Protein AF-A0A0T9D5G3-F1 (afdb_monomer_lite)

pLDDT: mean 91.58, std 8.99, range [30.36, 98.5]

Sequence (403 aa):
MLVVPTIVALGVLGLRDKTIFLAARGEHYWLKLFVFFFPFTDQIAAFKIIMLCLWWGAATSKLNHHFPYVVAVMTSNNALLRSRVFNPIKHLLYRDHANDLRPSWLPKLMAHGGGTTAEFLVPGILVLVADGHPWRWFLIGFMVLFHLNILSNLPMGVPLEWNVFFIFSLCYLFGHYGAITATDLRSPLLLAIVIAVVAVVIMGNLLPEKISFLPAMRYYAGNWATSIWCFRGDAEATMETSVVKSSALVVNQLAKLYDGATAEIMTDKVAAFRAMHTHGRALNGLLPRALDDEAHYRIREGEIVAGPLVGWNFGEGHLHNEQLVAAVQRRCNFADGDLRVIILEGQPIHVQKQWYRIVDAKTGLFEAGYVTVEDMLSRQPWPEPGDEFPVHVTTQRGTPSKP

Foldseek 3Di:
DCLVVVLVVLVVVCVVDVQSVVVVLCLPVSLLSVLVVDPPLLSLLLLLVLLLLLLLLLLLLQPDPQLLLLQLLQVLQFQVCPDPVCVVVNCQQFPGPVPTLFGDVVSVCCSVVVRNVLSNPLSCCLQPPCQPHPCSVVSLVVLLVVLVRVLRTDPALDPNVVSVVSNVSSCVSRNVVSVRHNVSNDDPVSVVSSVVLSVLLLVCLQCVVVHWCSSVSSRSSLFFKWKKKKAFDCLLVLLQPQADWPDGQQLVVCCVVDPNVVSLVVQCVVLLSCLSTLVSLVNQQCVVVQDVDSVRIDMHIQQSVQCGRVVHGSRHLVSRDLVVLLVSCVRRVDDWSRMKMKMWGGDRNVDQKIKIFIATSNPGTAWIWIFGSVLSSVDHSDDDVVDHGDTGTPDHDDDPPDD

Structure (mmCIF, N/CA/C/O backbone):
data_AF-A0A0T9D5G3-F1
#
_entry.id   AF-A0A0T9D5G3-F1
#
loop_
_atom_site.group_PDB
_atom_site.id
_atom_site.type_symbol
_atom_site.label_atom_id
_atom_site.label_alt_id
_atom_site.label_comp_id
_atom_site.label_asym_id
_atom_site.label_entity_id
_atom_site.label_seq_id
_atom_site.pdbx_PDB_ins_code
_atom_site.Cartn_x
_atom_site.Cartn_y
_atom_site.Cartn_z
_atom_site.occupancy
_atom_site.B_iso_or_equiv
_atom_site.auth_seq_id
_atom_site.auth_comp_id
_atom_site.auth_asym_id
_atom_site.auth_atom_id
_atom_site.pdbx_PDB_model_num
ATOM 1 N N . MET A 1 1 ? 20.807 -24.996 -11.093 1.00 60.69 1 MET A N 1
ATOM 2 C CA . MET A 1 1 ? 19.445 -25.532 -11.330 1.00 60.69 1 MET A CA 1
ATOM 3 C C . MET A 1 1 ? 18.476 -25.292 -10.153 1.00 60.69 1 MET A C 1
ATOM 5 O O . MET A 1 1 ? 17.577 -26.090 -9.939 1.00 60.69 1 MET A O 1
ATOM 9 N N . LEU A 1 2 ? 18.575 -24.172 -9.417 1.00 78.38 2 LEU A N 1
ATOM 10 C CA . LEU A 1 2 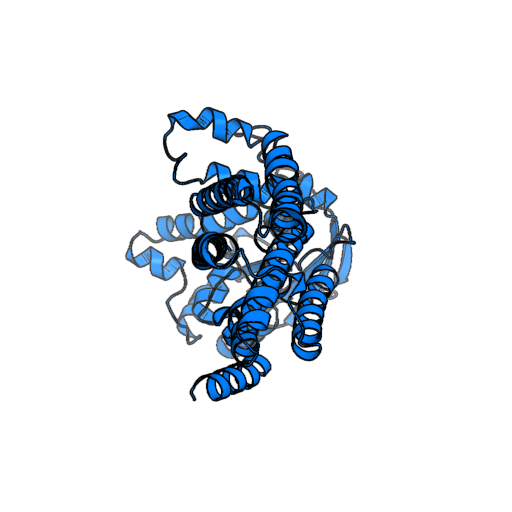? 17.668 -23.882 -8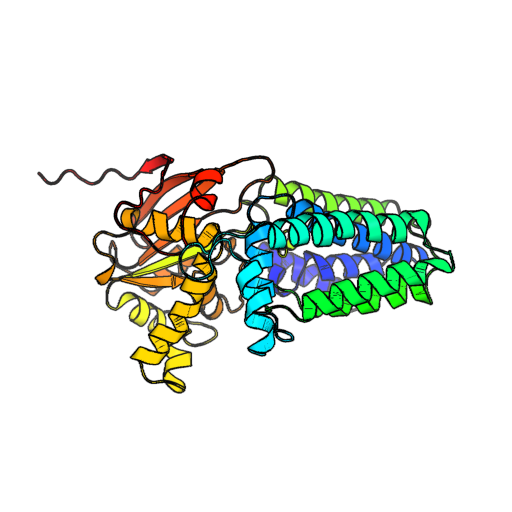.283 1.00 78.38 2 LEU A CA 1
ATOM 11 C C . LEU A 1 2 ? 16.481 -22.967 -8.643 1.00 78.38 2 LEU A C 1
ATOM 13 O O . LEU A 1 2 ? 15.531 -22.875 -7.878 1.00 78.38 2 LEU A O 1
ATOM 17 N N . VAL A 1 3 ? 16.496 -22.328 -9.819 1.00 86.88 3 VAL A N 1
ATOM 18 C CA . VAL A 1 3 ? 15.467 -21.351 -10.225 1.00 86.88 3 VAL A CA 1
ATOM 19 C C . VAL A 1 3 ? 14.095 -22.004 -10.422 1.00 86.88 3 VAL A C 1
ATOM 21 O O . VAL A 1 3 ? 13.102 -21.496 -9.911 1.00 86.88 3 VAL A O 1
ATOM 24 N N . VAL A 1 4 ? 14.035 -23.146 -11.118 1.00 91.44 4 VAL A N 1
ATOM 25 C CA . VAL A 1 4 ? 12.768 -23.853 -11.378 1.00 91.44 4 VAL A CA 1
ATOM 26 C C . VAL A 1 4 ? 12.108 -24.334 -10.077 1.00 91.44 4 VAL A C 1
ATOM 28 O O . VAL A 1 4 ? 10.940 -24.000 -9.877 1.00 91.44 4 VAL A O 1
ATOM 31 N N . PRO A 1 5 ? 12.813 -25.024 -9.150 1.00 92.88 5 PRO A N 1
ATOM 32 C CA . PRO A 1 5 ? 12.246 -25.362 -7.845 1.00 92.88 5 PRO A CA 1
ATOM 33 C C . PRO A 1 5 ? 11.692 -24.156 -7.084 1.00 92.88 5 PRO A C 1
ATOM 35 O O . PRO A 1 5 ? 10.590 -24.242 -6.555 1.00 92.88 5 PRO A O 1
ATOM 38 N N . THR A 1 6 ? 12.398 -23.019 -7.073 1.00 91.56 6 THR A N 1
ATOM 39 C CA . THR A 1 6 ? 11.926 -21.797 -6.402 1.00 91.56 6 THR A CA 1
ATOM 40 C C . THR A 1 6 ? 10.657 -21.241 -7.043 1.00 91.56 6 THR A C 1
ATOM 42 O O . THR A 1 6 ? 9.727 -20.868 -6.331 1.00 91.56 6 THR A O 1
ATOM 45 N N . ILE A 1 7 ? 10.587 -21.218 -8.380 1.00 93.00 7 ILE A N 1
ATOM 46 C CA . ILE A 1 7 ? 9.394 -20.765 -9.104 1.00 93.00 7 ILE A CA 1
ATOM 47 C C . ILE A 1 7 ? 8.188 -21.636 -8.752 1.00 93.00 7 ILE A C 1
ATOM 49 O O . ILE A 1 7 ? 7.131 -21.102 -8.419 1.00 93.00 7 ILE A O 1
ATOM 53 N N . VAL A 1 8 ? 8.357 -22.960 -8.814 1.00 93.50 8 VAL A N 1
ATOM 54 C CA . VAL A 1 8 ? 7.288 -23.927 -8.539 1.00 93.50 8 VAL A CA 1
ATOM 55 C C . VAL A 1 8 ? 6.863 -23.855 -7.075 1.00 93.50 8 VAL A C 1
ATOM 57 O O . VAL A 1 8 ? 5.669 -23.784 -6.796 1.00 93.50 8 VAL A O 1
ATOM 60 N N . ALA A 1 9 ? 7.818 -23.815 -6.143 1.00 93.06 9 ALA A N 1
ATOM 61 C CA . ALA A 1 9 ? 7.534 -23.723 -4.715 1.00 93.06 9 ALA A CA 1
ATOM 62 C C . ALA A 1 9 ? 6.738 -22.457 -4.383 1.00 93.06 9 ALA A C 1
ATOM 64 O O . ALA A 1 9 ? 5.712 -22.547 -3.713 1.00 93.06 9 ALA A O 1
ATOM 65 N N . LEU A 1 10 ? 7.155 -21.293 -4.896 1.00 93.56 10 LEU A N 1
ATOM 66 C CA . LEU A 1 10 ? 6.437 -20.042 -4.658 1.00 93.56 10 LEU A CA 1
ATOM 67 C C . LEU A 1 10 ? 5.037 -20.054 -5.286 1.00 93.56 10 LEU A C 1
ATOM 69 O O . LEU A 1 10 ? 4.095 -19.583 -4.656 1.00 93.56 10 LEU A O 1
ATOM 73 N N . GLY A 1 11 ? 4.881 -20.630 -6.482 1.00 92.75 11 GLY A N 1
ATOM 74 C CA . GLY A 1 11 ? 3.574 -20.781 -7.122 1.00 92.75 11 GLY A CA 1
ATOM 75 C C . GLY A 1 11 ? 2.623 -21.654 -6.301 1.00 92.75 11 GLY A C 1
ATOM 76 O O . GLY A 1 11 ? 1.513 -21.236 -5.986 1.00 92.75 11 GLY A O 1
ATOM 77 N N . VAL A 1 12 ? 3.069 -22.844 -5.889 1.00 94.31 12 VAL A N 1
ATOM 78 C CA . VAL A 1 12 ? 2.248 -23.782 -5.104 1.00 94.31 12 VAL A CA 1
ATOM 79 C C . VAL A 1 12 ? 1.917 -23.217 -3.719 1.00 94.31 12 VAL A C 1
ATOM 81 O O . VAL A 1 12 ? 0.769 -23.300 -3.283 1.00 94.31 12 VAL A O 1
ATOM 84 N N . LEU A 1 13 ? 2.894 -22.619 -3.030 1.00 93.56 13 LEU A N 1
ATOM 85 C CA . LEU A 1 13 ? 2.672 -22.012 -1.715 1.00 93.56 13 LEU A CA 1
ATOM 86 C C . LEU A 1 13 ? 1.772 -20.778 -1.809 1.00 93.56 13 LEU A C 1
ATOM 88 O O . LEU A 1 13 ? 0.863 -20.638 -0.996 1.00 93.56 13 LEU A O 1
ATOM 92 N N . GLY A 1 14 ? 1.968 -19.928 -2.818 1.00 91.62 14 GLY A N 1
ATOM 93 C CA . GLY A 1 14 ? 1.189 -18.707 -3.012 1.00 91.62 14 GLY A CA 1
ATOM 94 C C . GLY A 1 14 ? -0.287 -18.949 -3.329 1.00 91.62 14 GLY A C 1
ATOM 95 O O . GLY A 1 14 ? -1.129 -18.145 -2.938 1.00 91.62 14 GLY A O 1
ATOM 96 N N . LEU A 1 15 ? -0.624 -20.079 -3.963 1.00 90.12 15 LEU A N 1
ATOM 97 C CA . LEU A 1 15 ? -2.020 -20.494 -4.162 1.00 90.12 15 LEU A CA 1
ATOM 98 C C . LEU A 1 15 ? -2.734 -20.823 -2.844 1.00 90.12 15 LEU A C 1
ATOM 100 O O . LEU A 1 15 ? -3.956 -20.712 -2.763 1.00 90.12 15 LEU A O 1
ATOM 104 N N . ARG A 1 16 ? -1.985 -21.241 -1.819 1.00 89.88 16 ARG A N 1
ATOM 105 C CA . ARG A 1 16 ? -2.523 -21.599 -0.502 1.00 89.88 16 ARG A CA 1
ATOM 106 C C . ARG A 1 16 ? -2.457 -20.445 0.492 1.00 89.88 16 ARG A C 1
ATOM 108 O O . ARG A 1 16 ? -3.377 -20.288 1.290 1.00 89.88 16 ARG A O 1
ATOM 115 N N . ASP A 1 17 ? -1.369 -19.683 0.475 1.00 90.81 17 ASP A N 1
ATOM 116 C CA . ASP A 1 17 ? -1.091 -18.624 1.436 1.00 90.81 17 ASP A CA 1
ATOM 117 C C . ASP A 1 17 ? -0.605 -17.354 0.729 1.00 90.81 17 ASP A C 1
ATOM 119 O O . ASP A 1 17 ? 0.536 -17.252 0.262 1.00 90.81 17 ASP A O 1
ATOM 123 N N . LYS A 1 18 ? -1.492 -16.354 0.697 1.00 90.94 18 LYS A N 1
ATOM 124 C CA . LYS A 1 18 ? -1.209 -15.032 0.135 1.00 90.94 18 LYS A CA 1
ATOM 125 C C . LYS A 1 18 ? -0.033 -14.363 0.857 1.00 90.94 18 LYS A C 1
ATOM 127 O O . LYS A 1 18 ? 0.746 -13.668 0.212 1.00 90.94 18 LYS A O 1
ATOM 132 N N . THR A 1 19 ? 0.139 -14.602 2.157 1.00 93.31 19 THR A N 1
ATOM 133 C CA . THR A 1 19 ? 1.217 -14.016 2.966 1.00 93.31 19 THR A CA 1
ATOM 134 C C . THR A 1 19 ? 2.577 -14.389 2.408 1.00 93.31 19 THR A C 1
ATOM 136 O O . THR A 1 19 ? 3.403 -13.512 2.189 1.00 93.31 19 THR A O 1
ATOM 139 N N . ILE A 1 20 ? 2.803 -15.675 2.117 1.00 93.25 20 ILE A N 1
ATOM 140 C CA . ILE A 1 20 ? 4.084 -16.157 1.588 1.00 93.25 20 ILE A CA 1
ATOM 141 C C . ILE A 1 20 ? 4.370 -15.508 0.233 1.00 93.25 20 ILE A C 1
ATOM 143 O O . ILE A 1 20 ? 5.482 -15.038 -0.001 1.00 93.25 20 ILE A O 1
ATOM 147 N N . PHE A 1 21 ? 3.366 -15.440 -0.645 1.00 92.88 21 PHE A N 1
ATOM 148 C CA . PHE A 1 21 ? 3.522 -14.838 -1.967 1.00 92.88 21 PHE A CA 1
ATOM 149 C C . PHE A 1 21 ? 3.889 -13.350 -1.900 1.00 92.88 21 PHE A C 1
ATOM 151 O O . PHE A 1 21 ? 4.809 -12.902 -2.590 1.00 92.88 21 PHE A O 1
ATOM 158 N N . LEU A 1 22 ? 3.193 -12.592 -1.049 1.00 92.19 22 LEU A N 1
ATOM 159 C CA . LEU A 1 22 ? 3.424 -11.159 -0.874 1.00 92.19 22 LEU A CA 1
ATOM 160 C C . LEU A 1 22 ? 4.736 -10.872 -0.134 1.00 92.19 22 LEU A C 1
ATOM 162 O O . LEU A 1 22 ? 5.486 -9.986 -0.540 1.00 92.19 22 LEU A O 1
ATOM 166 N N . ALA A 1 23 ? 5.066 -11.654 0.896 1.00 91.00 23 ALA A N 1
ATOM 167 C CA . ALA A 1 23 ? 6.326 -11.544 1.627 1.00 91.00 23 ALA A CA 1
ATOM 168 C C . ALA A 1 23 ? 7.535 -11.856 0.736 1.00 91.00 23 ALA A C 1
ATOM 170 O O . ALA A 1 23 ? 8.560 -11.183 0.822 1.00 91.00 23 ALA A O 1
ATOM 171 N N . ALA A 1 24 ? 7.397 -12.823 -0.176 1.00 91.31 24 ALA A N 1
ATOM 172 C CA . ALA A 1 24 ? 8.399 -13.123 -1.194 1.00 91.31 24 ALA A CA 1
ATOM 173 C C . ALA A 1 24 ? 8.457 -12.080 -2.324 1.00 91.31 24 ALA A C 1
ATOM 175 O O . ALA A 1 24 ? 9.298 -12.209 -3.217 1.00 91.31 24 ALA A O 1
ATOM 176 N N . ARG A 1 25 ? 7.583 -11.061 -2.305 1.00 88.12 25 ARG A N 1
ATOM 177 C CA . ARG A 1 25 ? 7.489 -10.005 -3.323 1.00 88.12 25 ARG A CA 1
ATOM 178 C C . ARG A 1 25 ? 7.350 -10.600 -4.722 1.00 88.12 25 ARG A C 1
ATOM 180 O O . ARG A 1 25 ? 8.121 -10.267 -5.632 1.00 88.12 25 ARG A O 1
ATOM 187 N N . GLY A 1 26 ? 6.406 -11.530 -4.880 1.00 88.62 26 GLY A N 1
ATOM 188 C CA . GLY A 1 26 ? 6.188 -12.257 -6.130 1.00 88.62 26 GLY A CA 1
ATOM 189 C C . GLY A 1 26 ? 6.019 -11.331 -7.339 1.00 88.62 26 GLY A C 1
ATOM 190 O O . GLY A 1 26 ? 6.554 -11.601 -8.412 1.00 88.62 26 GLY A O 1
ATOM 191 N N . GLU A 1 27 ? 5.388 -10.176 -7.147 1.00 85.81 27 GLU A N 1
ATOM 192 C CA . GLU A 1 27 ? 5.207 -9.147 -8.169 1.00 85.81 27 GLU A CA 1
ATOM 193 C C . GLU A 1 27 ? 6.524 -8.541 -8.694 1.00 85.81 27 GLU A C 1
ATOM 195 O O . GLU A 1 27 ? 6.567 -8.066 -9.827 1.00 85.81 27 GLU A O 1
ATOM 200 N N . HIS A 1 28 ? 7.614 -8.596 -7.916 1.00 82.31 28 HIS A N 1
ATOM 201 C CA . HIS A 1 28 ? 8.933 -8.085 -8.316 1.00 82.31 28 HIS A CA 1
ATOM 202 C C . HIS A 1 28 ? 9.910 -9.195 -8.670 1.00 82.31 28 HIS A C 1
ATOM 204 O O . HIS A 1 28 ? 10.545 -9.144 -9.723 1.00 82.31 28 HIS A O 1
ATOM 210 N N . TYR A 1 29 ? 10.117 -10.149 -7.763 1.00 87.12 29 TYR A N 1
ATOM 211 C CA . TYR A 1 29 ? 11.220 -11.102 -7.881 1.00 87.12 29 TYR A CA 1
ATOM 212 C C . TYR A 1 29 ? 10.828 -12.329 -8.691 1.00 87.12 29 TYR A C 1
ATOM 214 O O . TYR A 1 29 ? 11.626 -12.781 -9.508 1.00 87.12 29 TYR A O 1
ATOM 222 N N . TRP A 1 30 ? 9.598 -12.824 -8.543 1.00 89.38 30 TRP A N 1
ATOM 223 C CA . TRP A 1 30 ? 9.153 -14.013 -9.271 1.00 89.38 30 TRP A CA 1
ATOM 224 C C . TRP A 1 30 ? 9.106 -13.757 -10.778 1.00 89.38 30 TRP A C 1
ATOM 226 O O . TRP A 1 30 ? 9.633 -14.564 -11.538 1.00 89.38 30 TRP A O 1
ATOM 236 N N . LEU A 1 31 ? 8.615 -12.584 -11.203 1.00 87.19 31 LEU A N 1
ATOM 237 C CA . LEU A 1 31 ? 8.679 -12.143 -12.602 1.00 87.19 31 LEU A CA 1
ATOM 238 C C . LEU A 1 31 ? 10.111 -12.203 -13.157 1.00 87.19 31 LEU A C 1
ATOM 240 O O . LEU A 1 31 ? 10.343 -12.770 -14.222 1.00 87.19 31 LEU A O 1
ATOM 244 N N . LYS A 1 32 ? 11.090 -11.663 -12.423 1.00 88.31 32 LYS A N 1
ATOM 245 C CA . LYS A 1 32 ? 12.495 -11.623 -12.863 1.00 88.31 32 LYS A CA 1
ATOM 246 C C . LYS A 1 32 ? 13.109 -13.019 -12.978 1.00 88.31 32 LYS A C 1
ATOM 248 O O . LYS A 1 32 ? 13.931 -13.234 -13.864 1.00 88.31 32 LYS A O 1
ATOM 253 N N . LEU A 1 33 ? 12.679 -13.980 -12.153 1.00 91.12 33 LEU A N 1
ATOM 254 C CA . LEU A 1 33 ? 13.114 -15.374 -12.287 1.00 91.12 33 LEU A CA 1
ATOM 255 C C . LEU A 1 33 ? 12.726 -15.970 -13.647 1.00 91.12 33 LEU A C 1
ATOM 257 O O . LEU A 1 33 ? 13.514 -16.730 -14.204 1.00 91.12 33 LEU A O 1
ATOM 261 N N . PHE A 1 34 ? 11.571 -15.596 -14.209 1.00 91.69 34 PHE A N 1
ATOM 262 C CA . PHE A 1 34 ? 11.188 -16.007 -15.564 1.00 91.69 34 PHE A CA 1
ATOM 263 C C . PHE A 1 34 ? 12.041 -15.330 -16.641 1.00 91.69 34 PHE A C 1
ATOM 265 O O . PHE A 1 34 ? 12.418 -15.979 -17.614 1.00 91.69 34 PHE A O 1
ATOM 272 N N . VAL A 1 35 ? 12.390 -14.052 -16.458 1.00 93.62 35 VAL A N 1
ATOM 273 C CA . VAL A 1 35 ? 13.225 -13.304 -17.415 1.00 93.62 35 VAL A CA 1
ATOM 274 C C . VAL A 1 35 ? 14.586 -13.982 -17.613 1.00 93.62 35 VAL A C 1
ATOM 276 O O . VAL A 1 35 ? 15.062 -14.070 -18.740 1.00 93.62 35 VAL A O 1
ATOM 279 N N . PHE A 1 36 ? 15.184 -14.551 -16.561 1.00 92.38 36 PHE A N 1
ATOM 280 C CA . PHE A 1 36 ? 16.501 -15.198 -16.645 1.00 92.38 36 PHE A CA 1
ATOM 281 C C . PHE A 1 36 ? 16.577 -16.437 -17.558 1.00 92.38 36 PHE A C 1
ATOM 283 O O . PHE A 1 36 ? 17.679 -16.908 -17.833 1.00 92.38 36 PHE A O 1
ATOM 290 N N . PHE A 1 37 ? 15.449 -16.960 -18.053 1.00 94.25 37 PHE A N 1
ATOM 291 C CA . PHE A 1 37 ? 15.433 -18.065 -19.022 1.00 94.25 37 PHE A CA 1
ATOM 292 C C . PHE A 1 37 ? 15.584 -17.622 -20.485 1.00 94.25 37 PHE A C 1
ATOM 294 O O . PHE A 1 37 ? 15.697 -18.473 -21.366 1.00 94.25 37 PHE A O 1
ATOM 301 N N . PHE A 1 38 ? 15.586 -16.317 -20.763 1.00 96.00 38 PHE A N 1
ATOM 302 C CA . PHE A 1 38 ? 15.673 -15.776 -22.123 1.00 96.00 38 PHE A CA 1
ATOM 303 C C . PHE A 1 38 ? 17.105 -15.344 -22.484 1.00 96.00 38 PHE A C 1
ATOM 305 O O . PHE A 1 38 ? 17.938 -15.195 -21.589 1.00 96.00 38 PHE A O 1
ATOM 312 N N . PRO A 1 39 ? 17.440 -15.143 -23.773 1.00 97.00 39 PRO A N 1
ATOM 313 C CA . PRO A 1 39 ? 18.752 -14.638 -24.181 1.00 97.00 39 PRO A CA 1
ATOM 314 C C . PRO A 1 39 ? 19.092 -13.292 -23.536 1.00 97.00 39 PRO A C 1
ATOM 316 O O . PRO A 1 39 ? 18.210 -12.474 -23.299 1.00 97.00 39 PRO A O 1
ATOM 319 N N . PHE A 1 40 ? 20.377 -13.026 -23.297 1.00 96.75 40 PHE A N 1
ATOM 320 C CA . PHE A 1 40 ? 20.825 -11.855 -22.533 1.00 96.75 40 PHE A CA 1
ATOM 321 C C . PHE A 1 40 ? 20.265 -10.512 -23.044 1.00 96.75 40 PHE A C 1
ATOM 323 O O . PHE A 1 40 ? 19.800 -9.700 -22.247 1.00 96.75 40 PHE A O 1
ATOM 330 N N . THR A 1 41 ? 20.240 -10.299 -24.362 1.00 96.94 41 THR A N 1
ATOM 331 C CA . THR A 1 41 ? 19.648 -9.094 -24.970 1.00 96.94 41 THR A CA 1
ATOM 332 C C . THR A 1 41 ? 18.169 -8.936 -24.612 1.00 96.94 41 THR A C 1
ATOM 334 O O . THR A 1 41 ? 17.759 -7.863 -24.174 1.00 96.94 41 THR A O 1
ATOM 337 N N . ASP A 1 42 ? 17.390 -10.018 -24.714 1.00 97.12 42 ASP A N 1
ATOM 338 C CA . ASP A 1 42 ? 15.975 -10.038 -24.334 1.00 97.12 42 ASP A CA 1
ATOM 339 C C . ASP A 1 42 ? 15.794 -9.773 -22.835 1.00 97.12 42 ASP A C 1
ATOM 341 O O . ASP A 1 42 ? 14.860 -9.074 -22.450 1.00 97.12 42 ASP A O 1
ATOM 345 N N . GLN A 1 43 ? 16.698 -10.276 -21.984 1.00 96.81 43 GLN A N 1
ATOM 346 C CA . GLN A 1 43 ? 16.660 -10.000 -20.545 1.00 96.81 43 GLN A CA 1
ATOM 347 C C . GLN A 1 43 ? 16.801 -8.504 -20.258 1.00 96.81 43 GLN A C 1
ATOM 349 O O . GLN A 1 43 ? 15.975 -7.932 -19.548 1.00 96.81 43 GLN A O 1
ATOM 354 N N . ILE A 1 44 ? 17.833 -7.859 -20.815 1.00 97.19 44 ILE A N 1
ATOM 355 C CA . ILE A 1 44 ? 18.095 -6.432 -20.593 1.00 97.19 44 ILE A CA 1
ATOM 356 C C . ILE A 1 44 ? 16.943 -5.578 -21.131 1.00 97.19 44 ILE A C 1
ATOM 358 O O . ILE A 1 44 ? 16.448 -4.710 -20.409 1.00 97.19 44 ILE A O 1
ATOM 362 N N . ALA A 1 45 ? 16.478 -5.850 -22.354 1.00 96.62 45 ALA A N 1
ATOM 363 C CA . ALA A 1 45 ? 15.351 -5.136 -22.948 1.00 96.62 45 ALA A CA 1
ATOM 364 C C . ALA A 1 45 ? 14.071 -5.302 -22.107 1.00 96.62 45 ALA A C 1
ATOM 366 O O . ALA A 1 45 ? 13.414 -4.315 -21.769 1.00 96.62 45 ALA A O 1
ATOM 367 N N . ALA A 1 46 ? 13.756 -6.528 -21.675 1.00 96.56 46 ALA A N 1
ATOM 368 C CA . ALA A 1 46 ? 12.602 -6.790 -20.821 1.00 96.56 46 ALA A CA 1
ATOM 369 C C . ALA A 1 46 ? 12.715 -6.107 -19.457 1.00 96.56 46 ALA A C 1
ATOM 371 O O . ALA A 1 46 ? 11.730 -5.540 -18.993 1.00 96.56 46 ALA A O 1
ATOM 372 N N . PHE A 1 47 ? 13.888 -6.093 -18.814 1.00 95.62 47 PHE A N 1
ATOM 373 C CA . PHE A 1 47 ? 14.057 -5.386 -17.542 1.00 95.62 47 PHE A CA 1
ATOM 374 C C . PHE A 1 47 ? 13.827 -3.879 -17.678 1.00 95.62 47 PHE A C 1
ATOM 376 O O . PHE A 1 47 ? 13.218 -3.295 -16.784 1.00 95.62 47 PHE A O 1
ATOM 383 N N . LYS A 1 48 ? 14.232 -3.257 -18.793 1.00 95.88 48 LYS A N 1
ATOM 384 C CA . LYS A 1 48 ? 13.939 -1.839 -19.070 1.00 95.88 48 LYS A CA 1
ATOM 385 C C . LYS A 1 48 ? 12.440 -1.580 -19.213 1.00 95.88 48 LYS A C 1
ATOM 387 O O . LYS A 1 48 ? 11.929 -0.642 -18.603 1.00 95.88 48 LYS A O 1
ATOM 392 N N . ILE A 1 49 ? 11.732 -2.440 -19.949 1.00 95.50 49 ILE A N 1
ATOM 393 C CA . ILE A 1 49 ? 10.271 -2.353 -20.101 1.00 95.50 49 ILE A CA 1
ATOM 394 C C . ILE A 1 49 ? 9.577 -2.574 -18.755 1.00 95.50 49 ILE A C 1
ATOM 396 O O . ILE A 1 49 ? 8.725 -1.782 -18.370 1.00 95.50 49 ILE A O 1
ATOM 400 N N . ILE A 1 50 ? 9.963 -3.607 -18.003 1.00 93.94 50 ILE A N 1
ATOM 401 C CA . ILE A 1 50 ? 9.406 -3.891 -16.675 1.00 93.94 50 ILE A CA 1
ATOM 402 C C . ILE A 1 50 ? 9.612 -2.687 -15.756 1.00 93.94 50 ILE A C 1
ATOM 404 O O . ILE A 1 50 ? 8.675 -2.277 -15.082 1.00 93.94 50 ILE A O 1
ATOM 408 N N . MET A 1 51 ? 10.802 -2.081 -15.748 1.00 93.06 51 MET A N 1
ATOM 409 C CA . MET A 1 51 ? 11.083 -0.903 -14.925 1.00 93.06 51 MET A CA 1
ATOM 410 C C . MET A 1 51 ? 10.185 0.283 -15.303 1.00 93.06 51 MET A C 1
ATOM 412 O O . MET A 1 51 ? 9.619 0.917 -14.413 1.00 93.06 51 MET A O 1
ATOM 416 N N . LEU A 1 52 ? 9.974 0.521 -16.604 1.00 94.88 52 LEU A N 1
ATOM 417 C CA . LEU A 1 52 ? 9.003 1.502 -17.099 1.00 94.88 52 LEU A CA 1
ATOM 418 C C . LEU A 1 52 ? 7.584 1.202 -16.605 1.00 94.88 52 LEU A C 1
ATOM 420 O O . LEU A 1 52 ? 6.935 2.081 -16.043 1.00 94.88 52 LEU A O 1
ATOM 424 N N . CYS A 1 53 ? 7.118 -0.039 -16.758 1.00 93.69 53 CYS A N 1
ATOM 425 C CA . CYS A 1 53 ? 5.793 -0.461 -16.308 1.00 93.69 53 CYS A CA 1
ATOM 426 C C . CYS A 1 53 ? 5.614 -0.312 -14.793 1.00 93.69 53 CYS A C 1
ATOM 428 O O . CYS A 1 53 ? 4.534 0.062 -14.347 1.00 93.69 53 CYS A O 1
ATOM 430 N N . LEU A 1 54 ? 6.656 -0.575 -14.000 1.00 91.62 54 LEU A N 1
ATOM 431 C CA . LEU A 1 54 ? 6.628 -0.390 -12.550 1.00 91.62 54 LEU A CA 1
ATOM 432 C C . LEU A 1 54 ? 6.480 1.093 -12.179 1.00 91.62 54 LEU A C 1
ATOM 434 O O . LEU A 1 54 ? 5.624 1.425 -11.359 1.00 91.62 54 LEU A O 1
ATOM 438 N N . TRP A 1 55 ? 7.261 1.987 -12.799 1.00 93.25 55 TRP A N 1
ATOM 439 C CA . TRP A 1 55 ? 7.124 3.431 -12.580 1.00 93.25 55 TRP A CA 1
ATOM 440 C C . TRP A 1 55 ? 5.758 3.951 -13.022 1.00 93.25 55 TRP A C 1
ATOM 442 O O . TRP A 1 55 ? 5.103 4.657 -12.265 1.00 93.25 55 TRP A O 1
ATOM 452 N N . TRP A 1 56 ? 5.285 3.564 -14.206 1.00 94.94 56 TRP A N 1
ATOM 453 C CA . TRP A 1 56 ? 3.977 3.989 -14.702 1.00 94.94 56 TRP A CA 1
ATOM 454 C C . TRP A 1 56 ? 2.818 3.398 -13.902 1.00 94.94 56 TRP A C 1
ATOM 456 O O . TRP A 1 56 ? 1.832 4.093 -13.670 1.00 94.94 56 TRP A O 1
ATOM 466 N N . GLY A 1 57 ? 2.926 2.155 -13.435 1.00 93.50 57 GLY A N 1
ATOM 467 C CA . GLY A 1 57 ? 1.950 1.551 -12.529 1.00 93.50 57 GLY A CA 1
ATOM 468 C C . GLY A 1 57 ? 1.864 2.319 -11.210 1.00 93.50 57 GLY A C 1
ATOM 469 O O . GLY A 1 57 ? 0.771 2.701 -10.789 1.00 93.50 57 GLY A O 1
ATOM 470 N N . ALA A 1 58 ? 3.017 2.630 -10.608 1.00 90.62 58 ALA A N 1
ATOM 471 C CA . ALA A 1 58 ? 3.087 3.441 -9.396 1.00 90.62 58 ALA A CA 1
ATOM 472 C C . ALA A 1 58 ? 2.527 4.855 -9.616 1.00 90.62 58 ALA A C 1
ATOM 474 O O . ALA A 1 58 ? 1.692 5.306 -8.832 1.00 90.62 58 ALA A O 1
ATOM 475 N N . ALA A 1 59 ? 2.901 5.526 -10.706 1.00 92.94 59 ALA A N 1
ATOM 476 C CA . ALA A 1 59 ? 2.396 6.852 -11.053 1.00 92.94 59 ALA A CA 1
ATOM 477 C C . ALA A 1 59 ? 0.877 6.847 -11.283 1.00 92.94 59 ALA A C 1
ATOM 479 O O . ALA A 1 59 ? 0.162 7.688 -10.742 1.00 92.94 59 ALA A O 1
ATOM 480 N N . THR A 1 60 ? 0.359 5.857 -12.015 1.00 94.38 60 THR A N 1
ATOM 481 C CA . THR A 1 60 ? -1.082 5.708 -12.278 1.00 94.38 60 THR A CA 1
ATOM 482 C C . THR A 1 60 ? -1.856 5.550 -10.980 1.00 94.38 60 THR A C 1
ATOM 484 O O . THR A 1 60 ? -2.873 6.210 -10.781 1.00 94.38 60 THR A O 1
ATOM 487 N N . SER A 1 61 ? -1.347 4.736 -10.054 1.00 91.56 61 SER A N 1
ATOM 488 C CA . SER A 1 61 ? -2.009 4.530 -8.768 1.00 91.56 61 SER A CA 1
ATOM 489 C C . SER A 1 61 ? -2.116 5.798 -7.918 1.00 91.56 61 SER A C 1
ATOM 491 O O . SER A 1 61 ? -3.022 5.896 -7.096 1.00 91.56 61 SER A O 1
ATOM 493 N N . LYS A 1 62 ? -1.225 6.777 -8.128 1.00 91.94 62 LYS A N 1
ATOM 494 C CA . LYS A 1 62 ? -1.155 8.062 -7.411 1.00 91.94 62 LYS A CA 1
ATOM 495 C C . LYS A 1 62 ? -2.102 9.129 -7.968 1.00 91.94 62 LYS A C 1
ATOM 497 O O . LYS A 1 62 ? -2.210 10.210 -7.388 1.00 91.94 62 LYS A O 1
ATOM 502 N N . LEU A 1 63 ? -2.821 8.834 -9.054 1.00 92.19 63 LEU A N 1
ATOM 503 C CA . LEU A 1 63 ? -3.876 9.683 -9.615 1.00 92.19 63 LEU A CA 1
ATOM 504 C C . LEU A 1 63 ? -5.160 9.590 -8.775 1.00 92.19 63 LEU A C 1
ATOM 506 O O . LEU A 1 63 ? -6.198 9.124 -9.236 1.00 92.19 63 LEU A O 1
ATOM 510 N N . ASN A 1 64 ? -5.079 9.998 -7.510 1.00 92.88 64 ASN A N 1
ATOM 511 C CA . ASN A 1 64 ? -6.187 9.939 -6.563 1.00 92.88 64 ASN A CA 1
ATOM 512 C C . ASN A 1 64 ? -6.100 11.075 -5.522 1.00 92.88 64 ASN A C 1
ATOM 514 O O . ASN A 1 64 ? -5.093 11.780 -5.431 1.00 92.88 64 ASN A O 1
ATOM 518 N N . HIS A 1 65 ? -7.147 11.235 -4.709 1.00 94.44 65 HIS A N 1
ATOM 519 C CA . HIS A 1 65 ? -7.215 12.279 -3.677 1.00 94.44 65 HIS A CA 1
ATOM 520 C C . HIS A 1 65 ? -6.521 11.917 -2.352 1.00 94.44 65 HIS A C 1
ATOM 522 O O . HIS A 1 65 ? -6.294 12.791 -1.515 1.00 94.44 65 HIS A O 1
ATOM 528 N N . HIS A 1 66 ? -6.159 10.650 -2.154 1.00 94.81 66 HIS A N 1
ATOM 529 C CA . HIS A 1 66 ? -5.463 10.147 -0.970 1.00 94.81 66 HIS A CA 1
ATOM 530 C C . HIS A 1 66 ? -3.962 10.478 -0.997 1.00 94.81 66 HIS A C 1
ATOM 532 O O . HIS A 1 66 ? -3.371 10.745 0.051 1.00 94.81 66 HIS A O 1
ATOM 538 N N . PHE A 1 67 ? -3.334 10.509 -2.177 1.00 94.12 67 PHE A N 1
ATOM 539 C CA . PHE A 1 67 ? -1.884 10.669 -2.302 1.00 94.12 67 PHE A CA 1
ATOM 540 C C . PHE A 1 67 ? -1.329 11.971 -1.684 1.00 94.12 67 PHE A C 1
ATOM 542 O O . PHE A 1 67 ? -0.317 11.901 -0.982 1.00 94.12 67 PHE A O 1
ATOM 549 N N . PRO A 1 68 ? -1.982 13.145 -1.809 1.00 94.94 68 PRO A N 1
ATOM 550 C CA . PRO A 1 68 ? -1.540 14.352 -1.107 1.00 94.94 68 PRO A CA 1
ATOM 551 C C . PRO A 1 68 ? -1.449 14.206 0.421 1.00 94.94 68 PRO A C 1
ATOM 553 O O . PRO A 1 68 ? -0.584 14.831 1.035 1.00 94.94 68 PRO A O 1
ATOM 556 N N . TYR A 1 69 ? -2.297 13.374 1.040 1.00 94.56 69 TYR A N 1
ATOM 557 C CA . TYR A 1 69 ? -2.228 13.093 2.480 1.00 94.56 69 TYR A CA 1
ATOM 558 C C . TYR A 1 69 ? -0.981 12.275 2.814 1.00 94.56 69 TYR A C 1
ATOM 560 O O . TYR A 1 69 ? -0.267 12.613 3.755 1.00 94.56 69 TYR A O 1
ATOM 568 N N . VAL A 1 70 ? -0.665 11.266 1.997 1.00 92.25 70 VAL A N 1
ATOM 569 C CA . VAL A 1 70 ? 0.576 10.487 2.134 1.00 92.25 70 VAL A CA 1
ATOM 570 C C . VAL A 1 70 ? 1.795 11.399 2.031 1.00 92.25 70 VAL A C 1
ATOM 572 O O . VAL A 1 70 ? 2.669 11.350 2.891 1.00 92.25 70 VAL A O 1
ATOM 575 N N . VAL A 1 71 ? 1.838 12.281 1.026 1.00 91.69 71 VAL A N 1
ATOM 576 C CA . VAL A 1 71 ? 2.961 13.212 0.836 1.00 91.69 71 VAL A CA 1
ATOM 577 C C . VAL A 1 71 ? 3.115 14.158 2.026 1.00 91.69 71 VAL A C 1
ATOM 579 O O . VAL A 1 71 ? 4.240 14.354 2.488 1.00 91.69 71 VAL A O 1
ATOM 582 N N . ALA A 1 72 ? 2.018 14.707 2.556 1.00 93.06 72 ALA A N 1
ATOM 583 C CA . ALA A 1 72 ? 2.060 15.575 3.732 1.00 93.06 72 ALA A CA 1
ATOM 584 C C . ALA A 1 72 ? 2.663 14.843 4.943 1.00 93.06 72 ALA A C 1
ATOM 586 O O . ALA A 1 72 ? 3.642 15.311 5.530 1.00 93.06 72 ALA A O 1
ATOM 587 N N . VAL A 1 73 ? 2.139 13.655 5.260 1.00 91.06 73 VAL A N 1
ATOM 588 C CA . VAL A 1 73 ? 2.559 12.880 6.433 1.00 91.06 73 VAL A CA 1
ATOM 589 C C . VAL A 1 73 ? 3.990 12.361 6.288 1.00 91.06 73 VAL A C 1
ATOM 591 O O . VAL A 1 73 ? 4.788 12.490 7.221 1.00 91.06 73 VAL A O 1
ATOM 594 N N . MET A 1 74 ? 4.352 11.809 5.128 1.00 89.12 74 MET A N 1
ATOM 595 C CA . MET A 1 74 ? 5.705 11.307 4.870 1.00 89.12 74 MET A CA 1
ATOM 596 C C . MET A 1 74 ? 6.744 12.425 4.959 1.00 89.12 74 MET A C 1
ATOM 598 O O . MET A 1 74 ? 7.766 12.250 5.623 1.00 89.12 74 MET A O 1
ATOM 602 N N . THR A 1 75 ? 6.455 13.589 4.366 1.00 88.62 75 THR A N 1
ATOM 603 C CA . THR A 1 75 ? 7.379 14.732 4.364 1.00 88.62 75 THR A CA 1
ATOM 604 C C . THR A 1 75 ? 7.530 15.327 5.764 1.00 88.62 75 THR A C 1
ATOM 606 O O . THR A 1 75 ? 8.647 15.635 6.183 1.00 88.62 75 THR A O 1
ATOM 609 N N . SER A 1 76 ? 6.449 15.433 6.552 1.00 89.19 76 SER A N 1
ATOM 610 C CA . SER A 1 76 ? 6.552 15.937 7.933 1.00 89.19 76 SER A CA 1
ATOM 611 C C . SER A 1 76 ? 7.382 15.026 8.847 1.00 89.19 76 SER A C 1
ATOM 613 O O . SER A 1 76 ? 7.993 15.504 9.809 1.00 89.19 76 SER A O 1
ATOM 615 N N . ASN A 1 77 ? 7.446 13.735 8.509 1.00 85.19 77 ASN A N 1
ATOM 616 C CA . ASN A 1 77 ? 8.213 12.707 9.209 1.00 85.19 77 ASN A CA 1
ATOM 617 C C . ASN A 1 77 ? 9.557 12.371 8.534 1.00 85.19 77 ASN A C 1
ATOM 619 O O . ASN A 1 77 ? 10.189 11.374 8.879 1.00 85.19 77 ASN A O 1
ATOM 623 N N . ASN A 1 78 ? 10.016 13.189 7.584 1.00 85.12 78 ASN A N 1
ATOM 624 C CA . ASN A 1 78 ? 11.290 12.973 6.906 1.00 85.12 78 ASN A CA 1
ATOM 625 C C . ASN A 1 78 ? 12.472 13.073 7.890 1.00 85.12 78 ASN A C 1
ATOM 627 O O . ASN A 1 78 ? 12.577 14.033 8.664 1.00 85.12 78 ASN A O 1
ATOM 631 N N . ALA A 1 79 ? 13.380 12.093 7.837 1.00 82.94 79 ALA A N 1
ATOM 632 C CA . ALA A 1 79 ? 14.508 11.986 8.759 1.00 82.94 79 ALA A CA 1
ATOM 633 C C . ALA A 1 79 ? 15.501 13.155 8.622 1.00 82.94 79 ALA A C 1
ATOM 635 O O . ALA A 1 79 ? 16.042 13.629 9.624 1.00 82.94 79 ALA A O 1
ATOM 636 N N . LEU A 1 80 ? 15.693 13.667 7.403 1.00 85.19 80 LEU A N 1
ATOM 637 C CA . LEU A 1 80 ? 16.555 14.819 7.118 1.00 85.19 80 LEU A CA 1
ATOM 638 C C . LEU A 1 80 ? 15.939 16.133 7.616 1.00 85.19 80 LEU A C 1
ATOM 640 O O . LEU A 1 80 ? 16.659 17.074 7.942 1.00 85.19 80 LEU A O 1
ATOM 644 N N . LEU A 1 81 ? 14.611 16.183 7.755 1.00 85.69 81 LEU A N 1
ATOM 645 C CA . LEU A 1 81 ? 13.878 17.345 8.262 1.00 85.69 81 LEU A CA 1
ATOM 646 C C . LEU A 1 81 ? 13.619 17.268 9.776 1.00 85.69 81 LEU A C 1
ATOM 648 O O . LEU A 1 81 ? 12.738 17.954 10.290 1.00 85.69 81 LEU A O 1
ATOM 652 N N . ARG A 1 82 ? 14.348 16.439 10.537 1.00 85.06 82 ARG A N 1
ATOM 653 C CA . ARG A 1 82 ? 14.112 16.259 11.985 1.00 85.06 82 ARG A CA 1
ATOM 654 C C . ARG A 1 82 ? 14.325 17.535 12.810 1.00 85.06 82 ARG A C 1
ATOM 656 O O . ARG A 1 82 ? 13.647 17.719 13.819 1.00 85.06 82 ARG A O 1
ATOM 663 N N . SER A 1 83 ? 15.264 18.393 12.410 1.00 89.31 83 SER A N 1
ATOM 664 C CA . SER A 1 83 ? 15.601 19.616 13.151 1.00 89.31 83 SER A CA 1
ATOM 665 C C . SER A 1 83 ? 14.420 20.589 13.233 1.00 89.31 83 SER A C 1
ATOM 667 O O . SER A 1 83 ? 13.699 20.784 12.255 1.00 89.31 83 SER A O 1
ATOM 669 N N . ARG A 1 84 ? 14.274 21.272 14.380 1.00 91.06 84 ARG A N 1
ATOM 670 C CA . ARG A 1 84 ? 13.232 22.295 14.601 1.00 91.06 84 ARG A CA 1
ATOM 671 C C . ARG A 1 84 ? 13.328 23.475 13.630 1.00 91.06 84 ARG A C 1
ATOM 673 O O . ARG A 1 84 ? 12.330 24.145 13.400 1.00 91.06 84 ARG A O 1
ATOM 680 N N . VAL A 1 85 ? 14.498 23.700 13.027 1.00 92.88 85 VAL A N 1
ATOM 681 C CA . VAL A 1 85 ? 14.704 24.728 11.989 1.00 92.88 85 VAL A CA 1
ATOM 682 C C . VAL A 1 85 ? 13.785 24.502 10.782 1.00 92.88 85 VAL A C 1
ATOM 684 O O . VAL A 1 85 ? 13.379 25.458 10.131 1.00 92.88 85 VAL A O 1
ATOM 687 N N . PHE A 1 86 ? 13.391 23.253 10.518 1.00 92.19 86 PHE A N 1
ATOM 688 C CA . PHE A 1 86 ? 12.489 22.905 9.421 1.00 92.19 86 PHE A CA 1
ATOM 689 C C . PHE A 1 86 ? 11.004 22.922 9.811 1.00 92.19 86 PHE A C 1
ATOM 691 O O . PHE A 1 86 ? 10.159 22.6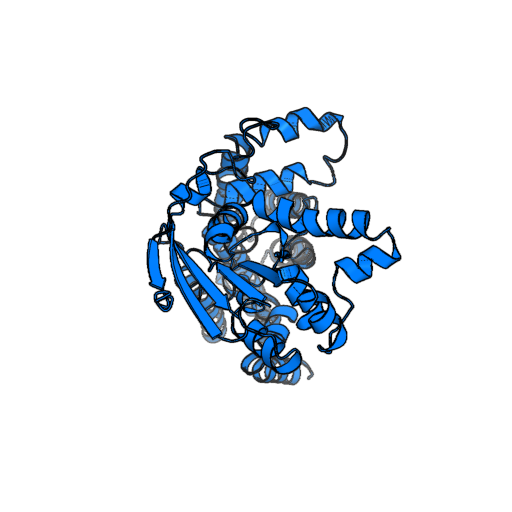42 8.962 1.00 92.19 86 PHE A O 1
ATOM 698 N N . ASN A 1 87 ? 10.649 23.274 11.054 1.00 91.94 87 ASN A N 1
ATOM 699 C CA . ASN A 1 87 ? 9.247 23.359 11.480 1.00 91.94 87 ASN A CA 1
ATOM 700 C C . ASN A 1 87 ? 8.394 24.277 10.590 1.00 91.94 87 ASN A C 1
ATOM 702 O O . ASN A 1 87 ? 7.300 23.847 10.234 1.00 91.94 87 ASN A O 1
ATOM 706 N N . PRO A 1 88 ? 8.862 25.463 10.142 1.00 92.94 88 PRO A N 1
ATOM 707 C CA . PRO A 1 88 ? 8.077 26.290 9.227 1.00 92.94 88 PRO A CA 1
ATOM 708 C C . PRO A 1 88 ? 7.715 25.553 7.932 1.00 92.94 88 PRO A C 1
ATOM 710 O O . PRO A 1 88 ? 6.573 25.614 7.488 1.00 92.94 88 PRO A O 1
ATOM 713 N N . ILE A 1 89 ? 8.650 24.776 7.370 1.00 90.81 89 ILE A N 1
ATOM 714 C CA . ILE A 1 89 ? 8.403 23.960 6.172 1.00 90.81 89 ILE A CA 1
ATOM 715 C C . ILE A 1 89 ? 7.371 22.871 6.470 1.00 90.81 89 ILE A C 1
ATOM 717 O O . ILE A 1 89 ? 6.469 22.646 5.670 1.00 90.81 89 ILE A O 1
ATOM 721 N N . LYS A 1 90 ? 7.461 22.219 7.634 1.00 91.38 90 LYS A N 1
ATOM 722 C CA . LYS A 1 90 ? 6.481 21.204 8.045 1.00 91.38 90 LYS A CA 1
ATOM 723 C C . LYS A 1 90 ? 5.089 21.789 8.245 1.00 91.38 90 LYS A C 1
ATOM 725 O O . LYS A 1 90 ? 4.114 21.151 7.870 1.00 91.38 90 LYS A O 1
ATOM 730 N N . HIS A 1 91 ? 4.989 22.993 8.802 1.00 94.06 91 HIS A N 1
ATOM 731 C CA . HIS A 1 91 ? 3.712 23.677 8.996 1.00 94.06 91 HIS A CA 1
ATOM 732 C C . HIS A 1 91 ? 3.053 24.012 7.655 1.00 94.06 91 HIS A C 1
ATOM 734 O O . HIS A 1 91 ? 1.848 23.837 7.521 1.00 94.06 91 HIS A O 1
ATOM 740 N N . LEU A 1 92 ? 3.841 24.383 6.637 1.00 94.75 92 LEU A N 1
ATOM 741 C CA . LEU A 1 92 ? 3.345 24.630 5.278 1.00 94.75 92 LEU A CA 1
ATOM 742 C C . LEU A 1 92 ? 2.744 23.391 4.601 1.00 94.75 92 LEU A C 1
ATOM 744 O O . LEU A 1 92 ? 2.070 23.543 3.585 1.00 94.75 92 LEU A O 1
ATOM 748 N N . LEU A 1 93 ? 2.962 22.176 5.116 1.00 95.00 93 LEU A N 1
ATOM 749 C CA . LEU A 1 93 ? 2.339 20.957 4.583 1.00 95.00 93 LEU A CA 1
ATOM 750 C C . LEU A 1 93 ? 0.846 20.864 4.939 1.00 95.00 93 LEU A C 1
ATOM 752 O O . LEU A 1 93 ? 0.092 20.179 4.249 1.00 95.00 93 LEU A O 1
ATOM 756 N N . TYR A 1 94 ? 0.402 21.573 5.973 1.00 96.38 94 TYR A N 1
ATOM 757 C CA . TYR A 1 94 ? -0.965 21.525 6.488 1.00 96.38 94 TYR A CA 1
ATOM 758 C C . TYR A 1 94 ? -1.667 22.869 6.273 1.00 96.38 94 TYR A C 1
ATOM 760 O O . TYR A 1 94 ? -1.008 23.896 6.103 1.00 96.38 94 TYR A O 1
ATOM 768 N N . ARG A 1 95 ? -3.005 22.876 6.216 1.00 95.50 95 ARG A N 1
ATOM 769 C CA . ARG A 1 95 ? -3.777 24.129 6.098 1.00 95.50 95 ARG A CA 1
ATOM 770 C C . ARG A 1 95 ? -3.625 24.982 7.357 1.00 95.50 95 ARG A C 1
ATOM 772 O O . ARG A 1 95 ? -3.356 26.172 7.242 1.00 95.50 95 ARG A O 1
ATOM 779 N N . ASP A 1 96 ? -3.747 24.349 8.519 1.00 94.75 96 ASP A N 1
ATOM 780 C CA . ASP A 1 96 ? -3.417 24.899 9.832 1.00 94.75 96 ASP A CA 1
ATOM 781 C C . ASP A 1 96 ? -2.841 23.752 10.678 1.00 94.75 96 ASP A C 1
ATOM 783 O O . ASP A 1 96 ? -3.518 22.775 10.979 1.00 94.75 96 ASP A O 1
ATOM 787 N N . HIS A 1 97 ? -1.569 23.840 11.059 1.00 91.38 97 HIS A N 1
ATOM 788 C CA . HIS A 1 97 ? -0.889 22.751 11.768 1.00 91.38 97 HIS A CA 1
ATOM 789 C C . HIS A 1 97 ? -1.456 22.456 13.170 1.00 91.38 97 HIS A C 1
ATOM 791 O O . HIS A 1 97 ? -1.077 21.450 13.767 1.00 91.38 97 HIS A O 1
ATOM 797 N N . ALA A 1 98 ? -2.268 23.352 13.736 1.00 91.06 98 ALA A N 1
ATOM 798 C CA . ALA A 1 98 ? -2.896 23.191 15.041 1.00 91.06 98 ALA A CA 1
ATOM 799 C C . ALA A 1 98 ? -4.356 22.741 14.912 1.00 91.06 98 ALA A C 1
ATOM 801 O O . ALA A 1 98 ? -4.773 21.856 15.652 1.00 91.06 98 ALA A O 1
ATOM 802 N N . ASN A 1 99 ? -5.105 23.317 13.966 1.00 92.06 99 ASN A N 1
ATOM 803 C CA . ASN A 1 99 ? -6.563 23.154 13.896 1.00 92.06 99 ASN A CA 1
ATOM 804 C C . ASN A 1 99 ? -7.069 22.489 12.602 1.00 92.06 99 ASN A C 1
ATOM 806 O O . ASN A 1 99 ? -8.214 22.056 12.551 1.00 92.06 99 ASN A O 1
ATOM 810 N N . ASP A 1 100 ? -6.257 22.405 11.542 1.00 93.38 100 ASP A N 1
ATOM 811 C CA . ASP A 1 100 ? -6.657 21.821 10.255 1.00 93.38 100 ASP A CA 1
ATOM 812 C C . ASP A 1 100 ? -5.513 21.039 9.592 1.00 93.38 100 ASP A C 1
ATOM 814 O O . ASP A 1 100 ? -4.765 21.539 8.740 1.00 93.38 100 ASP A O 1
ATOM 818 N N . LEU A 1 101 ? -5.437 19.751 9.933 1.00 94.00 101 LEU A N 1
ATOM 819 C CA . LEU A 1 101 ? -4.418 18.827 9.432 1.00 94.00 101 LEU A CA 1
ATOM 820 C C . LEU A 1 101 ? -4.739 18.261 8.042 1.00 94.00 101 LEU A C 1
ATOM 822 O O . LEU A 1 101 ? -4.225 17.205 7.658 1.00 94.00 101 LEU A O 1
ATOM 826 N N . ARG A 1 102 ? -5.596 18.922 7.258 1.00 94.69 102 ARG A N 1
ATOM 827 C CA . ARG A 1 102 ? -5.755 18.600 5.834 1.00 94.69 102 ARG A CA 1
ATOM 828 C C . ARG A 1 102 ? -4.561 19.148 5.035 1.00 94.69 102 ARG A C 1
ATOM 830 O O . ARG A 1 102 ? -4.035 20.211 5.378 1.00 94.69 102 ARG A O 1
ATOM 837 N N . PRO A 1 103 ? -4.134 18.470 3.953 1.00 95.25 103 PRO A N 1
ATOM 838 C CA . PRO A 1 103 ? -3.019 18.932 3.135 1.00 95.25 103 PRO A CA 1
ATOM 839 C C . PRO A 1 103 ? -3.258 20.324 2.546 1.00 95.25 103 PRO A C 1
ATOM 841 O O . PRO A 1 103 ? -4.322 20.606 1.978 1.00 95.25 103 PRO A O 1
ATOM 844 N N . SER A 1 104 ? -2.237 21.176 2.630 1.00 95.88 104 SER A N 1
ATOM 845 C CA . SER A 1 104 ? -2.214 22.473 1.952 1.00 95.88 104 SER A CA 1
ATOM 846 C C . SER A 1 104 ? -2.042 22.309 0.428 1.00 95.88 104 SER A C 1
ATOM 848 O O . SER A 1 104 ? -2.133 21.211 -0.129 1.00 95.88 104 SER A O 1
ATOM 850 N N . TRP A 1 105 ? -1.786 23.406 -0.287 1.00 94.25 105 TRP A N 1
ATOM 851 C CA . TRP A 1 105 ? -1.446 23.354 -1.711 1.00 94.25 105 TRP A CA 1
ATOM 852 C C . TRP A 1 105 ? -0.084 22.685 -1.975 1.00 94.25 105 TRP A C 1
ATOM 854 O O . TRP A 1 105 ? 0.101 22.086 -3.035 1.00 94.25 105 TRP A O 1
ATOM 864 N N . LEU A 1 106 ? 0.852 22.742 -1.019 1.00 94.19 106 LEU A N 1
ATOM 865 C CA . LEU A 1 106 ? 2.225 22.278 -1.213 1.00 94.19 106 LEU A CA 1
ATOM 866 C C . LEU A 1 106 ? 2.306 20.747 -1.378 1.00 94.19 106 LEU A C 1
ATOM 868 O O . LEU A 1 106 ? 2.832 20.310 -2.403 1.00 94.19 106 LEU A O 1
ATOM 872 N N . PRO A 1 107 ? 1.729 19.905 -0.492 1.00 92.94 107 PRO A N 1
ATOM 873 C CA . PRO A 1 107 ? 1.701 18.461 -0.721 1.00 92.94 107 PRO A CA 1
ATOM 874 C C . PRO A 1 107 ? 0.941 18.062 -1.984 1.00 92.94 107 PRO A C 1
ATOM 876 O O . PRO A 1 107 ? 1.315 17.084 -2.619 1.00 92.94 107 PRO A O 1
ATOM 879 N N . LYS A 1 108 ? -0.094 18.814 -2.387 1.00 93.31 108 LYS A N 1
ATOM 880 C CA . LYS A 1 108 ? -0.833 18.554 -3.636 1.00 93.31 108 LYS A CA 1
ATOM 881 C C . LYS A 1 108 ? 0.056 18.772 -4.862 1.00 93.31 108 LYS A C 1
ATOM 883 O O . LYS A 1 108 ? 0.073 17.935 -5.764 1.00 93.31 108 LYS A O 1
ATOM 888 N N . LEU A 1 109 ? 0.836 19.855 -4.870 1.00 92.94 109 LEU A N 1
ATOM 889 C CA . LEU A 1 109 ? 1.810 20.129 -5.926 1.00 92.94 109 LEU A CA 1
ATOM 890 C C . LEU A 1 109 ? 2.944 19.095 -5.929 1.00 92.94 109 LEU A C 1
ATOM 892 O O . LEU A 1 109 ? 3.303 18.581 -6.986 1.00 92.94 109 LEU A O 1
ATOM 896 N N . MET A 1 110 ? 3.486 18.758 -4.757 1.00 90.50 110 MET A N 1
ATOM 897 C CA . MET A 1 110 ? 4.521 17.730 -4.625 1.00 90.50 110 MET A CA 1
ATOM 898 C C . MET A 1 110 ? 4.015 16.359 -5.090 1.00 90.50 110 MET A C 1
ATOM 900 O O . MET A 1 110 ? 4.724 15.671 -5.816 1.00 90.50 110 MET A O 1
ATOM 904 N N . ALA A 1 111 ? 2.784 15.986 -4.737 1.00 87.19 111 ALA A N 1
ATOM 905 C CA . ALA A 1 111 ? 2.157 14.728 -5.127 1.00 87.19 111 ALA A CA 1
ATOM 906 C C . ALA A 1 111 ? 1.987 14.615 -6.647 1.00 87.19 111 ALA A C 1
ATOM 908 O O . ALA A 1 111 ? 2.466 13.664 -7.266 1.00 87.19 111 ALA A O 1
ATOM 909 N N . HIS A 1 112 ? 1.326 15.581 -7.282 1.00 89.19 112 HIS A N 1
ATOM 910 C CA . HIS A 1 112 ? 0.952 15.429 -8.690 1.00 89.19 112 HIS A CA 1
ATOM 911 C C . HIS A 1 112 ? 1.985 16.017 -9.654 1.00 89.19 112 HIS A C 1
ATOM 913 O O . HIS A 1 112 ? 2.275 15.404 -10.680 1.00 89.19 112 HIS A O 1
ATOM 919 N N . GLY A 1 113 ? 2.595 17.153 -9.315 1.00 82.00 113 GLY A N 1
ATOM 920 C CA . GLY A 1 113 ? 3.650 17.769 -10.119 1.00 82.00 113 GLY A CA 1
ATOM 921 C C . GLY A 1 113 ? 4.997 17.067 -9.947 1.00 82.00 113 GLY A C 1
ATOM 922 O O . GLY A 1 113 ? 5.551 16.543 -10.909 1.00 82.00 113 GLY A O 1
ATOM 923 N N . GLY A 1 114 ? 5.511 17.025 -8.714 1.00 74.25 114 GLY A N 1
ATOM 924 C CA . GLY A 1 114 ? 6.841 16.473 -8.419 1.00 74.25 114 GLY A CA 1
ATOM 925 C C . GLY A 1 114 ? 6.913 14.943 -8.405 1.00 74.25 114 GLY A C 1
ATOM 926 O O . GLY A 1 114 ? 7.935 14.385 -8.784 1.00 74.25 114 GLY A O 1
ATOM 927 N N . GLY A 1 115 ? 5.845 14.270 -7.971 1.00 79.38 115 GLY A N 1
ATOM 928 C CA . GLY A 1 115 ? 5.759 12.811 -7.906 1.00 79.38 115 GLY A CA 1
ATOM 929 C C . GLY A 1 115 ? 5.177 12.218 -9.183 1.00 79.38 115 GLY A C 1
ATOM 930 O O . GLY A 1 115 ? 5.894 11.664 -10.006 1.00 79.38 115 GLY A O 1
ATOM 931 N N . THR A 1 116 ? 3.866 12.364 -9.371 1.00 83.88 116 THR A N 1
ATOM 932 C CA . THR A 1 116 ? 3.115 11.641 -10.411 1.00 83.88 116 THR A CA 1
ATOM 933 C C . THR A 1 116 ? 3.575 11.998 -11.827 1.00 83.88 116 THR A C 1
ATOM 935 O O . THR A 1 116 ? 3.874 11.113 -12.623 1.00 83.88 116 THR A O 1
ATOM 938 N N . THR A 1 117 ? 3.681 13.291 -12.148 1.00 90.19 117 THR A N 1
ATOM 939 C CA . THR A 1 117 ? 4.077 13.739 -13.494 1.00 90.19 117 THR A CA 1
ATOM 940 C C . THR A 1 117 ? 5.529 13.371 -13.802 1.00 90.19 117 THR A C 1
ATOM 942 O O . THR A 1 117 ? 5.823 12.888 -14.895 1.00 90.19 117 THR A O 1
ATOM 945 N N . ALA A 1 118 ? 6.437 13.540 -12.835 1.00 88.94 118 ALA A N 1
ATOM 946 C CA . ALA A 1 118 ? 7.837 13.158 -12.999 1.00 88.94 118 ALA A CA 1
ATOM 947 C C . ALA A 1 118 ? 8.006 11.640 -13.197 1.00 88.94 118 ALA A C 1
ATOM 949 O O . ALA A 1 118 ? 8.773 11.231 -14.067 1.00 88.94 118 ALA A O 1
ATOM 950 N N . GLU A 1 119 ? 7.254 10.816 -12.457 1.00 89.38 119 GLU A N 1
ATOM 951 C CA . GLU A 1 119 ? 7.261 9.351 -12.593 1.00 89.38 119 GLU A CA 1
ATOM 952 C C . GLU A 1 119 ? 6.698 8.856 -13.936 1.00 89.38 119 GLU A C 1
ATOM 954 O O . GLU A 1 119 ? 7.055 7.765 -14.380 1.00 89.38 119 GLU A O 1
ATOM 959 N N . PHE A 1 120 ? 5.868 9.643 -14.626 1.00 94.12 120 PHE A N 1
ATOM 960 C CA . PHE A 1 120 ? 5.481 9.339 -16.005 1.00 94.12 120 PHE A CA 1
ATOM 961 C C . PHE A 1 120 ? 6.537 9.793 -17.013 1.00 94.12 120 PHE A C 1
ATOM 963 O O . PHE A 1 120 ? 6.990 8.997 -17.843 1.00 94.12 120 PHE A O 1
ATOM 970 N N . LEU A 1 121 ? 6.920 11.072 -16.950 1.00 95.94 121 LEU A N 1
ATOM 971 C CA . LEU A 1 121 ? 7.720 11.716 -17.989 1.00 95.94 121 LEU A CA 1
ATOM 972 C C . LEU A 1 121 ? 9.175 11.264 -17.974 1.00 95.94 121 LEU A C 1
ATOM 974 O O . LEU A 1 121 ? 9.699 10.892 -19.020 1.00 95.94 121 LEU A O 1
ATOM 978 N N . VAL A 1 122 ? 9.841 11.286 -16.816 1.00 95.56 122 VAL A N 1
ATOM 979 C CA . VAL A 1 122 ? 11.283 11.013 -16.760 1.00 95.56 122 VAL A CA 1
ATOM 980 C C . VAL A 1 122 ? 11.578 9.560 -17.145 1.00 95.56 122 VAL A C 1
ATOM 982 O O . VAL A 1 122 ? 12.394 9.362 -18.047 1.00 95.56 122 VAL A O 1
ATOM 985 N N . PRO A 1 123 ? 10.886 8.545 -16.588 1.00 95.12 123 PRO A N 1
ATOM 986 C CA . PRO A 1 123 ? 10.977 7.172 -17.075 1.00 95.12 123 PRO A CA 1
ATOM 987 C C . PRO A 1 123 ? 10.598 6.999 -18.544 1.00 95.12 123 PRO A C 1
ATOM 989 O O . PRO A 1 123 ? 11.314 6.319 -19.274 1.00 95.12 123 PRO A O 1
ATOM 992 N N . GLY A 1 124 ? 9.509 7.628 -18.997 1.00 96.25 124 GLY A N 1
ATOM 993 C CA . GLY A 1 124 ? 9.063 7.527 -20.387 1.00 96.25 124 GLY A CA 1
ATOM 994 C C . GLY A 1 124 ? 10.126 8.022 -21.365 1.00 96.25 124 GLY A C 1
ATOM 995 O O . GLY A 1 124 ? 10.480 7.316 -22.307 1.00 96.25 124 GLY A O 1
ATOM 996 N N . ILE A 1 125 ? 10.704 9.195 -21.099 1.00 96.31 125 ILE A N 1
ATOM 997 C CA . ILE A 1 125 ? 11.790 9.754 -21.909 1.00 96.31 125 ILE A CA 1
ATOM 998 C C . ILE A 1 125 ? 13.045 8.885 -21.782 1.00 96.31 125 ILE A C 1
ATOM 1000 O O . ILE A 1 125 ? 13.678 8.600 -22.795 1.00 96.31 125 ILE A O 1
ATOM 1004 N N . LEU A 1 126 ? 13.399 8.429 -20.575 1.00 96.12 126 LEU A N 1
ATOM 1005 C CA . LEU A 1 126 ? 14.588 7.604 -20.351 1.00 96.12 126 LEU A CA 1
ATOM 1006 C C . LEU A 1 126 ? 14.548 6.310 -21.169 1.00 96.12 126 LEU A C 1
ATOM 1008 O O . LEU A 1 126 ? 15.527 5.987 -21.835 1.00 96.12 126 LEU A O 1
ATOM 1012 N N . VAL A 1 127 ? 13.428 5.586 -21.123 1.00 95.25 127 VAL A N 1
ATOM 1013 C CA . VAL A 1 127 ? 13.309 4.259 -21.742 1.00 95.25 127 VAL A CA 1
ATOM 1014 C C . VAL A 1 127 ? 13.029 4.337 -23.241 1.00 95.25 127 VAL A C 1
ATOM 1016 O O . VAL A 1 127 ? 13.558 3.525 -23.993 1.00 95.25 127 VAL A O 1
ATOM 1019 N N . LEU A 1 128 ? 12.202 5.289 -23.685 1.00 93.88 128 LEU A N 1
ATOM 1020 C CA . LEU A 1 128 ? 11.722 5.329 -25.071 1.00 93.88 128 LEU A CA 1
ATOM 1021 C C . LEU A 1 128 ? 12.549 6.240 -25.985 1.00 93.88 128 LEU A C 1
ATOM 1023 O O . LEU A 1 128 ? 12.448 6.109 -27.202 1.00 93.88 128 LEU A O 1
ATOM 1027 N N . VAL A 1 129 ? 13.326 7.175 -25.424 1.00 92.62 129 VAL A N 1
ATOM 1028 C CA . VAL A 1 129 ? 14.014 8.218 -26.207 1.00 92.62 129 VAL A CA 1
ATOM 1029 C C . VAL A 1 129 ? 15.491 8.348 -25.853 1.00 92.62 129 VAL A C 1
ATOM 1031 O O . VAL A 1 129 ? 16.322 8.429 -26.746 1.00 92.62 129 VAL A O 1
ATOM 1034 N N . ALA A 1 130 ? 15.839 8.416 -24.568 1.00 88.12 130 ALA A N 1
ATOM 1035 C CA . ALA A 1 130 ? 17.199 8.734 -24.134 1.00 88.12 130 ALA A CA 1
ATOM 1036 C C . ALA A 1 130 ? 18.136 7.522 -24.135 1.00 88.12 130 ALA A C 1
ATOM 1038 O O . ALA A 1 130 ? 19.356 7.689 -24.096 1.00 88.12 130 ALA A O 1
ATOM 1039 N N . ASP A 1 131 ? 17.593 6.307 -24.131 1.00 81.75 131 ASP A N 1
ATOM 1040 C CA . ASP A 1 131 ? 18.390 5.087 -24.113 1.00 81.75 131 ASP A CA 1
ATOM 1041 C C . ASP A 1 131 ? 19.345 5.044 -25.318 1.00 81.75 131 ASP A C 1
ATOM 1043 O O . ASP A 1 131 ? 19.008 5.486 -26.411 1.00 81.75 131 ASP A O 1
ATOM 1047 N N . GLY A 1 132 ? 20.587 4.605 -25.116 1.00 78.00 132 GLY A N 1
ATOM 1048 C CA . GLY A 1 132 ? 21.631 4.732 -26.149 1.00 78.00 132 GLY A CA 1
ATOM 1049 C C . GLY A 1 132 ? 22.288 6.113 -26.282 1.00 78.00 132 GLY A C 1
ATOM 1050 O O . GLY A 1 132 ? 23.421 6.184 -26.755 1.00 78.00 132 GLY A O 1
ATOM 1051 N N . HIS A 1 133 ? 21.678 7.198 -25.792 1.00 88.69 133 HIS A N 1
ATOM 1052 C CA . HIS A 1 133 ? 22.229 8.551 -25.940 1.00 88.69 133 HIS A CA 1
ATOM 1053 C C . HIS A 1 133 ? 23.063 9.021 -24.731 1.00 88.69 133 HIS A C 1
ATOM 1055 O O . HIS A 1 133 ? 22.718 8.718 -23.588 1.00 88.69 133 HIS A O 1
ATOM 1061 N N . PRO A 1 134 ? 24.117 9.846 -24.929 1.00 89.12 134 PRO A N 1
ATOM 1062 C CA . PRO A 1 134 ? 24.956 10.338 -23.827 1.00 89.12 134 PRO A CA 1
ATOM 1063 C C . PRO A 1 134 ? 24.205 11.155 -22.764 1.00 89.12 134 PRO A C 1
ATOM 1065 O O . PRO A 1 134 ? 24.537 11.094 -21.582 1.00 89.12 134 PRO A O 1
ATOM 1068 N N . TRP A 1 135 ? 23.169 11.900 -23.157 1.00 93.38 135 TRP A N 1
ATOM 1069 C CA . TRP A 1 135 ? 22.422 12.786 -22.257 1.00 93.38 135 TRP A CA 1
ATOM 1070 C C . TRP A 1 135 ? 21.467 12.046 -21.304 1.00 93.38 135 TRP A C 1
ATOM 1072 O O . TRP A 1 135 ? 20.946 12.658 -20.370 1.00 93.38 135 TRP A O 1
ATOM 1082 N N . ARG A 1 136 ? 21.291 10.722 -21.447 1.00 94.19 136 ARG A N 1
ATOM 1083 C CA . ARG A 1 136 ? 20.513 9.895 -20.504 1.00 94.19 136 ARG A CA 1
ATOM 1084 C C . ARG A 1 136 ? 20.996 10.002 -19.060 1.00 94.19 136 ARG A C 1
ATOM 1086 O O . ARG A 1 136 ? 20.206 9.826 -18.137 1.00 94.19 136 ARG A O 1
ATOM 1093 N N . TRP A 1 137 ? 22.275 10.322 -18.852 1.00 95.56 137 TRP A N 1
ATOM 1094 C CA . TRP A 1 137 ? 22.857 10.491 -17.522 1.00 95.56 137 TRP A CA 1
ATOM 1095 C C . TRP A 1 137 ? 22.189 11.602 -16.707 1.00 95.56 137 TRP A C 1
ATOM 1097 O O . TRP A 1 137 ? 22.108 11.469 -15.489 1.00 95.56 137 TRP A O 1
ATOM 1107 N N . PHE A 1 138 ? 21.635 12.639 -17.348 1.00 96.12 138 PHE A N 1
ATOM 1108 C CA . PHE A 1 138 ? 20.835 13.647 -16.645 1.00 96.12 138 PHE A CA 1
ATOM 1109 C C . PHE A 1 138 ? 19.552 13.044 -16.058 1.00 96.12 138 PHE A C 1
ATOM 1111 O O . PHE A 1 138 ? 19.220 13.305 -14.903 1.00 96.12 138 PHE A O 1
ATOM 1118 N N . LEU A 1 139 ? 18.864 12.186 -16.819 1.00 96.38 139 LEU A N 1
ATOM 1119 C CA . LEU A 1 139 ? 17.651 11.499 -16.363 1.00 96.38 139 LEU A CA 1
ATOM 1120 C C . LEU A 1 139 ? 17.967 10.440 -15.301 1.00 96.38 139 LEU A C 1
ATOM 1122 O O . LEU A 1 139 ? 17.250 10.336 -14.311 1.00 96.38 139 LEU A O 1
ATOM 1126 N N . ILE A 1 140 ? 19.066 9.693 -15.470 1.00 96.56 140 ILE A N 1
ATOM 1127 C CA . ILE A 1 140 ? 19.561 8.751 -14.456 1.00 96.56 140 ILE A CA 1
ATOM 1128 C C . ILE A 1 140 ? 19.845 9.499 -13.151 1.00 96.56 140 ILE A C 1
ATOM 1130 O O . ILE A 1 140 ? 19.338 9.103 -12.107 1.00 96.56 140 ILE A O 1
ATOM 1134 N N . GLY A 1 141 ? 20.600 10.602 -13.204 1.00 96.94 141 GLY A N 1
ATOM 1135 C CA . GLY A 1 141 ? 20.916 11.417 -12.030 1.00 96.94 141 GLY A CA 1
ATOM 1136 C C . GLY A 1 141 ? 19.664 11.950 -11.333 1.00 96.94 141 GLY A C 1
ATOM 1137 O O . GLY A 1 141 ? 19.545 11.829 -10.114 1.00 96.94 141 GLY A O 1
ATOM 1138 N N . PHE A 1 142 ? 18.696 12.456 -12.102 1.00 95.69 142 PHE A N 1
ATOM 1139 C CA . PHE A 1 142 ? 17.403 12.878 -11.565 1.00 95.69 142 PHE A CA 1
ATOM 1140 C C . PHE A 1 142 ? 16.679 11.729 -10.853 1.00 95.69 142 PHE A C 1
ATOM 1142 O O . PHE A 1 142 ? 16.263 11.890 -9.708 1.00 95.69 142 PHE A O 1
ATOM 1149 N N . MET A 1 143 ? 16.561 10.558 -11.487 1.00 95.44 143 MET A N 1
ATOM 1150 C CA . MET A 1 143 ? 15.858 9.415 -10.897 1.00 95.44 143 MET A CA 1
ATOM 1151 C C . MET A 1 143 ? 16.585 8.853 -9.670 1.00 95.44 143 MET A C 1
ATOM 1153 O O . MET A 1 143 ? 15.937 8.430 -8.715 1.00 95.44 143 MET A O 1
ATOM 1157 N N . VAL A 1 144 ? 17.919 8.898 -9.634 1.00 95.75 144 VAL A N 1
ATOM 1158 C CA . VAL A 1 144 ? 18.687 8.546 -8.431 1.00 95.75 144 VAL A CA 1
ATOM 1159 C C . VAL A 1 144 ? 18.350 9.499 -7.284 1.00 95.75 144 VAL A C 1
ATOM 1161 O O . VAL A 1 144 ? 18.016 9.033 -6.196 1.00 95.75 144 VAL A O 1
ATOM 1164 N N . LEU A 1 145 ? 18.363 10.816 -7.517 1.00 93.75 145 LEU A N 1
ATOM 1165 C CA . LEU A 1 145 ? 17.969 11.804 -6.503 1.00 93.75 145 LEU A CA 1
ATOM 1166 C C . LEU A 1 145 ? 16.510 11.623 -6.065 1.00 93.75 145 LEU A C 1
ATOM 1168 O O . LEU A 1 145 ? 16.207 11.718 -4.877 1.00 93.75 145 LEU A O 1
ATOM 1172 N N . PHE A 1 146 ? 15.622 11.308 -7.006 1.00 91.25 146 PHE A N 1
ATOM 1173 C CA . PHE A 1 146 ? 14.218 11.017 -6.741 1.00 91.25 146 PHE A CA 1
ATOM 1174 C C . PHE A 1 146 ? 14.052 9.828 -5.780 1.00 91.25 146 PHE A C 1
ATOM 1176 O O . PHE A 1 146 ? 13.375 9.944 -4.757 1.00 91.25 146 PHE A O 1
ATOM 1183 N N . HIS A 1 147 ? 14.731 8.710 -6.047 1.00 91.25 147 HIS A N 1
ATOM 1184 C CA . HIS A 1 147 ? 14.694 7.528 -5.182 1.00 91.25 147 HIS A CA 1
ATOM 1185 C C . HIS A 1 147 ? 15.391 7.754 -3.832 1.00 91.25 147 HIS A C 1
ATOM 1187 O O . HIS A 1 147 ? 14.902 7.271 -2.811 1.00 91.25 147 HIS A O 1
ATOM 1193 N N . LEU A 1 148 ? 16.482 8.528 -3.784 1.00 90.06 148 LEU A N 1
ATOM 1194 C CA . LEU A 1 148 ? 17.126 8.925 -2.524 1.00 90.06 148 LEU A CA 1
ATOM 1195 C C . LEU A 1 148 ? 16.212 9.808 -1.667 1.00 90.06 148 LEU A C 1
ATOM 1197 O O . LEU A 1 148 ? 16.151 9.632 -0.450 1.00 90.06 148 LEU A O 1
ATOM 1201 N N . ASN A 1 149 ? 15.457 10.718 -2.287 1.00 87.00 149 ASN A N 1
ATOM 1202 C CA . ASN A 1 149 ? 14.446 11.496 -1.583 1.00 87.00 149 ASN A CA 1
ATOM 1203 C C . ASN A 1 149 ? 13.380 10.574 -0.977 1.00 87.00 149 ASN A C 1
ATOM 1205 O O . ASN A 1 149 ? 13.122 10.672 0.220 1.00 87.00 149 ASN A O 1
ATOM 1209 N N . ILE A 1 150 ? 12.815 9.632 -1.742 1.00 85.56 150 ILE A N 1
ATOM 1210 C CA . ILE A 1 150 ? 11.847 8.655 -1.206 1.00 85.56 150 ILE A CA 1
ATOM 1211 C C . ILE A 1 150 ? 12.450 7.874 -0.030 1.00 85.56 150 ILE A C 1
ATOM 1213 O O . ILE A 1 150 ? 11.803 7.761 1.010 1.00 85.56 150 ILE A O 1
ATOM 1217 N N . LEU A 1 151 ? 13.700 7.415 -0.155 1.00 85.81 151 LEU A N 1
ATOM 1218 C CA . LEU A 1 151 ? 14.419 6.676 0.889 1.00 85.81 151 LEU A CA 1
ATOM 1219 C C . LEU A 1 151 ? 14.589 7.485 2.190 1.00 85.81 151 LEU A C 1
ATOM 1221 O O . LEU A 1 151 ? 14.631 6.906 3.271 1.00 85.81 151 LEU A O 1
ATOM 1225 N N . SER A 1 152 ? 14.674 8.816 2.099 1.00 83.19 152 SER A N 1
ATOM 1226 C CA . SER A 1 152 ? 14.825 9.712 3.257 1.00 83.19 152 SER A CA 1
ATOM 1227 C C . SER A 1 152 ? 13.527 9.986 4.037 1.00 83.19 152 SER A C 1
ATOM 1229 O O . SER A 1 152 ? 13.567 10.546 5.138 1.00 83.19 152 SER A O 1
ATOM 1231 N N . ASN A 1 153 ? 12.371 9.615 3.476 1.00 79.56 153 ASN A N 1
ATOM 1232 C CA . ASN A 1 153 ? 11.060 9.804 4.097 1.00 79.56 153 ASN A CA 1
ATOM 1233 C C . ASN A 1 153 ? 10.677 8.613 5.002 1.00 79.56 153 ASN A C 1
ATOM 1235 O O . ASN A 1 153 ? 11.320 7.566 4.973 1.00 79.56 153 ASN A O 1
ATOM 1239 N N . LEU A 1 154 ? 9.635 8.777 5.832 1.00 66.81 154 LEU A N 1
ATOM 1240 C CA . LEU A 1 154 ? 9.210 7.755 6.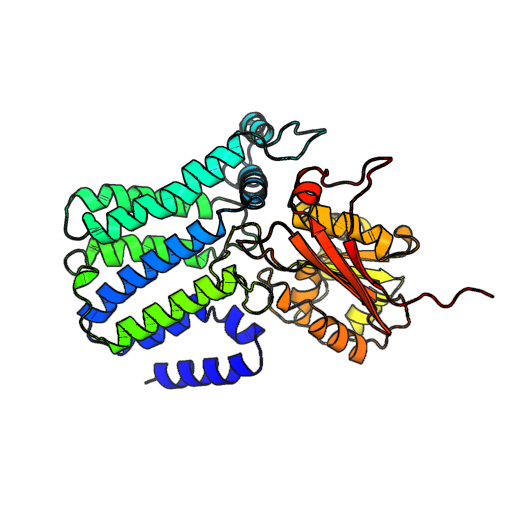801 1.00 66.81 154 LEU A CA 1
ATOM 1241 C C . LEU A 1 154 ? 8.933 6.390 6.123 1.00 66.81 154 LEU A C 1
ATOM 1243 O O . LEU A 1 154 ? 8.121 6.331 5.195 1.00 66.81 154 LEU A O 1
ATOM 1247 N N . PRO A 1 155 ? 9.523 5.286 6.618 1.00 54.97 155 PRO A N 1
ATOM 1248 C CA . PRO A 1 155 ? 9.339 3.957 6.054 1.00 54.97 155 PRO A CA 1
ATOM 1249 C C . PRO A 1 155 ? 8.095 3.255 6.629 1.00 54.97 155 PRO A C 1
ATOM 1251 O O . PRO A 1 155 ? 8.214 2.346 7.442 1.00 54.97 155 PRO A O 1
ATOM 1254 N N . MET A 1 156 ? 6.887 3.649 6.221 1.00 53.34 156 MET A N 1
ATOM 1255 C CA . MET A 1 156 ? 5.688 2.812 6.403 1.00 53.34 156 MET A CA 1
ATOM 1256 C C . MET A 1 156 ? 5.034 2.486 5.059 1.00 53.34 156 MET A C 1
ATOM 1258 O O . MET A 1 156 ? 4.728 3.385 4.281 1.00 53.34 156 MET A O 1
ATOM 1262 N N . GLY A 1 157 ? 4.882 1.189 4.763 1.00 52.66 157 GLY A N 1
ATOM 1263 C CA . GLY A 1 157 ? 4.438 0.702 3.446 1.00 52.66 157 GLY A CA 1
ATOM 1264 C C . GLY A 1 157 ? 5.452 0.944 2.315 1.00 52.66 157 GLY A C 1
ATOM 1265 O O . GLY A 1 157 ? 5.097 0.919 1.136 1.00 52.66 157 GLY A O 1
ATOM 1266 N N . VAL A 1 158 ? 6.713 1.211 2.671 1.00 61.69 158 VAL A N 1
ATOM 1267 C CA . VAL A 1 158 ? 7.794 1.626 1.767 1.00 61.69 158 VAL A CA 1
ATOM 1268 C C . VAL A 1 158 ? 8.725 0.439 1.535 1.00 61.69 158 VAL A C 1
ATOM 1270 O O . VAL A 1 158 ? 9.422 0.047 2.470 1.00 61.69 158 VAL A O 1
ATOM 1273 N N . PRO A 1 159 ? 8.801 -0.130 0.320 1.00 68.38 159 PRO A N 1
ATOM 1274 C CA . PRO A 1 159 ? 9.827 -1.120 0.019 1.00 68.38 159 PRO A CA 1
ATOM 1275 C C . PRO A 1 159 ? 11.166 -0.382 -0.135 1.00 68.38 159 PRO A C 1
ATOM 1277 O O . PRO A 1 159 ? 11.526 0.101 -1.211 1.00 68.38 159 PRO A O 1
ATOM 1280 N N . LEU A 1 160 ? 11.889 -0.189 0.968 1.00 75.75 160 LEU A N 1
ATOM 1281 C CA . LEU A 1 160 ? 13.170 0.527 0.971 1.00 75.75 160 LEU A CA 1
ATOM 1282 C C . LEU A 1 160 ? 14.203 -0.205 0.108 1.00 75.75 160 LEU A C 1
ATOM 1284 O O . LEU A 1 160 ? 14.921 0.417 -0.675 1.00 75.75 160 LEU A O 1
ATOM 1288 N N . GLU A 1 161 ? 14.206 -1.534 0.183 1.00 82.00 161 GLU A N 1
ATOM 1289 C CA . GLU A 1 161 ? 15.019 -2.416 -0.646 1.00 82.00 161 GLU A CA 1
ATOM 1290 C C . GLU A 1 161 ? 14.775 -2.188 -2.144 1.00 82.00 161 GLU A C 1
ATOM 1292 O O . GLU A 1 161 ? 15.700 -2.259 -2.955 1.00 82.00 161 GLU A O 1
ATOM 1297 N N . TRP A 1 162 ? 13.546 -1.830 -2.517 1.00 81.06 162 TRP A N 1
ATOM 1298 C CA . TRP A 1 162 ? 13.171 -1.565 -3.900 1.00 81.06 162 TRP A CA 1
ATOM 1299 C C . TRP A 1 162 ? 13.745 -0.246 -4.409 1.00 81.06 162 TRP A C 1
ATOM 1301 O O . TRP A 1 162 ? 14.241 -0.200 -5.530 1.00 81.06 162 TRP A O 1
ATOM 1311 N N . ASN A 1 163 ? 13.778 0.806 -3.587 1.00 88.44 163 ASN A N 1
ATOM 1312 C CA . ASN A 1 163 ? 14.406 2.071 -3.981 1.00 88.44 163 ASN A CA 1
ATOM 1313 C C . ASN A 1 163 ? 15.911 1.896 -4.237 1.00 88.44 163 ASN A C 1
ATOM 1315 O O . ASN A 1 163 ? 16.436 2.411 -5.224 1.00 88.44 163 ASN A O 1
ATOM 1319 N N . VAL A 1 164 ? 16.594 1.096 -3.410 1.00 90.12 164 VAL A N 1
ATOM 1320 C CA . VAL A 1 164 ? 18.005 0.736 -3.630 1.00 90.12 164 VAL A CA 1
ATOM 1321 C C . VAL A 1 164 ? 18.167 -0.075 -4.919 1.00 90.12 164 VAL A C 1
ATOM 1323 O O . VAL A 1 164 ? 19.042 0.224 -5.735 1.00 90.12 164 VAL A O 1
ATOM 1326 N N . PHE A 1 165 ? 17.291 -1.059 -5.151 1.00 89.38 165 PHE A N 1
ATOM 1327 C CA . PHE A 1 165 ? 17.291 -1.845 -6.385 1.00 89.38 165 PHE A CA 1
ATOM 1328 C C . PHE A 1 165 ? 17.067 -0.974 -7.630 1.00 89.38 165 PHE A C 1
ATOM 1330 O O . PHE A 1 165 ? 17.695 -1.214 -8.660 1.00 89.38 165 PHE A O 1
ATOM 1337 N N . PHE A 1 166 ? 16.212 0.047 -7.551 1.00 92.06 166 PHE A N 1
ATOM 1338 C CA . PHE A 1 166 ? 15.959 0.981 -8.649 1.00 92.06 166 PHE A CA 1
ATOM 1339 C C . PHE A 1 166 ? 17.177 1.847 -8.960 1.00 92.06 166 PHE A C 1
ATOM 1341 O O . PHE A 1 166 ? 17.541 1.971 -10.126 1.00 92.06 166 PHE A O 1
ATOM 1348 N N . ILE A 1 167 ? 17.856 2.370 -7.938 1.00 95.25 167 ILE A N 1
ATOM 1349 C CA . ILE A 1 167 ? 19.111 3.119 -8.106 1.00 95.25 167 ILE A CA 1
ATOM 1350 C C . ILE A 1 167 ? 20.167 2.251 -8.801 1.00 95.25 167 ILE A C 1
ATOM 1352 O O . ILE A 1 167 ? 20.771 2.678 -9.785 1.00 95.25 167 ILE A O 1
ATOM 1356 N N . PHE A 1 168 ? 20.351 1.010 -8.342 1.00 95.56 168 PHE A N 1
ATOM 1357 C CA . PHE A 1 168 ? 21.259 0.071 -8.999 1.00 95.56 168 PHE A CA 1
ATOM 1358 C C . PHE A 1 168 ? 20.843 -0.204 -10.451 1.00 95.56 168 PHE A C 1
ATOM 1360 O O . PHE A 1 168 ? 21.664 -0.114 -11.364 1.00 95.56 168 PHE A O 1
ATOM 1367 N N . SER A 1 169 ? 19.561 -0.500 -10.674 1.00 95.00 169 SER A N 1
ATOM 1368 C CA . SER A 1 169 ? 19.021 -0.843 -11.993 1.00 95.00 169 SER A CA 1
ATOM 1369 C C . SER A 1 169 ? 19.145 0.311 -12.984 1.00 95.00 169 SER A C 1
ATOM 1371 O O . SER A 1 169 ? 19.435 0.065 -14.150 1.00 95.00 169 SER A O 1
ATOM 1373 N N . LEU A 1 170 ? 19.008 1.562 -12.534 1.00 96.25 170 LEU A N 1
ATOM 1374 C CA . LEU A 1 170 ? 19.234 2.750 -13.358 1.00 96.25 170 LEU A CA 1
ATOM 1375 C C . LEU A 1 170 ? 20.654 2.757 -13.942 1.00 96.25 170 LEU A C 1
ATOM 1377 O O . LEU A 1 170 ? 20.837 2.829 -15.159 1.00 96.25 170 LEU A O 1
ATOM 1381 N N . CYS A 1 171 ? 21.660 2.619 -13.078 1.00 96.44 171 CYS A N 1
ATOM 1382 C CA . CYS A 1 171 ? 23.065 2.603 -13.480 1.00 96.44 171 CYS A CA 1
ATOM 1383 C C . CYS A 1 171 ? 23.425 1.354 -14.298 1.00 96.44 171 CYS A C 1
ATOM 1385 O O . CYS A 1 171 ? 24.206 1.437 -15.243 1.00 96.44 171 CYS A O 1
ATOM 1387 N N . TYR A 1 172 ? 22.856 0.198 -13.961 1.00 96.62 172 TYR A N 1
ATOM 1388 C CA . TYR A 1 172 ? 23.153 -1.061 -14.636 1.00 96.62 172 TYR A CA 1
ATOM 1389 C C . TYR A 1 172 ? 22.498 -1.148 -16.022 1.00 96.62 172 TYR A C 1
ATOM 1391 O O . TYR A 1 172 ? 23.190 -1.350 -17.020 1.00 96.62 172 TYR A O 1
ATOM 1399 N N . LEU A 1 173 ? 21.179 -0.955 -16.105 1.00 96.06 173 LEU A N 1
ATOM 1400 C CA . LEU A 1 173 ? 20.410 -1.111 -17.341 1.00 96.06 173 LEU A CA 1
ATOM 1401 C C . LEU A 1 173 ? 20.656 0.050 -18.307 1.00 96.06 173 LEU A C 1
ATOM 1403 O O . LEU A 1 173 ? 20.945 -0.180 -19.478 1.00 96.06 173 LEU A O 1
ATOM 1407 N N . PHE A 1 174 ? 20.554 1.294 -17.835 1.00 95.81 174 PHE A N 1
ATOM 1408 C CA . PHE A 1 174 ? 20.658 2.472 -18.703 1.00 95.81 174 PHE A CA 1
ATOM 1409 C C . PHE A 1 174 ? 22.075 3.040 -18.741 1.00 95.81 174 PHE A C 1
ATOM 1411 O O . PHE A 1 174 ? 22.474 3.600 -19.753 1.00 95.81 174 PHE A O 1
ATOM 1418 N N . GLY A 1 175 ? 22.871 2.880 -17.683 1.00 94.75 175 GLY A N 1
ATOM 1419 C CA . GLY A 1 175 ? 24.279 3.281 -17.686 1.00 94.75 175 GLY A CA 1
ATOM 1420 C C . GLY A 1 175 ? 25.154 2.292 -18.457 1.00 94.75 175 GLY A C 1
ATOM 1421 O O . GLY A 1 175 ? 25.576 2.589 -19.576 1.00 94.75 175 GLY A O 1
ATOM 1422 N N . HIS A 1 176 ? 25.414 1.125 -17.861 1.00 95.69 176 HIS A N 1
ATOM 1423 C CA . HIS A 1 176 ? 26.339 0.116 -18.388 1.00 95.69 176 HIS A CA 1
ATOM 1424 C C . HIS A 1 176 ? 25.804 -0.592 -19.645 1.00 95.69 176 HIS A C 1
ATOM 1426 O O . HIS A 1 176 ? 26.489 -0.614 -20.664 1.00 95.69 176 HIS A O 1
ATOM 1432 N N . TYR A 1 177 ? 24.560 -1.083 -19.619 1.00 95.81 177 TYR A N 1
ATOM 1433 C CA . TYR A 1 177 ? 23.914 -1.743 -20.766 1.00 95.81 177 TYR A CA 1
ATOM 1434 C C . TYR A 1 177 ? 23.065 -0.805 -21.629 1.00 95.81 177 TYR A C 1
ATOM 1436 O O . TYR A 1 177 ? 22.126 -1.227 -22.303 1.00 95.81 177 TYR A O 1
ATOM 1444 N N . GLY A 1 178 ? 23.404 0.482 -21.664 1.00 93.00 178 GLY A N 1
ATOM 1445 C CA . GLY A 1 178 ? 22.636 1.461 -22.429 1.00 93.00 178 GLY A CA 1
ATOM 1446 C C . GLY A 1 178 ? 22.709 1.306 -23.953 1.00 93.00 178 GLY A C 1
ATOM 1447 O O . GLY A 1 178 ? 22.078 2.088 -24.642 1.00 93.00 178 GLY A O 1
ATOM 1448 N N . ALA A 1 179 ? 23.485 0.359 -24.493 1.00 92.31 179 ALA A N 1
ATOM 1449 C CA . ALA A 1 179 ? 23.488 0.037 -25.925 1.00 92.31 179 ALA A CA 1
ATOM 1450 C C . ALA A 1 179 ? 22.345 -0.912 -26.337 1.00 92.31 179 ALA A C 1
ATOM 1452 O O . ALA A 1 179 ? 21.990 -0.942 -27.509 1.00 92.31 179 ALA A O 1
ATOM 1453 N N . ILE A 1 180 ? 21.784 -1.678 -25.392 1.00 95.12 180 ILE A N 1
ATOM 1454 C CA . ILE A 1 180 ? 20.625 -2.553 -25.623 1.00 95.12 180 ILE A CA 1
ATOM 1455 C C . ILE A 1 180 ? 19.381 -1.765 -25.248 1.00 95.12 180 ILE A C 1
ATOM 1457 O O . ILE A 1 180 ? 19.232 -1.400 -24.090 1.00 95.12 180 ILE A O 1
ATOM 1461 N N . THR A 1 181 ? 18.487 -1.512 -26.184 1.00 94.44 181 THR A N 1
ATOM 1462 C CA . THR A 1 181 ? 17.292 -0.688 -25.990 1.00 94.44 181 THR A CA 1
ATOM 1463 C C . THR A 1 181 ? 16.053 -1.523 -25.665 1.00 94.44 181 THR A C 1
ATOM 1465 O O . THR A 1 181 ? 16.043 -2.746 -25.798 1.00 94.44 181 THR A O 1
ATOM 1468 N N . ALA A 1 182 ? 14.966 -0.872 -25.240 1.00 93.38 182 ALA A N 1
ATOM 1469 C CA . ALA A 1 182 ? 13.695 -1.555 -24.981 1.00 93.38 182 ALA A CA 1
ATOM 1470 C C . ALA A 1 182 ? 13.108 -2.245 -26.234 1.00 93.38 182 ALA A C 1
ATOM 1472 O O . ALA A 1 182 ? 12.412 -3.250 -26.113 1.00 93.38 182 ALA A O 1
ATOM 1473 N N . THR A 1 183 ? 13.401 -1.745 -27.438 1.00 93.94 183 THR A N 1
ATOM 1474 C CA . THR A 1 183 ? 12.906 -2.309 -28.707 1.00 93.94 183 THR A CA 1
ATOM 1475 C C . THR A 1 183 ? 13.710 -3.518 -29.191 1.00 93.94 183 THR A C 1
ATOM 1477 O O . THR A 1 183 ? 13.307 -4.171 -30.154 1.00 93.94 183 THR A O 1
ATOM 1480 N N . ASP A 1 184 ? 14.806 -3.862 -28.510 1.00 95.12 184 ASP A N 1
ATOM 1481 C CA . ASP A 1 184 ? 15.611 -5.042 -28.829 1.00 95.12 184 ASP A CA 1
ATOM 1482 C C . ASP A 1 184 ? 15.002 -6.352 -28.317 1.00 95.12 184 ASP A C 1
ATOM 1484 O O . ASP A 1 184 ? 15.523 -7.419 -28.635 1.00 95.12 184 ASP A O 1
ATOM 1488 N N . LEU A 1 185 ? 13.886 -6.298 -27.579 1.00 96.19 185 LEU A N 1
ATOM 1489 C CA . LEU A 1 185 ? 13.144 -7.481 -27.148 1.00 96.19 185 LEU A CA 1
ATOM 1490 C C . LEU A 1 185 ? 12.574 -8.238 -28.361 1.00 96.19 185 LEU A C 1
ATOM 1492 O O . LEU A 1 185 ? 11.679 -7.746 -29.050 1.00 96.19 185 LEU A O 1
ATOM 1496 N N . ARG A 1 186 ? 13.059 -9.460 -28.606 1.00 96.88 186 ARG A N 1
ATOM 1497 C CA . ARG A 1 186 ? 12.637 -10.309 -29.734 1.00 96.88 186 ARG A CA 1
ATOM 1498 C C . ARG A 1 186 ? 11.705 -11.443 -29.338 1.00 96.88 186 ARG A C 1
ATOM 1500 O O . ARG A 1 186 ? 10.908 -11.862 -30.171 1.00 96.88 186 ARG A O 1
ATOM 1507 N N . SER A 1 187 ? 11.784 -11.940 -28.104 1.00 97.00 187 SER A N 1
ATOM 1508 C CA . SER A 1 187 ? 10.950 -13.052 -27.630 1.00 97.00 187 SER A CA 1
ATOM 1509 C C . SER A 1 187 ? 9.466 -12.664 -27.483 1.00 97.00 187 SER A C 1
ATOM 1511 O O . SER A 1 187 ? 9.120 -11.903 -26.570 1.00 97.00 187 SER A O 1
ATOM 1513 N N . PRO A 1 188 ? 8.547 -13.241 -28.290 1.00 96.00 188 PRO A N 1
ATOM 1514 C CA . PRO A 1 188 ? 7.112 -12.975 -28.158 1.00 96.00 188 PRO A CA 1
ATOM 1515 C C . PRO A 1 188 ? 6.541 -13.499 -26.836 1.00 96.00 188 PRO A C 1
ATOM 1517 O O . PRO A 1 188 ? 5.646 -12.888 -26.258 1.00 96.00 188 PRO A O 1
ATOM 1520 N N . LEU A 1 189 ? 7.081 -14.615 -26.330 1.00 96.56 189 LEU A N 1
ATOM 1521 C CA . LEU A 1 189 ? 6.667 -15.196 -25.053 1.00 96.56 189 LEU A CA 1
ATOM 1522 C C . LEU A 1 189 ? 7.008 -14.265 -23.885 1.00 96.56 189 LEU A C 1
ATOM 1524 O O . LEU A 1 189 ? 6.171 -14.044 -23.014 1.00 96.56 189 LEU A O 1
ATOM 1528 N N . LEU A 1 190 ? 8.218 -13.700 -23.871 1.00 95.50 190 LEU A N 1
ATOM 1529 C CA . LEU A 1 190 ? 8.626 -12.777 -22.814 1.00 95.50 190 LEU A CA 1
ATOM 1530 C C . LEU A 1 190 ? 7.785 -11.497 -22.848 1.00 95.50 190 LEU A C 1
ATOM 1532 O O . LEU A 1 190 ? 7.325 -11.039 -21.804 1.00 95.50 190 LEU A O 1
ATOM 1536 N N . LEU A 1 191 ? 7.507 -10.969 -24.043 1.00 95.12 191 LEU A N 1
ATOM 1537 C CA . LEU A 1 191 ? 6.596 -9.838 -24.203 1.00 95.12 191 LEU A CA 1
ATOM 1538 C C . LEU A 1 191 ? 5.190 -10.156 -23.666 1.00 95.12 191 LEU A C 1
ATOM 1540 O O . LEU A 1 191 ? 4.628 -9.357 -22.920 1.00 95.12 191 LEU A O 1
ATOM 1544 N N . ALA A 1 192 ? 4.642 -11.334 -23.979 1.00 96.12 192 ALA A N 1
ATOM 1545 C CA . ALA A 1 192 ? 3.339 -11.763 -23.473 1.00 96.12 192 ALA A CA 1
ATOM 1546 C C . ALA A 1 192 ? 3.309 -11.862 -21.936 1.00 96.12 192 ALA A C 1
ATOM 1548 O O . ALA A 1 192 ? 2.335 -11.435 -21.318 1.00 96.12 192 ALA A O 1
ATOM 1549 N N . ILE A 1 193 ? 4.385 -12.357 -21.309 1.00 94.38 193 ILE A N 1
ATOM 1550 C CA . ILE A 1 193 ? 4.525 -12.393 -19.843 1.00 94.38 193 ILE A CA 1
ATOM 1551 C C . ILE A 1 193 ? 4.494 -10.973 -19.260 1.00 94.38 193 ILE A C 1
ATOM 1553 O O . ILE A 1 193 ? 3.770 -10.722 -18.297 1.00 94.38 193 ILE A O 1
ATOM 1557 N N . VAL A 1 194 ? 5.235 -10.029 -19.851 1.00 93.44 194 VAL A N 1
ATOM 1558 C CA . VAL A 1 194 ? 5.239 -8.624 -19.405 1.00 93.44 194 VAL A CA 1
ATOM 1559 C C . VAL A 1 194 ? 3.844 -8.004 -19.533 1.00 93.44 194 VAL A C 1
ATOM 1561 O O . VAL A 1 194 ? 3.366 -7.380 -18.587 1.00 93.44 194 VAL A O 1
ATOM 1564 N N . ILE A 1 195 ? 3.151 -8.232 -20.654 1.00 95.19 195 ILE A N 1
ATOM 1565 C CA . ILE A 1 195 ? 1.777 -7.751 -20.871 1.00 95.19 195 ILE A CA 1
ATOM 1566 C C . ILE A 1 195 ? 0.817 -8.335 -19.827 1.00 95.19 195 ILE A C 1
ATOM 1568 O O . ILE A 1 195 ? -0.005 -7.603 -19.276 1.00 95.19 195 ILE A O 1
ATOM 1572 N N . ALA A 1 196 ? 0.931 -9.627 -19.510 1.00 94.69 196 ALA A N 1
ATOM 1573 C CA . ALA A 1 196 ? 0.095 -10.267 -18.497 1.00 94.69 196 ALA A CA 1
ATOM 1574 C C . ALA A 1 196 ? 0.282 -9.628 -17.111 1.00 94.69 196 ALA A C 1
ATOM 1576 O O . ALA A 1 196 ? -0.697 -9.397 -16.402 1.00 94.69 196 ALA A O 1
ATOM 1577 N N . VAL A 1 197 ? 1.515 -9.273 -16.738 1.00 92.88 197 VAL A N 1
ATOM 1578 C CA . VAL A 1 197 ? 1.777 -8.555 -15.480 1.00 92.88 197 VAL A CA 1
ATOM 1579 C C . VAL A 1 197 ? 1.165 -7.157 -15.500 1.00 92.88 197 VAL A C 1
ATOM 1581 O O . VAL A 1 197 ? 0.518 -6.768 -14.531 1.00 92.88 197 VAL A O 1
ATOM 1584 N N . VAL A 1 198 ? 1.295 -6.413 -16.602 1.00 94.50 198 VAL A N 1
ATOM 1585 C CA . VAL A 1 198 ? 0.645 -5.098 -16.744 1.00 94.50 198 VAL A CA 1
ATOM 1586 C C . VAL A 1 198 ? -0.876 -5.223 -16.615 1.00 94.50 198 VAL A C 1
ATOM 1588 O O . VAL A 1 198 ? -1.505 -4.398 -15.955 1.00 94.50 198 VAL A O 1
ATOM 1591 N N . ALA A 1 199 ? -1.475 -6.282 -17.163 1.00 95.88 199 ALA A N 1
ATOM 1592 C CA . ALA A 1 199 ? -2.898 -6.550 -16.991 1.00 95.88 199 ALA A CA 1
ATOM 1593 C C . ALA A 1 199 ? -3.270 -6.759 -15.512 1.00 95.88 199 ALA A C 1
ATOM 1595 O O . ALA A 1 199 ? -4.276 -6.213 -15.068 1.00 95.88 199 ALA A O 1
ATOM 1596 N N . VAL A 1 200 ? -2.448 -7.462 -14.719 1.00 95.12 200 VAL A N 1
ATOM 1597 C CA . VAL A 1 200 ? -2.654 -7.587 -13.260 1.00 95.12 200 VAL A CA 1
ATOM 1598 C C . VAL A 1 200 ? -2.615 -6.219 -12.574 1.00 95.12 200 VAL A C 1
ATOM 1600 O O . VAL A 1 200 ? -3.473 -5.941 -11.736 1.00 95.12 200 VAL A O 1
ATOM 1603 N N . VAL A 1 201 ? -1.676 -5.345 -12.957 1.00 95.19 201 VAL A N 1
ATOM 1604 C CA . VAL A 1 201 ? -1.587 -3.975 -12.423 1.00 95.19 201 VAL A CA 1
ATOM 1605 C C . VAL A 1 201 ? -2.867 -3.189 -12.719 1.00 95.19 201 VAL A C 1
ATOM 1607 O O . VAL A 1 201 ? -3.460 -2.604 -11.810 1.00 95.19 201 VAL A O 1
ATOM 1610 N N . ILE A 1 202 ? -3.331 -3.207 -13.972 1.00 96.31 202 ILE A N 1
ATOM 1611 C CA . ILE A 1 202 ? -4.560 -2.520 -14.398 1.00 96.31 202 ILE A CA 1
ATOM 1612 C C . ILE A 1 202 ? -5.764 -3.070 -13.631 1.00 96.31 202 ILE A C 1
ATOM 1614 O O . ILE A 1 202 ? -6.499 -2.312 -12.994 1.00 96.31 202 ILE A O 1
ATOM 1618 N N . MET A 1 203 ? -5.936 -4.393 -13.629 1.00 97.19 203 MET A N 1
ATOM 1619 C CA . MET A 1 203 ? -7.046 -5.046 -12.942 1.00 97.19 203 MET A CA 1
ATOM 1620 C C . MET A 1 203 ? -7.035 -4.758 -11.444 1.00 97.19 203 MET A C 1
ATOM 1622 O O . MET A 1 203 ? -8.101 -4.580 -10.867 1.00 97.19 203 MET A O 1
ATOM 1626 N N . GLY A 1 204 ? -5.868 -4.647 -10.808 1.00 95.69 204 GLY A N 1
ATOM 1627 C CA . GLY A 1 204 ? -5.787 -4.334 -9.383 1.00 95.69 204 GLY A CA 1
ATOM 1628 C C . GLY A 1 204 ? -6.116 -2.887 -9.023 1.00 95.69 204 GLY A C 1
ATOM 1629 O O . GLY A 1 204 ? -6.497 -2.622 -7.885 1.00 95.69 204 GLY A O 1
ATOM 1630 N N . ASN A 1 205 ? -6.035 -1.960 -9.981 1.00 95.88 205 ASN A N 1
ATOM 1631 C CA . ASN A 1 205 ? -6.535 -0.592 -9.812 1.00 95.88 205 ASN A CA 1
ATOM 1632 C C . ASN A 1 205 ? -8.050 -0.493 -10.076 1.00 95.88 205 ASN A C 1
ATOM 1634 O O . ASN A 1 205 ? -8.724 0.370 -9.510 1.00 95.88 205 ASN A O 1
ATOM 1638 N N . LEU A 1 206 ? -8.600 -1.386 -10.908 1.00 96.56 206 LEU A N 1
ATOM 1639 C CA . LEU A 1 206 ? -10.039 -1.475 -11.180 1.00 96.56 206 LEU A CA 1
ATOM 1640 C C . LEU A 1 206 ? -10.802 -2.258 -10.104 1.00 96.56 206 LEU A C 1
ATOM 1642 O O . LEU A 1 206 ? -11.918 -1.885 -9.760 1.00 96.56 206 LEU A O 1
ATOM 1646 N N . LEU A 1 207 ? -10.207 -3.331 -9.581 1.00 96.06 207 LEU A N 1
ATOM 1647 C CA . LEU A 1 207 ? -10.802 -4.280 -8.637 1.00 96.06 207 LEU A CA 1
ATOM 1648 C C . LEU A 1 207 ? -9.892 -4.453 -7.406 1.00 96.06 207 LEU A C 1
ATOM 1650 O O . LEU A 1 207 ? -9.348 -5.542 -7.176 1.00 96.06 207 LEU A O 1
ATOM 1654 N N . PRO A 1 208 ? -9.713 -3.393 -6.597 1.00 94.88 208 PRO A N 1
ATOM 1655 C CA . PRO A 1 208 ? -8.819 -3.414 -5.441 1.00 94.88 208 PRO A CA 1
ATOM 1656 C C . PRO A 1 208 ? -9.211 -4.452 -4.384 1.00 94.88 208 PRO A C 1
ATOM 1658 O O . PRO A 1 208 ? -8.342 -4.893 -3.648 1.00 94.88 208 PRO A O 1
ATOM 1661 N N . GLU A 1 209 ? -10.473 -4.888 -4.345 1.00 94.31 209 GLU A N 1
ATOM 1662 C CA . GLU A 1 209 ? -10.956 -5.959 -3.459 1.00 94.31 209 GLU A CA 1
ATOM 1663 C C . GLU A 1 209 ? -10.429 -7.359 -3.819 1.00 94.31 209 GLU A C 1
ATOM 1665 O O . GLU A 1 209 ? -10.452 -8.271 -2.994 1.00 94.31 209 GLU A O 1
ATOM 1670 N N . LYS A 1 210 ? -9.985 -7.569 -5.067 1.00 93.62 210 LYS A N 1
ATOM 1671 C CA . LYS A 1 210 ? -9.514 -8.881 -5.538 1.00 93.62 210 LYS A CA 1
ATOM 1672 C C . LYS A 1 210 ? -7.998 -8.981 -5.528 1.00 93.62 210 LYS A C 1
ATOM 1674 O O . LYS A 1 210 ? -7.452 -10.053 -5.265 1.00 93.62 210 LYS A O 1
ATOM 1679 N N . ILE A 1 211 ? -7.323 -7.882 -5.850 1.00 94.38 211 ILE A N 1
ATOM 1680 C CA . ILE A 1 211 ? -5.881 -7.858 -6.075 1.00 94.38 211 ILE A CA 1
ATOM 1681 C C . ILE A 1 211 ? -5.235 -6.940 -5.044 1.00 94.38 211 ILE A C 1
ATOM 1683 O O . ILE A 1 211 ? -5.557 -5.754 -4.935 1.00 94.38 211 ILE A O 1
ATOM 1687 N N . SER A 1 212 ? -4.284 -7.525 -4.319 1.00 93.25 212 SER A N 1
ATOM 1688 C CA . SER A 1 212 ? -3.435 -6.833 -3.354 1.00 93.25 212 SER A CA 1
ATOM 1689 C C . SER A 1 212 ? -2.835 -5.563 -3.960 1.00 93.25 212 SER A C 1
ATOM 1691 O O . SER A 1 212 ? -2.481 -5.508 -5.143 1.00 93.25 212 SER A O 1
ATOM 1693 N N . PHE A 1 213 ? -2.690 -4.534 -3.130 1.00 92.12 213 PHE A N 1
ATOM 1694 C CA . PHE A 1 213 ? -2.120 -3.259 -3.557 1.00 92.12 213 PHE A CA 1
ATOM 1695 C C . PHE A 1 213 ? -0.666 -3.411 -4.057 1.00 92.12 213 PHE A C 1
ATOM 1697 O O . PHE A 1 213 ? -0.213 -2.601 -4.866 1.00 92.12 213 PHE A O 1
ATOM 1704 N N . LEU A 1 214 ? 0.023 -4.479 -3.628 1.00 91.31 214 LEU A N 1
ATOM 1705 C CA . LEU A 1 214 ? 1.392 -4.827 -4.000 1.00 91.31 214 LEU A CA 1
ATOM 1706 C C . LEU A 1 214 ? 1.505 -5.185 -5.498 1.00 91.31 214 LEU A C 1
ATOM 1708 O O . LEU A 1 214 ? 2.066 -4.377 -6.239 1.00 91.31 214 LEU A O 1
ATOM 1712 N N . PRO A 1 215 ? 0.908 -6.287 -6.013 1.00 92.50 215 PRO A N 1
ATOM 1713 C CA . PRO A 1 215 ? 0.818 -6.536 -7.453 1.00 92.50 215 PRO A CA 1
ATOM 1714 C C . PRO A 1 215 ? 0.170 -5.407 -8.257 1.00 92.50 215 PRO A C 1
ATOM 1716 O O . PRO A 1 215 ? 0.505 -5.231 -9.422 1.00 92.50 215 PRO A O 1
ATOM 1719 N N . ALA A 1 216 ? -0.743 -4.636 -7.656 1.00 93.56 216 ALA A N 1
ATOM 1720 C CA . ALA A 1 216 ? -1.418 -3.519 -8.317 1.00 93.56 216 ALA A CA 1
ATOM 1721 C C . ALA A 1 216 ? -0.556 -2.246 -8.444 1.00 93.56 216 ALA A C 1
ATOM 1723 O O . ALA A 1 216 ? -1.035 -1.234 -8.956 1.00 93.56 216 ALA A O 1
ATOM 1724 N N . MET A 1 217 ? 0.688 -2.268 -7.954 1.00 92.31 217 MET A N 1
ATOM 1725 C CA . MET A 1 217 ? 1.601 -1.121 -7.921 1.00 92.31 217 MET A CA 1
ATOM 1726 C C . MET A 1 217 ? 1.051 0.103 -7.180 1.00 92.31 217 MET A C 1
ATOM 1728 O O . MET A 1 217 ? 1.545 1.207 -7.377 1.00 92.31 217 MET A O 1
ATOM 1732 N N . ARG A 1 218 ? 0.089 -0.070 -6.263 1.00 91.06 218 ARG A N 1
ATOM 1733 C CA . ARG A 1 218 ? -0.507 1.024 -5.472 1.00 91.06 218 ARG A CA 1
ATOM 1734 C C . ARG A 1 218 ? 0.379 1.469 -4.299 1.00 91.06 218 ARG A C 1
ATOM 1736 O O . ARG A 1 218 ? -0.105 1.941 -3.270 1.00 91.06 218 ARG A O 1
ATOM 1743 N N . TYR A 1 219 ? 1.695 1.321 -4.449 1.00 84.69 219 TYR A N 1
ATOM 1744 C CA . TYR A 1 219 ? 2.682 1.765 -3.471 1.00 84.69 219 TYR A CA 1
ATOM 1745 C C . TYR A 1 219 ? 2.595 3.274 -3.294 1.00 84.69 219 TYR A C 1
ATOM 1747 O O . TYR A 1 219 ? 2.576 4.023 -4.272 1.00 84.69 219 TYR A O 1
ATOM 1755 N N . TYR A 1 220 ? 2.592 3.728 -2.042 1.00 80.31 220 TYR A N 1
ATOM 1756 C CA . TYR A 1 220 ? 2.527 5.148 -1.684 1.00 80.31 220 TYR A CA 1
ATOM 1757 C C . TYR A 1 220 ? 1.272 5.881 -2.172 1.00 80.31 220 TYR A C 1
ATOM 1759 O O . TYR A 1 220 ? 1.153 7.075 -1.936 1.00 80.31 220 TYR A O 1
ATOM 1767 N N . ALA A 1 221 ? 0.318 5.204 -2.814 1.00 87.44 221 ALA A N 1
ATOM 1768 C CA . ALA A 1 221 ? -0.858 5.840 -3.398 1.00 87.44 221 ALA A CA 1
ATOM 1769 C C . ALA A 1 221 ? -1.821 6.405 -2.346 1.00 87.44 221 ALA A C 1
ATOM 1771 O O . ALA A 1 221 ? -2.711 7.178 -2.682 1.00 87.44 221 ALA A O 1
ATOM 1772 N N . GLY A 1 222 ? -1.688 5.986 -1.086 1.00 88.31 222 GLY A N 1
ATOM 1773 C CA . GLY A 1 222 ? -2.662 6.296 -0.038 1.00 88.31 222 GLY A CA 1
ATOM 1774 C C . GLY A 1 222 ? -3.946 5.483 -0.154 1.00 88.31 222 GLY A C 1
ATOM 1775 O O . GLY A 1 222 ? -4.894 5.786 0.553 1.00 88.31 222 GLY A O 1
ATOM 1776 N N . ASN A 1 223 ? -3.978 4.481 -1.039 1.00 92.00 223 ASN A N 1
ATOM 1777 C CA . ASN A 1 223 ? -5.163 3.717 -1.405 1.00 92.00 223 ASN A CA 1
ATOM 1778 C C . ASN A 1 223 ? -4.900 2.199 -1.305 1.00 92.00 223 ASN A C 1
ATOM 1780 O O . ASN A 1 223 ? -4.426 1.580 -2.261 1.00 92.00 223 ASN A O 1
ATOM 1784 N N . TRP A 1 224 ? -5.221 1.605 -0.156 1.00 91.38 224 TRP A N 1
ATOM 1785 C CA . TRP A 1 224 ? -5.159 0.172 0.138 1.00 91.38 224 TRP A CA 1
ATOM 1786 C C . TRP A 1 224 ? -6.208 -0.181 1.198 1.00 91.38 224 TRP A C 1
ATOM 1788 O O . TRP A 1 224 ? -6.745 0.709 1.858 1.00 91.38 224 TRP A O 1
ATOM 1798 N N . ALA A 1 225 ? -6.517 -1.470 1.334 1.00 94.69 225 ALA A N 1
ATOM 1799 C CA . ALA A 1 225 ? -7.453 -1.937 2.347 1.00 94.69 225 ALA A CA 1
ATOM 1800 C C . ALA A 1 225 ? -6.873 -1.740 3.754 1.00 94.69 225 ALA A C 1
ATOM 1802 O O . ALA A 1 225 ? -5.692 -1.985 3.982 1.00 94.69 225 ALA A O 1
ATOM 1803 N N . THR A 1 226 ? -7.704 -1.332 4.705 1.00 95.69 226 THR A N 1
ATOM 1804 C CA . THR A 1 226 ? -7.311 -1.098 6.103 1.00 95.69 226 THR A CA 1
ATOM 1805 C C . THR A 1 226 ? -8.394 -1.615 7.043 1.00 95.69 226 THR A C 1
ATOM 1807 O O . THR A 1 226 ? -9.528 -1.846 6.624 1.00 95.69 226 THR A O 1
ATOM 1810 N N . SER A 1 227 ? -8.073 -1.803 8.321 1.00 97.19 227 SER A N 1
ATOM 1811 C CA . SER A 1 227 ? -9.087 -2.134 9.321 1.00 97.19 227 SER A CA 1
ATOM 1812 C C . SER A 1 227 ? -8.728 -1.582 10.691 1.00 97.19 227 SER A C 1
ATOM 1814 O O . SER A 1 227 ? -7.557 -1.328 10.967 1.00 97.19 227 SER A O 1
ATOM 1816 N N . ILE A 1 228 ? -9.716 -1.500 11.575 1.00 97.12 228 ILE A N 1
ATOM 1817 C CA . ILE A 1 228 ? -9.508 -1.349 13.019 1.00 97.12 228 ILE A CA 1
ATOM 1818 C C . ILE A 1 228 ? -10.199 -2.489 13.760 1.00 97.12 228 ILE A C 1
ATOM 1820 O O . ILE A 1 228 ? -11.258 -2.957 13.344 1.00 97.12 228 ILE A O 1
ATOM 1824 N N . TRP A 1 229 ? -9.558 -2.956 14.824 1.00 98.00 229 TRP A N 1
ATOM 1825 C CA . TRP A 1 229 ? -9.987 -4.073 15.656 1.00 98.00 229 TRP A CA 1
ATOM 1826 C C . TRP A 1 229 ? -10.315 -3.540 17.047 1.00 98.00 229 TRP A C 1
ATOM 1828 O O . TRP A 1 229 ? -9.464 -2.937 17.696 1.00 98.00 229 TRP A O 1
ATOM 1838 N N . CYS A 1 230 ? -11.546 -3.754 17.492 1.00 98.12 230 CYS A N 1
ATOM 1839 C CA . CYS A 1 230 ? -12.081 -3.230 18.740 1.00 98.12 230 CYS A CA 1
ATOM 1840 C C . CYS A 1 230 ? -12.295 -4.392 19.712 1.00 98.12 230 CYS A C 1
ATOM 1842 O O . CYS A 1 230 ? -13.218 -5.189 19.534 1.00 98.12 230 CYS A O 1
ATOM 1844 N N . PHE A 1 231 ? -11.444 -4.483 20.732 1.00 98.00 231 PHE A N 1
ATOM 1845 C CA . PHE A 1 231 ? -11.473 -5.542 21.742 1.00 98.00 231 PHE A CA 1
ATOM 1846 C C . PHE A 1 231 ? -12.172 -5.057 23.008 1.00 98.00 231 PHE A C 1
ATOM 1848 O O . PHE A 1 231 ? -11.705 -4.105 23.630 1.00 98.00 231 PHE A O 1
ATOM 1855 N N . ARG A 1 232 ? -13.256 -5.712 23.420 1.00 97.62 232 ARG A N 1
ATOM 1856 C CA . ARG A 1 232 ? -13.954 -5.392 24.671 1.00 97.62 232 ARG A CA 1
ATOM 1857 C C . ARG A 1 232 ? -13.272 -6.064 25.859 1.00 97.62 232 ARG A C 1
ATOM 1859 O O . ARG A 1 232 ? -12.983 -7.260 25.805 1.00 97.62 232 ARG A O 1
ATOM 1866 N N . GLY A 1 233 ? -13.077 -5.324 26.950 1.00 94.50 233 GLY A N 1
ATOM 1867 C CA . GLY A 1 233 ? -12.530 -5.875 28.196 1.00 94.50 233 GLY A CA 1
ATOM 1868 C C . GLY A 1 233 ? -11.220 -6.647 27.980 1.00 94.50 233 GLY A C 1
ATOM 1869 O O . GLY A 1 233 ? -10.262 -6.111 27.425 1.00 94.50 233 GLY A O 1
ATOM 1870 N N . ASP A 1 234 ? -11.194 -7.919 28.386 1.00 95.19 234 ASP A N 1
ATOM 1871 C CA . ASP A 1 234 ? -10.001 -8.775 28.328 1.00 95.19 234 ASP A CA 1
ATOM 1872 C C . ASP A 1 234 ? -9.808 -9.517 26.992 1.00 95.19 234 ASP A C 1
ATOM 1874 O O . ASP A 1 234 ? -8.883 -10.323 26.868 1.00 95.19 234 ASP A O 1
ATOM 1878 N N . ALA A 1 235 ? -10.624 -9.247 25.964 1.00 97.81 235 ALA A N 1
ATOM 1879 C CA . ALA A 1 235 ? -10.562 -9.975 24.693 1.00 97.81 235 ALA A CA 1
ATOM 1880 C C . ALA A 1 235 ? -9.170 -9.919 24.026 1.00 97.81 235 ALA A C 1
ATOM 1882 O O . ALA A 1 235 ? -8.691 -10.918 23.484 1.00 97.81 235 ALA A O 1
ATOM 1883 N N . GLU A 1 236 ? -8.468 -8.784 24.121 1.00 97.19 236 GLU A N 1
ATOM 1884 C CA . GLU A 1 236 ? -7.090 -8.652 23.626 1.00 97.19 236 GLU A CA 1
ATOM 1885 C C . GLU A 1 236 ? -6.112 -9.565 24.391 1.00 97.19 236 GLU A C 1
ATOM 1887 O O . GLU A 1 236 ? -5.249 -10.207 23.788 1.00 97.19 236 GLU A O 1
ATOM 1892 N N . ALA A 1 237 ? -6.268 -9.684 25.713 1.00 96.38 237 ALA A N 1
ATOM 1893 C CA . ALA A 1 237 ? -5.439 -10.554 26.548 1.00 96.38 237 ALA A CA 1
ATOM 1894 C C . ALA A 1 237 ? -5.740 -12.044 26.301 1.00 96.38 237 ALA A C 1
ATOM 1896 O O . ALA A 1 237 ? -4.831 -12.882 26.265 1.00 96.38 237 ALA A O 1
ATOM 1897 N N . THR A 1 238 ? -7.007 -12.390 26.056 1.00 97.69 238 THR A N 1
ATOM 1898 C CA . THR A 1 238 ? -7.385 -13.734 25.602 1.00 97.69 238 THR A CA 1
ATOM 1899 C C . THR A 1 238 ? -6.724 -14.059 24.265 1.00 97.69 238 THR A C 1
ATOM 1901 O O . THR A 1 238 ? -6.163 -15.144 24.116 1.00 97.69 238 THR A O 1
ATOM 1904 N N . MET A 1 239 ? -6.715 -13.122 23.310 1.00 97.12 239 MET A N 1
ATOM 1905 C CA . MET A 1 239 ? -6.030 -13.309 22.027 1.00 97.12 239 MET A CA 1
ATOM 1906 C C . MET A 1 239 ? -4.520 -13.500 22.206 1.00 97.12 239 MET A C 1
ATOM 1908 O O . MET A 1 239 ? -3.946 -14.407 21.602 1.00 97.12 239 MET A O 1
ATOM 1912 N N . GLU A 1 240 ? -3.883 -12.687 23.055 1.00 96.75 240 GLU A N 1
ATOM 1913 C CA . GLU A 1 240 ? -2.454 -12.795 23.369 1.00 96.75 240 GLU A CA 1
ATOM 1914 C C . GLU A 1 240 ? -2.088 -14.201 23.861 1.00 96.75 240 GLU A C 1
ATOM 1916 O O . GLU A 1 240 ? -1.058 -14.739 23.460 1.00 96.75 240 GLU A O 1
ATOM 1921 N N . THR A 1 241 ? -2.919 -14.815 24.700 1.00 96.88 241 THR A N 1
ATOM 1922 C CA . THR A 1 241 ? -2.622 -16.122 25.309 1.00 96.88 241 THR A CA 1
ATOM 1923 C C . THR A 1 241 ? -3.080 -17.312 24.464 1.00 96.88 241 THR A C 1
ATOM 1925 O O . THR A 1 241 ? -2.428 -18.354 24.477 1.00 96.88 241 THR A O 1
ATOM 1928 N N . SER A 1 242 ? -4.167 -17.165 23.704 1.00 96.88 242 SER A N 1
ATOM 1929 C CA . SER A 1 242 ? -4.818 -18.277 22.991 1.00 96.88 242 SER A CA 1
ATOM 1930 C C . SER A 1 242 ? -4.309 -18.479 21.563 1.00 96.88 242 SER A C 1
ATOM 1932 O O . SER A 1 242 ? -4.481 -19.556 20.986 1.00 96.88 242 SER A O 1
ATOM 1934 N N . VAL A 1 243 ? -3.701 -17.457 20.952 1.00 96.69 243 VAL A N 1
ATOM 1935 C CA . VAL A 1 243 ? -3.229 -17.533 19.564 1.00 96.69 243 VAL A CA 1
ATOM 1936 C C . VAL A 1 243 ? -1.719 -17.749 19.510 1.00 96.69 243 VAL A C 1
ATOM 1938 O O . VAL A 1 243 ? -0.937 -16.938 20.003 1.00 96.69 243 VAL A O 1
ATOM 1941 N N . VAL A 1 244 ? -1.301 -18.830 18.844 1.00 95.00 244 VAL A N 1
ATOM 1942 C CA . VAL A 1 244 ? 0.103 -19.031 18.456 1.00 95.00 244 VAL A CA 1
ATOM 1943 C C . VAL A 1 244 ? 0.476 -17.973 17.423 1.00 95.00 244 VAL A C 1
ATOM 1945 O O . VAL A 1 244 ? -0.179 -17.859 16.388 1.00 95.00 244 VAL A O 1
ATOM 1948 N N . LYS A 1 245 ? 1.525 -17.211 17.717 1.00 94.75 245 LYS A N 1
ATOM 1949 C CA . LYS A 1 245 ? 1.919 -16.006 16.985 1.00 94.75 245 LYS A CA 1
ATOM 1950 C C . LYS A 1 245 ? 3.438 -15.877 16.909 1.00 94.75 245 LYS A C 1
ATOM 1952 O O . LYS A 1 245 ? 4.150 -16.475 17.714 1.00 94.75 245 LYS A O 1
ATOM 1957 N N . SER A 1 246 ? 3.931 -15.111 15.937 1.00 94.56 246 SER A N 1
ATOM 1958 C CA . SER A 1 246 ? 5.371 -14.933 15.683 1.00 94.56 246 SER A CA 1
ATOM 1959 C C . SER A 1 246 ? 6.076 -14.105 16.762 1.00 94.56 246 SER A C 1
ATOM 1961 O O . SER A 1 246 ? 7.273 -14.258 16.992 1.00 94.56 246 SER A O 1
ATOM 1963 N N . SER A 1 247 ? 5.332 -13.220 17.426 1.00 94.25 247 SER A N 1
ATOM 1964 C CA . SER A 1 247 ? 5.795 -12.356 18.512 1.00 94.25 247 SER A CA 1
ATOM 1965 C C . SER A 1 247 ? 4.623 -11.950 19.413 1.00 94.25 247 SER A C 1
ATOM 1967 O O . SER A 1 247 ? 3.467 -12.180 19.066 1.00 94.25 247 SER A O 1
ATOM 1969 N N . ALA A 1 248 ? 4.909 -11.366 20.583 1.00 95.12 248 ALA A N 1
ATOM 1970 C CA . ALA A 1 248 ? 3.892 -10.748 21.446 1.00 95.12 248 ALA A CA 1
ATOM 1971 C C . ALA A 1 248 ? 3.128 -9.633 20.700 1.00 95.12 248 ALA A C 1
ATOM 1973 O O . ALA A 1 248 ? 3.674 -9.047 19.764 1.00 95.12 248 ALA A O 1
ATOM 1974 N N . LEU A 1 249 ? 1.903 -9.291 21.106 1.00 94.69 249 LEU A N 1
ATOM 1975 C CA . LEU A 1 249 ? 1.234 -8.096 20.572 1.00 94.69 249 LEU A CA 1
ATOM 1976 C C . LEU A 1 249 ? 2.052 -6.831 20.876 1.00 94.69 249 LEU A C 1
ATOM 1978 O O . LEU A 1 249 ? 2.807 -6.789 21.849 1.00 94.69 249 LEU A O 1
ATOM 1982 N N . VAL A 1 250 ? 1.919 -5.799 20.036 1.00 92.50 250 VAL A N 1
ATOM 1983 C CA . VAL A 1 250 ? 2.779 -4.598 20.073 1.00 92.50 250 VAL A CA 1
ATOM 1984 C C . VAL A 1 250 ? 2.803 -3.941 21.455 1.00 92.50 250 VAL A C 1
ATOM 1986 O O . VAL A 1 250 ? 3.886 -3.658 21.966 1.00 92.50 250 VAL A O 1
ATOM 1989 N N . VAL A 1 251 ? 1.647 -3.791 22.106 1.00 93.44 251 VAL A N 1
ATOM 1990 C CA . VAL A 1 251 ? 1.560 -3.228 23.463 1.00 93.44 251 VAL A CA 1
ATOM 1991 C C . VAL A 1 251 ? 2.376 -4.039 24.479 1.00 93.44 251 VAL A C 1
ATOM 1993 O O . VAL A 1 251 ? 3.117 -3.471 25.276 1.00 93.44 251 VAL A O 1
ATOM 1996 N N . ASN A 1 252 ? 2.356 -5.371 24.382 1.00 94.69 252 ASN A N 1
ATOM 1997 C CA . ASN A 1 252 ? 3.107 -6.271 25.262 1.00 94.69 252 ASN A CA 1
ATOM 1998 C C . ASN A 1 252 ? 4.611 -6.280 24.956 1.00 94.69 252 ASN A C 1
ATOM 2000 O O . ASN A 1 252 ? 5.425 -6.569 25.833 1.00 94.69 252 ASN A O 1
ATOM 2004 N N . GLN A 1 253 ? 5.008 -5.969 23.720 1.00 94.44 253 GLN A N 1
ATOM 2005 C CA . GLN A 1 253 ? 6.413 -5.725 23.389 1.00 94.44 253 GLN A CA 1
ATOM 2006 C C . GLN A 1 253 ? 6.889 -4.403 24.003 1.00 94.44 253 GLN A C 1
ATOM 2008 O O . GLN A 1 253 ? 7.955 -4.364 24.617 1.00 94.44 253 GLN A O 1
ATOM 2013 N N . LEU A 1 254 ? 6.086 -3.343 23.882 1.00 94.19 254 LEU A N 1
ATOM 2014 C CA . LEU A 1 254 ? 6.388 -2.016 24.420 1.00 94.19 254 LEU A CA 1
ATOM 2015 C C . LEU A 1 254 ? 6.384 -1.986 25.950 1.00 94.19 254 LEU A C 1
ATOM 2017 O O . LEU A 1 254 ? 7.229 -1.313 26.531 1.00 94.19 254 LEU A O 1
ATOM 2021 N N . ALA A 1 255 ? 5.527 -2.771 26.602 1.00 94.94 255 ALA A N 1
ATOM 2022 C CA . ALA A 1 255 ? 5.489 -2.917 28.058 1.00 94.94 255 ALA A CA 1
ATOM 2023 C C . ALA A 1 255 ? 6.777 -3.528 28.652 1.00 94.94 255 ALA A C 1
ATOM 2025 O O . ALA A 1 255 ? 6.993 -3.482 29.859 1.00 94.94 255 ALA A O 1
ATOM 2026 N N . LYS A 1 256 ? 7.666 -4.093 27.820 1.00 94.94 256 LYS A N 1
ATOM 2027 C CA . LYS A 1 256 ? 9.016 -4.506 28.251 1.00 94.94 256 LYS A CA 1
ATOM 2028 C C . LYS A 1 256 ? 9.992 -3.331 28.353 1.00 94.94 256 LYS A C 1
ATOM 2030 O O . LYS A 1 256 ? 11.047 -3.477 28.960 1.00 94.94 256 LYS A O 1
ATOM 2035 N N . LEU A 1 257 ? 9.674 -2.210 27.707 1.00 95.31 257 LEU A N 1
ATOM 2036 C CA . LEU A 1 257 ? 10.513 -1.011 27.613 1.00 95.31 257 LEU A CA 1
ATOM 2037 C C . LEU A 1 257 ? 9.925 0.177 28.386 1.00 95.31 257 LEU A C 1
ATOM 2039 O O . LEU A 1 257 ? 10.670 1.054 28.816 1.00 95.31 257 LEU A O 1
ATOM 2043 N N . TYR A 1 258 ? 8.604 0.205 28.546 1.00 95.31 258 TYR A N 1
ATOM 2044 C CA . TYR A 1 258 ? 7.837 1.286 29.152 1.00 95.31 258 TYR A CA 1
ATOM 2045 C C . TYR A 1 258 ? 6.855 0.740 30.193 1.00 95.31 258 TYR A C 1
ATOM 2047 O O . TYR A 1 258 ? 6.513 -0.440 30.168 1.00 95.31 258 TYR A O 1
ATOM 2055 N N . ASP A 1 259 ? 6.363 1.602 31.085 1.00 95.38 259 ASP A N 1
ATOM 2056 C CA . ASP A 1 259 ? 5.205 1.269 31.917 1.00 95.38 259 ASP A CA 1
ATOM 2057 C C . ASP A 1 259 ? 3.941 1.068 31.056 1.00 95.38 259 ASP A C 1
ATOM 2059 O O . ASP A 1 259 ? 3.889 1.480 29.894 1.00 95.38 259 ASP A O 1
ATOM 2063 N N . GLY A 1 260 ? 2.910 0.437 31.625 1.00 91.75 260 GLY A N 1
ATOM 2064 C CA . GLY A 1 260 ? 1.702 0.062 30.884 1.00 91.75 260 GLY A CA 1
ATOM 2065 C C . GLY A 1 260 ? 0.973 1.242 30.233 1.00 91.75 260 GLY A C 1
ATOM 2066 O O . GLY A 1 260 ? 0.557 1.133 29.083 1.00 91.75 260 GLY A O 1
A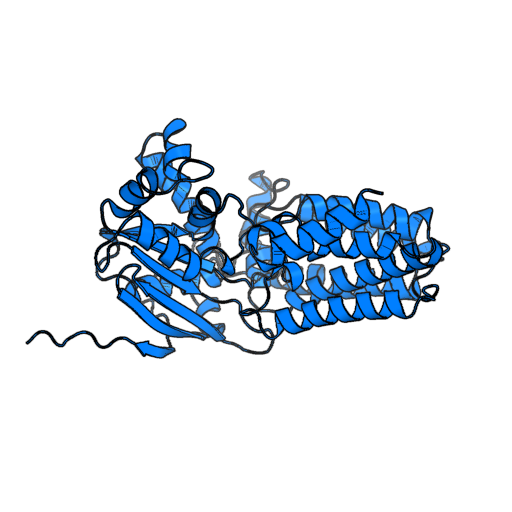TOM 2067 N N . ALA A 1 261 ? 0.870 2.386 30.917 1.00 93.50 261 ALA A N 1
ATOM 2068 C CA . ALA A 1 261 ? 0.187 3.557 30.368 1.00 93.50 261 ALA A CA 1
ATOM 2069 C C . ALA A 1 261 ? 0.985 4.167 29.208 1.00 93.50 261 ALA A C 1
ATOM 2071 O O . ALA A 1 261 ? 0.429 4.485 28.157 1.00 93.50 261 ALA A O 1
ATOM 2072 N N . THR A 1 262 ? 2.307 4.267 29.359 1.00 95.44 262 THR A N 1
ATOM 2073 C CA . THR A 1 262 ? 3.179 4.722 28.272 1.00 95.44 262 THR A CA 1
ATOM 2074 C C . THR A 1 262 ? 3.162 3.750 27.086 1.00 95.44 262 THR A C 1
ATOM 2076 O O . THR A 1 262 ? 3.173 4.198 25.941 1.00 95.44 262 THR A O 1
ATOM 2079 N N . ALA A 1 263 ? 3.100 2.434 27.317 1.00 93.94 263 ALA A N 1
ATOM 2080 C CA . ALA A 1 263 ? 3.016 1.433 26.251 1.00 93.94 263 ALA A CA 1
ATOM 2081 C C . ALA A 1 263 ? 1.720 1.551 25.426 1.00 93.94 263 ALA A C 1
ATOM 2083 O O . ALA A 1 263 ? 1.777 1.462 24.195 1.00 93.94 263 ALA A O 1
ATOM 2084 N N . GLU A 1 264 ? 0.581 1.811 26.074 1.00 92.50 264 GLU A N 1
ATOM 2085 C CA . GLU A 1 264 ? -0.693 2.107 25.399 1.00 92.50 264 GLU A CA 1
ATOM 2086 C C . GLU A 1 264 ? -0.582 3.382 24.551 1.00 92.50 264 GLU A C 1
ATOM 2088 O O . GLU A 1 264 ? -0.766 3.329 23.336 1.00 92.50 264 GLU A O 1
ATOM 2093 N N . ILE A 1 265 ? -0.114 4.494 25.135 1.00 93.00 265 ILE A N 1
ATOM 2094 C CA . ILE A 1 265 ? 0.077 5.765 24.409 1.00 93.00 265 ILE A CA 1
ATOM 2095 C C . ILE A 1 265 ? 1.008 5.593 23.198 1.00 93.00 265 ILE A C 1
ATOM 2097 O O . ILE A 1 265 ? 0.793 6.182 22.136 1.00 93.00 265 ILE A O 1
ATOM 2101 N N . MET A 1 266 ? 2.079 4.809 23.338 1.00 92.44 266 MET A N 1
ATOM 2102 C CA . MET A 1 266 ? 3.007 4.538 22.238 1.00 92.44 266 MET A CA 1
ATOM 2103 C C . MET A 1 266 ? 2.366 3.691 21.135 1.00 92.44 266 MET A C 1
ATOM 2105 O O . MET A 1 266 ? 2.674 3.916 19.965 1.00 92.44 266 MET A O 1
ATOM 2109 N N . THR A 1 267 ? 1.473 2.766 21.488 1.00 91.00 267 THR A N 1
ATOM 2110 C CA . THR A 1 267 ? 0.704 1.962 20.527 1.00 91.00 267 THR A CA 1
ATOM 2111 C C . THR A 1 267 ? -0.291 2.840 19.762 1.00 91.00 267 THR A C 1
ATOM 2113 O O . THR A 1 267 ? -0.358 2.772 18.532 1.00 91.00 267 THR A O 1
ATOM 2116 N N . ASP A 1 268 ? -0.970 3.758 20.452 1.00 90.38 268 ASP A N 1
ATOM 2117 C CA . ASP A 1 268 ? -1.970 4.663 19.869 1.00 90.38 268 ASP A CA 1
ATOM 2118 C C . ASP A 1 268 ? -1.387 5.667 18.866 1.00 90.38 268 ASP A C 1
ATOM 2120 O O . ASP A 1 268 ? -2.100 6.183 18.001 1.00 90.38 268 ASP A O 1
ATOM 2124 N N . LYS A 1 269 ? -0.066 5.896 18.877 1.00 90.81 269 LYS A N 1
ATOM 2125 C CA . LYS A 1 269 ? 0.604 6.679 17.821 1.00 90.81 269 LYS A CA 1
ATOM 2126 C C . LYS A 1 269 ? 0.364 6.108 16.425 1.00 90.81 269 LYS A C 1
ATOM 2128 O O . LYS A 1 269 ? 0.363 6.872 15.460 1.00 90.81 269 LYS A O 1
ATOM 2133 N N . VAL A 1 270 ? 0.150 4.797 16.303 1.00 89.62 270 VAL A N 1
ATOM 2134 C CA . VAL A 1 270 ? -0.191 4.161 15.024 1.00 89.62 270 VAL A CA 1
ATOM 2135 C C . VAL A 1 270 ? -1.598 4.562 14.579 1.00 89.62 270 VAL A C 1
ATOM 2137 O O . VAL A 1 270 ? -1.790 4.918 13.415 1.00 89.62 270 VAL A O 1
ATOM 2140 N N . ALA A 1 271 ? -2.565 4.594 15.500 1.00 89.50 271 ALA A N 1
ATOM 2141 C CA . ALA A 1 271 ? -3.916 5.073 15.218 1.00 89.50 271 ALA A CA 1
ATOM 2142 C C . ALA A 1 271 ? -3.908 6.563 14.837 1.00 89.50 271 ALA A C 1
ATOM 2144 O O . ALA A 1 271 ? -4.494 6.943 13.823 1.00 89.50 271 ALA A O 1
ATOM 2145 N N . ALA A 1 272 ? -3.150 7.392 15.563 1.00 90.88 272 ALA A N 1
ATOM 2146 C CA . ALA A 1 272 ? -2.967 8.804 15.229 1.00 90.88 272 ALA A CA 1
ATOM 2147 C C . ALA A 1 272 ? -2.346 8.988 13.833 1.00 90.88 272 ALA A C 1
ATOM 2149 O O . ALA A 1 272 ? -2.836 9.777 13.027 1.00 90.88 272 ALA A O 1
ATOM 2150 N N . PHE A 1 273 ? -1.307 8.216 13.498 1.00 90.62 273 PHE A N 1
ATOM 2151 C CA . PHE A 1 273 ? -0.723 8.208 12.156 1.00 90.62 273 PHE A CA 1
ATOM 2152 C C . PHE A 1 273 ? -1.753 7.825 11.083 1.00 90.62 273 PHE A C 1
ATOM 2154 O O . PHE A 1 273 ? -1.835 8.476 10.036 1.00 90.62 273 PHE A O 1
ATOM 2161 N N . ARG A 1 274 ? -2.561 6.789 11.326 1.00 92.06 274 ARG A N 1
ATOM 2162 C CA . ARG A 1 274 ? -3.603 6.359 10.389 1.00 92.06 274 ARG A CA 1
ATOM 2163 C C . ARG A 1 274 ? -4.657 7.448 10.196 1.00 92.06 274 ARG A C 1
ATOM 2165 O O . ARG A 1 274 ? -5.033 7.702 9.055 1.00 92.06 274 ARG A O 1
ATOM 2172 N N . ALA A 1 275 ? -5.069 8.127 11.264 1.00 93.12 275 ALA A N 1
ATOM 2173 C CA . ALA A 1 275 ? -6.035 9.228 11.243 1.00 93.12 275 ALA A CA 1
ATOM 2174 C C . ALA A 1 275 ? -5.562 10.441 10.420 1.00 93.12 275 ALA A C 1
ATOM 2176 O O . ALA A 1 275 ? -6.370 11.169 9.841 1.00 93.12 275 ALA A O 1
ATOM 2177 N N . MET A 1 276 ? -4.245 10.630 10.282 1.00 93.19 276 MET A N 1
ATOM 2178 C CA . MET A 1 276 ? -3.698 11.646 9.378 1.00 93.19 276 MET A CA 1
ATOM 2179 C C . MET A 1 276 ? -3.988 11.345 7.902 1.00 93.19 276 MET A C 1
ATOM 2181 O O . MET A 1 276 ? -3.985 12.271 7.091 1.00 93.19 276 MET A O 1
ATOM 2185 N N . HIS A 1 277 ? -4.298 10.093 7.555 1.00 94.00 277 HIS A N 1
ATOM 2186 C CA . HIS A 1 277 ? -4.709 9.660 6.223 1.00 94.00 277 HIS A CA 1
ATOM 2187 C C . HIS A 1 277 ? -6.234 9.593 6.115 1.00 94.00 277 HIS A C 1
ATOM 2189 O O . HIS A 1 277 ? -6.944 9.377 7.094 1.00 94.00 277 HIS A O 1
ATOM 2195 N N . THR A 1 278 ? -6.747 9.714 4.897 1.00 94.81 278 THR A N 1
ATOM 2196 C CA . THR A 1 278 ? -8.185 9.641 4.591 1.00 94.81 278 THR A CA 1
ATOM 2197 C C . THR A 1 278 ? -8.845 8.362 5.113 1.00 94.81 278 THR A C 1
ATOM 2199 O O . THR A 1 278 ? -9.920 8.442 5.698 1.00 94.81 278 THR A O 1
ATOM 2202 N N . HIS A 1 279 ? -8.195 7.196 5.011 1.00 94.25 279 HIS A N 1
ATOM 2203 C CA . HIS A 1 279 ? -8.742 5.947 5.564 1.00 94.25 279 HIS A CA 1
ATOM 2204 C C . HIS A 1 279 ? -8.956 5.993 7.075 1.00 94.25 279 HIS A C 1
ATOM 2206 O O . HIS A 1 279 ? -9.980 5.515 7.547 1.00 94.25 279 HIS A O 1
ATOM 2212 N N . GLY A 1 280 ? -8.029 6.577 7.843 1.00 94.38 280 GLY A N 1
ATOM 2213 C CA . GLY A 1 280 ? -8.209 6.693 9.289 1.00 94.38 280 GLY A CA 1
ATOM 2214 C C . GLY A 1 280 ? -9.379 7.595 9.657 1.00 94.38 280 GLY A C 1
ATOM 2215 O O . GLY A 1 280 ? -10.120 7.277 10.576 1.00 94.38 280 GLY A O 1
ATOM 2216 N N . ARG A 1 281 ? -9.611 8.658 8.880 1.00 94.25 281 ARG A N 1
ATOM 2217 C CA . ARG A 1 281 ? -10.772 9.548 9.047 1.00 94.25 281 ARG A CA 1
ATOM 2218 C C . ARG A 1 281 ? -12.093 8.813 8.804 1.00 94.25 281 ARG A C 1
ATOM 2220 O O . ARG A 1 281 ? -13.051 9.021 9.543 1.00 94.25 281 ARG A O 1
ATOM 2227 N N . ALA A 1 282 ? -12.131 7.919 7.812 1.00 95.44 282 ALA A N 1
ATOM 2228 C CA . ALA A 1 282 ? -13.280 7.040 7.592 1.00 95.44 282 ALA A CA 1
ATOM 2229 C C . ALA A 1 282 ? -13.452 6.011 8.713 1.00 95.44 282 ALA A C 1
ATOM 2231 O O . ALA A 1 282 ? -14.549 5.865 9.241 1.00 95.44 282 ALA A O 1
ATOM 2232 N N . LEU A 1 283 ? -12.377 5.318 9.098 1.00 95.44 283 LEU A N 1
ATOM 2233 C CA . LEU A 1 283 ? -12.399 4.301 10.153 1.00 95.44 283 LEU A CA 1
ATOM 2234 C C . LEU A 1 283 ? -12.880 4.887 11.487 1.00 95.44 283 LEU A C 1
ATOM 2236 O O . LEU A 1 283 ? -13.779 4.321 12.105 1.00 95.44 283 LEU A O 1
ATOM 2240 N N . ASN A 1 284 ? -12.376 6.064 11.868 1.00 93.50 284 ASN A N 1
ATOM 2241 C CA . ASN A 1 284 ? -12.822 6.782 13.064 1.00 93.50 284 ASN A CA 1
ATOM 2242 C C . ASN A 1 284 ? -14.304 7.186 12.978 1.00 93.50 284 ASN A C 1
ATOM 2244 O O . ASN A 1 284 ? -14.998 7.232 13.984 1.00 93.50 284 ASN A O 1
ATOM 2248 N N . GLY A 1 285 ? -14.828 7.425 11.775 1.00 92.94 285 GLY A N 1
ATOM 2249 C CA . GLY A 1 285 ? -16.254 7.681 11.561 1.00 92.94 285 GLY A CA 1
ATOM 2250 C C . GLY A 1 285 ? -17.174 6.502 11.661 1.00 92.94 285 GLY A C 1
ATOM 2251 O O . GLY A 1 285 ? -18.361 6.668 11.919 1.00 92.94 285 GLY A O 1
ATOM 2252 N N . LEU A 1 286 ? -16.626 5.321 11.435 1.00 94.62 286 LEU A N 1
ATOM 2253 C CA . LEU A 1 286 ? -17.364 4.080 11.523 1.00 94.62 286 LEU A CA 1
ATOM 2254 C C . LEU A 1 286 ? -17.350 3.531 12.960 1.00 94.62 286 LEU A C 1
ATOM 2256 O O . LEU A 1 286 ? -18.200 2.703 13.277 1.00 94.62 286 LEU A O 1
ATOM 2260 N N . LEU A 1 287 ? -16.459 4.012 13.842 1.00 94.00 287 LEU A N 1
ATOM 2261 C CA . LEU A 1 287 ? -16.380 3.594 15.252 1.00 94.00 287 LEU A CA 1
ATOM 2262 C C . LEU A 1 287 ? -17.720 3.704 16.000 1.00 94.00 287 LEU A C 1
ATOM 2264 O O . LEU A 1 287 ? -18.151 2.680 16.530 1.00 94.00 287 LEU A O 1
ATOM 2268 N N . PRO A 1 288 ? -18.448 4.843 15.977 1.00 92.12 288 PRO A N 1
ATOM 2269 C CA . PRO A 1 288 ? -19.736 4.956 16.672 1.00 92.12 288 PRO A CA 1
ATOM 2270 C C . PRO A 1 288 ? -20.830 4.042 16.108 1.00 92.12 288 PRO A C 1
ATOM 2272 O O . PRO A 1 288 ? -21.858 3.834 16.740 1.00 92.12 288 PRO A O 1
ATOM 2275 N N . ARG A 1 289 ? -20.639 3.509 14.893 1.00 92.81 289 ARG A N 1
ATOM 2276 C CA . ARG A 1 289 ? -21.546 2.518 14.291 1.00 92.81 289 ARG A CA 1
ATOM 2277 C C . ARG A 1 289 ? -21.185 1.100 14.702 1.00 92.81 289 ARG A C 1
ATOM 2279 O O . ARG A 1 289 ? -22.044 0.225 14.739 1.00 92.81 289 ARG A O 1
ATOM 2286 N N . ALA A 1 290 ? -19.902 0.871 14.962 1.00 93.38 290 ALA A N 1
ATOM 2287 C CA . ALA A 1 290 ? -19.398 -0.412 15.391 1.00 93.38 290 ALA A CA 1
ATOM 2288 C C . ALA A 1 290 ? -19.537 -0.611 16.895 1.00 93.38 290 ALA A C 1
ATOM 2290 O O . ALA A 1 290 ? -19.621 -1.759 17.292 1.00 93.38 290 ALA A O 1
ATOM 2291 N N . LEU A 1 291 ? -19.549 0.425 17.734 1.00 93.94 291 LEU A N 1
ATOM 2292 C CA . LEU A 1 291 ? -19.459 0.301 19.194 1.00 93.94 291 LEU A CA 1
ATOM 2293 C C . LEU A 1 291 ? -20.613 1.024 19.892 1.00 93.94 291 LEU A C 1
ATOM 2295 O O . LEU A 1 291 ? -21.042 2.078 19.442 1.00 93.94 291 LEU A O 1
ATOM 2299 N N . ASP A 1 292 ? -21.077 0.466 21.012 1.00 87.12 292 ASP A N 1
ATOM 2300 C CA . ASP A 1 292 ? -22.111 1.108 21.836 1.00 87.12 292 ASP A CA 1
ATOM 2301 C C . ASP A 1 292 ? -21.502 2.214 22.719 1.00 87.12 292 ASP A C 1
ATOM 2303 O O . ASP A 1 292 ? -22.036 3.314 22.812 1.00 87.12 292 ASP A O 1
ATOM 2307 N N . ASP A 1 293 ? -20.360 1.916 23.347 1.00 88.94 293 ASP A N 1
ATOM 2308 C CA . ASP A 1 293 ? -19.558 2.844 24.147 1.00 88.94 293 ASP A CA 1
ATOM 2309 C C . ASP A 1 293 ? -18.075 2.538 23.915 1.00 88.94 293 ASP A C 1
ATOM 2311 O O . ASP A 1 293 ? -17.591 1.465 24.283 1.00 88.94 293 ASP A O 1
ATOM 2315 N N . GLU A 1 294 ? -17.368 3.478 23.289 1.00 89.44 294 GLU A N 1
ATOM 2316 C CA . GLU A 1 294 ? -15.955 3.353 22.930 1.00 89.44 294 GLU A CA 1
ATOM 2317 C C . GLU A 1 294 ? -15.050 3.141 24.153 1.00 89.44 294 GLU A C 1
ATOM 2319 O O . GLU A 1 294 ? -14.060 2.416 24.057 1.00 89.44 294 GLU A O 1
ATOM 2324 N N . ALA A 1 295 ? -15.420 3.673 25.325 1.00 91.06 295 ALA A N 1
ATOM 2325 C CA . ALA A 1 295 ? -14.604 3.603 26.540 1.00 91.06 295 ALA A CA 1
ATOM 2326 C C . ALA A 1 295 ? -14.383 2.169 27.057 1.00 91.06 295 ALA A C 1
ATOM 2328 O O . ALA A 1 295 ? -13.442 1.914 27.811 1.00 91.06 295 ALA A O 1
ATOM 2329 N N . HIS A 1 296 ? -15.226 1.217 26.647 1.00 93.69 296 HIS A N 1
ATOM 2330 C CA . HIS A 1 296 ? -15.105 -0.195 27.020 1.00 93.69 296 HIS A CA 1
ATOM 2331 C C . HIS A 1 296 ? -14.236 -1.023 26.063 1.00 93.69 296 HIS A C 1
ATOM 2333 O O . HIS A 1 296 ? -14.064 -2.229 26.284 1.00 93.69 296 HIS A O 1
ATOM 2339 N N . TYR A 1 297 ? -13.703 -0.406 25.006 1.00 95.94 297 TYR A N 1
ATOM 2340 C CA . TYR A 1 297 ? -12.951 -1.092 23.965 1.00 95.94 297 TYR A CA 1
ATOM 2341 C C . TYR A 1 297 ? -11.517 -0.586 23.865 1.00 95.94 297 TYR A C 1
ATOM 2343 O O . TYR A 1 297 ? -11.230 0.603 23.952 1.00 95.94 297 TYR A O 1
ATOM 2351 N N . ARG A 1 298 ? -10.604 -1.514 23.587 1.00 95.31 298 ARG A N 1
ATOM 2352 C CA . ARG A 1 298 ? -9.259 -1.204 23.105 1.00 95.31 298 ARG A CA 1
ATOM 2353 C C . ARG A 1 298 ? -9.270 -1.243 21.588 1.00 95.31 298 ARG A C 1
ATOM 2355 O O . ARG A 1 298 ? -9.553 -2.287 20.996 1.00 95.31 298 ARG A O 1
ATOM 2362 N N . ILE A 1 299 ? -8.973 -0.110 20.965 1.00 95.75 299 ILE A N 1
ATOM 2363 C CA . ILE A 1 299 ? -8.961 0.029 19.510 1.00 95.75 299 ILE A CA 1
ATOM 2364 C C . ILE A 1 299 ? -7.535 -0.166 19.011 1.00 95.75 299 ILE A C 1
ATOM 2366 O O . ILE A 1 299 ? -6.617 0.541 19.419 1.00 95.75 299 ILE A O 1
ATOM 2370 N N . ARG A 1 300 ? -7.345 -1.128 18.109 1.00 95.69 300 ARG A N 1
ATOM 2371 C CA . ARG A 1 300 ? -6.052 -1.434 17.493 1.00 95.69 300 ARG A CA 1
ATOM 2372 C C . ARG A 1 300 ? -6.130 -1.286 15.986 1.00 95.69 300 ARG A C 1
ATOM 2374 O O . ARG A 1 300 ? -7.101 -1.694 15.351 1.00 95.69 300 ARG A O 1
ATOM 2381 N N . GLU A 1 301 ? -5.080 -0.727 15.403 1.00 94.69 301 GLU A N 1
ATOM 2382 C CA . GLU A 1 301 ? -4.935 -0.677 13.951 1.00 94.69 301 GLU A CA 1
ATOM 2383 C C . GLU A 1 301 ? -4.708 -2.105 13.410 1.00 94.69 301 GLU A C 1
ATOM 2385 O O . GLU A 1 301 ? -4.019 -2.924 14.022 1.00 94.69 301 GLU A O 1
ATOM 2390 N N . GLY A 1 302 ? -5.358 -2.456 12.302 1.00 94.94 302 GLY A N 1
ATOM 2391 C CA . GLY A 1 302 ? -5.368 -3.827 11.792 1.00 94.94 302 GLY A CA 1
ATOM 2392 C C . GLY A 1 302 ? -3.987 -4.376 11.451 1.00 94.94 302 GLY A C 1
ATOM 2393 O O . GLY A 1 302 ? -3.722 -5.545 11.715 1.00 94.94 302 GLY A O 1
ATOM 2394 N N . GLU A 1 303 ? -3.084 -3.546 10.936 1.00 91.69 303 GLU A N 1
ATOM 2395 C CA . GLU A 1 303 ? -1.728 -3.928 10.547 1.00 91.69 303 GLU A CA 1
ATOM 2396 C C . GLU A 1 303 ? -0.904 -4.363 11.773 1.00 91.69 303 GLU A C 1
ATOM 2398 O O . GLU A 1 303 ? -0.167 -5.353 11.713 1.00 91.69 303 GLU A O 1
ATOM 2403 N N . ILE A 1 304 ? -1.063 -3.680 12.917 1.00 92.75 304 ILE A N 1
ATOM 2404 C CA . ILE A 1 304 ? -0.351 -4.035 14.160 1.00 92.75 304 ILE A CA 1
ATOM 2405 C C . ILE A 1 304 ? -0.908 -5.294 14.828 1.00 92.75 304 ILE A C 1
ATOM 2407 O O . ILE A 1 304 ? -0.176 -5.968 15.554 1.00 92.75 304 ILE A O 1
ATOM 2411 N N . VAL A 1 305 ? -2.170 -5.637 14.559 1.00 95.25 305 VAL A N 1
ATOM 2412 C CA . VAL A 1 305 ? -2.759 -6.922 14.955 1.00 95.25 305 VAL A CA 1
ATOM 2413 C C . VAL A 1 305 ? -2.294 -8.027 14.004 1.00 95.25 305 VAL A C 1
ATOM 2415 O O . VAL A 1 305 ? -1.870 -9.090 14.450 1.00 95.25 305 VAL A O 1
ATOM 2418 N N . ALA A 1 306 ? -2.308 -7.776 12.694 1.00 94.69 306 ALA A N 1
ATOM 2419 C CA . ALA A 1 306 ? -1.948 -8.760 11.677 1.00 94.69 306 ALA A CA 1
ATOM 2420 C C . ALA A 1 306 ? -0.492 -9.214 11.793 1.00 94.69 306 ALA A C 1
ATOM 2422 O O . ALA A 1 306 ? -0.221 -10.406 11.696 1.00 94.69 306 ALA A O 1
ATOM 2423 N N . GLY A 1 307 ? 0.444 -8.285 12.014 1.00 93.69 307 GLY A N 1
ATOM 2424 C CA . GLY A 1 307 ? 1.880 -8.579 11.989 1.00 93.69 307 GLY A CA 1
ATOM 2425 C C . GLY A 1 307 ? 2.292 -9.752 12.886 1.00 93.69 307 GLY A C 1
ATOM 2426 O O . GLY A 1 307 ? 2.854 -10.727 12.377 1.00 93.69 307 GLY A O 1
ATOM 2427 N N . PRO A 1 308 ? 1.986 -9.722 14.195 1.00 95.12 308 PRO A N 1
ATOM 2428 C CA . PRO A 1 308 ? 2.260 -10.846 15.086 1.00 95.12 308 PRO A CA 1
ATOM 2429 C C . PRO A 1 308 ? 1.492 -12.124 14.717 1.00 95.12 308 PRO A C 1
ATOM 2431 O O . PRO A 1 308 ? 2.057 -13.216 14.788 1.00 95.12 308 PRO A O 1
ATOM 2434 N N . LEU A 1 309 ? 0.223 -12.009 14.311 1.00 95.56 309 LEU A N 1
ATOM 2435 C CA . LEU A 1 309 ? -0.650 -13.167 14.070 1.00 95.56 309 LEU A CA 1
ATOM 2436 C C . LEU A 1 309 ? -0.333 -13.913 12.769 1.00 95.56 309 LEU A C 1
ATOM 2438 O O . LEU A 1 309 ? -0.401 -15.139 12.724 1.00 95.56 309 LEU A O 1
ATOM 2442 N N . VAL A 1 310 ? 0.007 -13.175 11.717 1.00 93.81 310 VAL A N 1
ATOM 2443 C CA . VAL A 1 310 ? 0.297 -13.689 10.373 1.00 93.81 310 VAL A CA 1
ATOM 2444 C C . VAL A 1 310 ? 1.801 -13.922 10.182 1.00 93.81 310 VAL A C 1
ATOM 2446 O O . VAL A 1 310 ? 2.208 -14.733 9.355 1.00 93.81 310 VAL A O 1
ATOM 2449 N N . GLY A 1 311 ? 2.647 -13.257 10.975 1.00 91.94 311 GLY A N 1
ATOM 2450 C CA . GLY A 1 311 ? 4.106 -13.376 10.893 1.00 91.94 311 GLY A CA 1
ATOM 2451 C C . GLY A 1 311 ? 4.756 -12.448 9.869 1.00 91.94 311 GLY A C 1
ATOM 2452 O O . GLY A 1 311 ? 5.961 -12.534 9.647 1.00 91.94 311 GLY A O 1
ATOM 2453 N N . TRP A 1 312 ? 3.980 -11.556 9.255 1.00 91.75 312 TRP A N 1
ATOM 2454 C CA . TRP A 1 312 ? 4.460 -10.574 8.293 1.00 91.75 312 TRP A CA 1
ATOM 2455 C C . TRP A 1 312 ? 3.506 -9.381 8.236 1.00 91.75 312 TRP A C 1
ATOM 2457 O O . TRP A 1 312 ? 2.291 -9.552 8.321 1.00 91.75 312 TRP A O 1
ATOM 2467 N N . ASN A 1 313 ? 4.052 -8.173 8.086 1.00 84.69 313 ASN A N 1
ATOM 2468 C CA . ASN A 1 313 ? 3.267 -6.955 7.930 1.00 84.69 313 ASN A CA 1
ATOM 2469 C C . ASN A 1 313 ? 3.891 -6.047 6.867 1.00 84.69 313 ASN A C 1
ATOM 2471 O O . ASN A 1 313 ? 5.074 -5.713 6.934 1.00 84.69 313 ASN A O 1
ATOM 2475 N N . PHE A 1 314 ? 3.067 -5.634 5.910 1.00 85.06 314 PHE A N 1
ATOM 2476 C CA . PHE A 1 314 ? 3.385 -4.614 4.916 1.00 85.06 314 PHE A CA 1
ATOM 2477 C C . PHE A 1 314 ? 2.145 -3.760 4.596 1.00 85.06 314 PHE A C 1
ATOM 2479 O O . PHE A 1 314 ? 1.991 -3.264 3.488 1.00 85.06 314 PHE A O 1
ATOM 2486 N N . GLY A 1 315 ? 1.212 -3.639 5.540 1.00 85.06 315 GLY A N 1
ATOM 2487 C CA . GLY A 1 315 ? -0.024 -2.881 5.352 1.00 85.06 315 GLY A CA 1
ATOM 2488 C C . GLY A 1 315 ? -1.023 -3.474 4.362 1.00 85.06 315 GLY A C 1
ATOM 2489 O O . GLY A 1 315 ? -1.813 -2.755 3.759 1.00 85.06 315 GLY A O 1
ATOM 2490 N N . GLU A 1 316 ? -0.988 -4.791 4.153 1.00 90.69 316 GLU A N 1
ATOM 2491 C CA . GLU A 1 316 ? -1.971 -5.469 3.310 1.00 90.69 316 GLU A CA 1
ATOM 2492 C C . GLU A 1 316 ? -3.257 -5.770 4.091 1.00 90.69 316 GLU A C 1
ATOM 2494 O O . GLU A 1 316 ? -3.334 -6.759 4.825 1.00 90.69 316 GLU A O 1
ATOM 2499 N N . GLY A 1 317 ? -4.291 -4.955 3.865 1.00 91.81 317 GLY A N 1
ATOM 2500 C CA . GLY A 1 317 ? -5.601 -5.111 4.493 1.00 91.81 317 GLY A CA 1
ATOM 2501 C C . GLY A 1 317 ? -6.315 -6.422 4.223 1.00 91.81 317 GLY A C 1
ATOM 2502 O O . GLY A 1 317 ? -7.086 -6.889 5.063 1.00 91.81 317 GLY A O 1
ATOM 2503 N N . HIS A 1 318 ? -6.023 -7.084 3.103 1.00 94.19 318 HIS A N 1
ATOM 2504 C CA . HIS A 1 318 ? -6.573 -8.412 2.832 1.00 94.19 318 HIS A CA 1
ATOM 2505 C C . HIS A 1 318 ? -6.005 -9.505 3.747 1.00 94.19 318 HIS A C 1
ATOM 2507 O O . HIS A 1 318 ? -6.532 -10.614 3.720 1.00 94.19 318 HIS A O 1
ATOM 2513 N N . LEU A 1 319 ? -4.956 -9.230 4.535 1.00 94.88 319 LEU A N 1
ATOM 2514 C CA . LEU A 1 319 ? -4.421 -10.162 5.538 1.00 94.88 319 LEU A CA 1
ATOM 2515 C C . LEU A 1 319 ? -5.046 -9.981 6.927 1.00 94.88 319 LEU A C 1
ATOM 2517 O O . LEU A 1 319 ? -4.871 -10.846 7.780 1.00 94.88 319 LEU A O 1
ATOM 2521 N N . HIS A 1 320 ? -5.797 -8.902 7.156 1.00 94.75 320 HIS A N 1
ATOM 2522 C CA . HIS A 1 320 ? -6.492 -8.633 8.419 1.00 94.75 320 HIS A CA 1
ATOM 2523 C C . HIS A 1 320 ? -7.973 -8.316 8.214 1.00 94.75 320 HIS A C 1
ATOM 2525 O O . HIS A 1 320 ? -8.554 -7.444 8.860 1.00 94.75 320 HIS A O 1
ATOM 2531 N N . ASN A 1 321 ? -8.573 -9.080 7.306 1.00 94.44 321 ASN A N 1
ATOM 2532 C CA . ASN A 1 321 ? -9.992 -9.070 7.001 1.00 94.44 321 ASN A CA 1
ATOM 2533 C C . ASN A 1 321 ? -10.733 -10.203 7.745 1.00 94.44 321 ASN A C 1
ATOM 2535 O O . ASN A 1 321 ? -10.208 -10.830 8.670 1.00 94.44 321 ASN A O 1
ATOM 2539 N N . GLU A 1 322 ? -11.949 -10.511 7.303 1.00 96.31 322 GLU A N 1
ATOM 2540 C CA . GLU A 1 322 ? -12.833 -11.526 7.878 1.00 96.31 322 GLU A CA 1
ATOM 2541 C C . GLU A 1 322 ? -12.192 -12.917 7.996 1.00 96.31 322 GLU A C 1
ATOM 2543 O O . GLU A 1 322 ? -12.535 -13.677 8.903 1.00 96.31 322 GLU A O 1
ATOM 2548 N N . GLN A 1 323 ? -11.236 -13.262 7.125 1.00 95.56 323 GLN A N 1
ATOM 2549 C CA . GLN A 1 323 ? -10.524 -14.537 7.204 1.00 95.56 323 GLN A CA 1
ATOM 2550 C C . GLN A 1 323 ? -9.680 -14.629 8.481 1.00 95.56 323 GLN A C 1
ATOM 2552 O O . GLN A 1 323 ? -9.698 -15.663 9.161 1.00 95.56 323 GLN A O 1
ATOM 2557 N N . LEU A 1 324 ? -8.958 -13.555 8.823 1.00 96.69 324 LEU A N 1
ATOM 2558 C CA . LEU A 1 324 ? -8.177 -13.498 10.055 1.00 96.69 324 LEU A CA 1
ATOM 2559 C C . LEU A 1 324 ? -9.105 -13.436 11.269 1.00 96.69 324 LEU A C 1
ATOM 2561 O O . LEU A 1 324 ? -8.880 -14.165 12.233 1.00 96.69 324 LEU A O 1
ATOM 2565 N N . VAL A 1 325 ? -10.191 -12.659 11.195 1.00 98.19 325 VAL A N 1
ATOM 2566 C CA . VAL A 1 325 ? -11.205 -12.587 12.262 1.00 98.19 325 VAL A CA 1
ATOM 2567 C C . VAL A 1 325 ? -11.772 -13.974 12.572 1.00 98.19 325 VAL A C 1
ATOM 2569 O O . VAL A 1 325 ? -11.755 -14.404 13.723 1.00 98.19 325 VAL A O 1
ATOM 2572 N N . ALA A 1 326 ? -12.177 -14.740 11.556 1.00 97.88 326 ALA A N 1
ATOM 2573 C CA . ALA A 1 326 ? -12.679 -16.102 11.737 1.00 97.88 326 ALA A CA 1
ATOM 2574 C C . ALA A 1 326 ? -11.612 -17.060 12.304 1.00 97.88 326 ALA A C 1
ATOM 2576 O O . ALA A 1 326 ? -11.919 -17.996 13.049 1.00 97.88 326 ALA A O 1
ATOM 2577 N N . ALA A 1 327 ? -10.337 -16.864 11.957 1.00 97.00 327 ALA A N 1
ATOM 2578 C CA . ALA A 1 327 ? -9.235 -17.646 12.510 1.00 97.00 327 ALA A CA 1
ATOM 2579 C C . ALA A 1 327 ? -8.969 -17.321 13.990 1.00 97.00 327 ALA A C 1
ATOM 2581 O O . ALA A 1 327 ? -8.699 -18.246 14.763 1.00 97.00 327 ALA A O 1
ATOM 2582 N N . VAL A 1 328 ? -9.064 -16.049 14.375 1.00 98.12 328 VAL A N 1
ATOM 2583 C CA . VAL A 1 328 ? -8.953 -15.588 15.764 1.00 98.12 328 VAL A CA 1
ATOM 2584 C C . VAL A 1 328 ? -10.146 -16.086 16.578 1.00 98.12 328 VAL A C 1
ATOM 2586 O O . VAL A 1 328 ? -9.943 -16.691 17.631 1.00 98.12 328 VAL A O 1
ATOM 2589 N N . GLN A 1 329 ? -11.368 -15.962 16.050 1.00 98.38 329 GLN A N 1
ATOM 2590 C CA . GLN A 1 329 ? -12.580 -16.436 16.717 1.00 98.38 329 GLN A CA 1
ATOM 2591 C C . GLN A 1 329 ? -12.507 -17.919 17.074 1.00 98.38 329 GLN A C 1
ATOM 2593 O O . GLN A 1 329 ? -12.828 -18.302 18.194 1.00 98.38 329 GLN A O 1
ATOM 2598 N N . ARG A 1 330 ? -12.064 -18.772 16.141 1.00 97.94 330 ARG A N 1
ATOM 2599 C CA . ARG A 1 330 ? -11.946 -20.221 16.385 1.00 97.94 330 ARG A CA 1
ATOM 2600 C C . ARG A 1 330 ? -10.991 -20.575 17.526 1.00 97.94 330 ARG A C 1
ATOM 2602 O O . ARG A 1 330 ? -11.113 -21.661 18.080 1.00 97.94 330 ARG A O 1
ATOM 2609 N N . ARG A 1 331 ? -10.031 -19.702 17.836 1.00 97.62 331 ARG A N 1
ATOM 2610 C CA . ARG A 1 331 ? -9.019 -19.921 18.880 1.00 97.62 331 ARG A CA 1
ATOM 2611 C C . ARG A 1 331 ? -9.409 -19.297 20.212 1.00 97.62 331 ARG A C 1
ATOM 2613 O O . ARG A 1 331 ? -9.119 -19.882 21.244 1.00 97.62 331 ARG A O 1
ATOM 2620 N N . CYS A 1 332 ? -10.055 -18.135 20.178 1.00 98.06 332 CYS A N 1
ATOM 2621 C CA . CYS A 1 332 ? -10.377 -17.372 21.383 1.00 98.06 332 CYS A CA 1
ATOM 2622 C C . CYS A 1 332 ? -11.805 -17.623 21.882 1.00 98.06 332 CYS A C 1
ATOM 2624 O O . CYS A 1 332 ? -12.083 -17.397 23.052 1.00 98.06 332 CYS A O 1
ATOM 2626 N N . ASN A 1 333 ? -12.702 -18.103 21.010 1.00 97.62 333 ASN A N 1
ATOM 2627 C CA . ASN A 1 333 ? -14.119 -18.345 21.292 1.00 97.62 333 ASN A CA 1
ATOM 2628 C C . ASN A 1 333 ? -14.814 -17.147 21.964 1.00 97.62 333 ASN A C 1
ATOM 2630 O O . ASN A 1 333 ? -15.487 -17.294 22.983 1.00 97.62 333 ASN A O 1
ATOM 2634 N N . PHE A 1 334 ? -14.656 -15.963 21.375 1.00 98.31 334 PHE A N 1
ATOM 2635 C CA . PHE A 1 334 ? -15.245 -14.738 21.897 1.00 98.31 334 PHE A CA 1
ATOM 2636 C C . PHE A 1 334 ? -16.779 -14.775 21.918 1.00 98.31 334 PHE A C 1
ATOM 2638 O O . PHE A 1 334 ? -17.408 -15.456 21.095 1.00 98.31 334 PHE A O 1
ATOM 2645 N N . ALA A 1 335 ? -17.376 -14.040 22.857 1.00 97.75 335 ALA A N 1
ATOM 2646 C CA . ALA A 1 335 ? -18.804 -13.759 22.907 1.00 97.75 335 ALA A CA 1
ATOM 2647 C C . ALA A 1 335 ? -19.191 -12.625 21.937 1.00 97.75 335 ALA A C 1
ATOM 2649 O O . ALA A 1 335 ? -18.342 -11.981 21.324 1.00 97.75 335 ALA A O 1
ATOM 2650 N N . ASP A 1 336 ? -20.494 -12.389 21.783 1.00 96.50 336 ASP A N 1
ATOM 2651 C CA . ASP A 1 336 ? -21.008 -11.284 20.966 1.00 96.50 336 ASP A CA 1
ATOM 2652 C C . ASP A 1 336 ? -20.543 -9.927 21.520 1.00 96.50 336 ASP A C 1
ATOM 2654 O O . ASP A 1 336 ? -20.717 -9.636 22.708 1.00 96.50 336 ASP A O 1
ATOM 2658 N N . GLY A 1 337 ? -19.931 -9.108 20.666 1.00 95.81 337 GLY A N 1
ATOM 2659 C CA . GLY A 1 337 ? -19.372 -7.800 20.992 1.00 95.81 337 GLY A CA 1
ATOM 2660 C C . GLY A 1 337 ? -17.980 -7.821 21.623 1.00 95.81 337 GLY A C 1
ATOM 2661 O O . GLY A 1 337 ? -17.446 -6.757 21.905 1.00 95.81 337 GLY A O 1
ATOM 2662 N N . ASP A 1 338 ? -17.369 -8.984 21.856 1.00 97.62 338 ASP A N 1
ATOM 2663 C CA . ASP A 1 338 ? -16.009 -9.047 22.418 1.00 97.62 338 ASP A CA 1
ATOM 2664 C C . ASP A 1 338 ? -14.940 -8.589 21.419 1.00 97.62 338 ASP A C 1
ATOM 2666 O O . ASP A 1 338 ? -13.941 -7.983 21.807 1.00 97.62 338 ASP A O 1
ATOM 2670 N N . LEU A 1 339 ? -15.154 -8.867 20.130 1.00 98.25 339 LEU A N 1
ATOM 2671 C CA . LEU A 1 339 ? -14.303 -8.399 19.043 1.00 98.25 339 LEU A CA 1
ATOM 2672 C C . LEU A 1 339 ? -15.167 -7.931 17.873 1.00 98.25 339 LEU A C 1
ATOM 2674 O O . LEU A 1 339 ? -15.745 -8.749 17.152 1.00 98.25 339 LEU A O 1
ATOM 2678 N N . ARG A 1 340 ? -15.186 -6.615 17.653 1.00 98.25 340 ARG A N 1
ATOM 2679 C CA . ARG A 1 340 ? -15.760 -5.990 16.457 1.00 98.25 340 ARG A CA 1
ATOM 2680 C C . ARG A 1 340 ? -14.639 -5.445 15.580 1.00 98.25 340 ARG A C 1
ATOM 2682 O O . ARG A 1 340 ? -13.682 -4.860 16.077 1.00 98.25 340 ARG A O 1
ATOM 2689 N N . VAL A 1 341 ? -14.731 -5.657 14.273 1.00 98.50 341 VAL A N 1
ATOM 2690 C CA . VAL A 1 341 ? -13.714 -5.237 13.305 1.00 98.50 341 VAL A CA 1
ATOM 2691 C C . VAL A 1 341 ? -14.375 -4.432 12.204 1.00 98.50 341 VAL A C 1
ATOM 2693 O O . VAL A 1 341 ? -15.330 -4.890 11.578 1.00 98.50 341 VAL A O 1
ATOM 2696 N N . ILE A 1 342 ? -13.848 -3.237 11.958 1.00 98.38 342 ILE A N 1
ATOM 2697 C CA . ILE A 1 342 ? -14.255 -2.389 10.840 1.00 98.38 342 ILE A CA 1
ATOM 2698 C C . ILE A 1 342 ? -13.223 -2.558 9.741 1.00 98.38 342 ILE A C 1
ATOM 2700 O O . ILE A 1 342 ? -12.047 -2.268 9.947 1.00 98.38 342 ILE A O 1
ATOM 2704 N N . ILE A 1 343 ? -13.660 -3.020 8.578 1.00 98.25 343 ILE A N 1
ATOM 2705 C CA . ILE A 1 343 ? -12.830 -3.295 7.410 1.00 98.25 343 ILE A CA 1
ATOM 2706 C C . ILE A 1 343 ? -13.212 -2.287 6.334 1.00 98.25 343 ILE A C 1
ATOM 2708 O O . ILE A 1 343 ? -14.371 -2.231 5.930 1.00 98.25 343 ILE A O 1
ATOM 2712 N N . LEU A 1 344 ? -12.243 -1.507 5.864 1.00 97.81 344 LEU A N 1
ATOM 2713 C CA . LEU A 1 344 ? -12.396 -0.528 4.794 1.00 97.81 344 LEU A CA 1
ATOM 2714 C C . LEU A 1 344 ? -11.572 -0.978 3.586 1.00 97.81 344 LEU A C 1
ATOM 2716 O O . LEU A 1 344 ? -10.359 -1.159 3.682 1.00 97.81 344 LEU A O 1
ATOM 2720 N N . GLU A 1 345 ? -12.228 -1.164 2.447 1.00 96.94 345 GLU A N 1
ATOM 2721 C CA . GLU A 1 345 ? -11.590 -1.621 1.213 1.00 96.94 345 GLU A CA 1
ATOM 2722 C C . GLU A 1 345 ? -10.889 -0.476 0.471 1.00 96.94 345 GLU A C 1
ATOM 2724 O O . GLU A 1 345 ? -11.265 0.688 0.611 1.00 96.94 345 GLU A O 1
ATOM 2729 N N . GLY A 1 346 ? -9.899 -0.795 -0.369 1.00 94.94 346 GLY A N 1
ATOM 2730 C CA . GLY A 1 346 ? -9.298 0.195 -1.264 1.00 94.94 346 GLY A CA 1
ATOM 2731 C C . GLY A 1 346 ? -10.308 0.787 -2.262 1.00 94.94 346 GLY A C 1
ATOM 2732 O O . GLY A 1 346 ? -11.221 0.108 -2.726 1.00 94.94 346 GLY A O 1
ATOM 2733 N N . GLN A 1 347 ? -10.120 2.053 -2.627 1.00 96.31 347 GLN A N 1
ATOM 2734 C CA . GLN A 1 347 ? -10.906 2.767 -3.631 1.00 96.31 347 GLN A CA 1
ATOM 2735 C C . GLN A 1 347 ? -10.589 2.252 -5.051 1.00 96.31 347 GLN A C 1
ATOM 2737 O O . GLN A 1 347 ? -9.429 2.307 -5.473 1.00 96.31 347 GLN A O 1
ATOM 2742 N N . PRO A 1 348 ? -11.576 1.794 -5.843 1.00 96.56 348 PRO A N 1
ATOM 2743 C CA . PRO A 1 348 ? -11.376 1.583 -7.275 1.00 96.56 348 PRO A CA 1
ATOM 2744 C C . PRO A 1 348 ? -11.077 2.912 -7.976 1.00 96.56 348 PRO A C 1
ATOM 2746 O O . PRO A 1 348 ? -11.759 3.902 -7.724 1.00 96.56 348 PRO A O 1
ATOM 2749 N N . ILE A 1 349 ? -10.114 2.943 -8.904 1.00 95.19 349 ILE A N 1
ATOM 2750 C CA . ILE A 1 349 ? -9.624 4.205 -9.505 1.00 95.19 349 ILE A CA 1
ATOM 2751 C C . ILE A 1 349 ? -10.719 5.049 -10.192 1.00 95.19 349 ILE A C 1
ATOM 2753 O O . ILE A 1 349 ? -10.599 6.263 -10.308 1.00 95.19 349 ILE A O 1
ATOM 2757 N N . HIS A 1 350 ? -11.803 4.411 -10.632 1.00 94.50 350 HIS A N 1
ATOM 2758 C CA . HIS A 1 350 ? -12.912 5.032 -11.359 1.00 94.50 350 HIS A CA 1
ATOM 2759 C C . HIS A 1 350 ? -14.139 5.332 -10.477 1.00 94.50 350 HIS A C 1
ATOM 2761 O O . HIS A 1 350 ? -15.171 5.757 -10.993 1.00 94.50 350 HIS A O 1
ATOM 2767 N N . VAL A 1 351 ? -14.066 5.097 -9.161 1.00 96.12 351 VAL A N 1
ATOM 2768 C CA . VAL A 1 351 ? -15.216 5.181 -8.244 1.00 96.12 351 VAL A CA 1
ATOM 2769 C C . VAL A 1 351 ? -14.903 6.120 -7.082 1.00 96.12 351 VAL A C 1
ATOM 2771 O O . VAL A 1 351 ? -13.926 5.927 -6.376 1.00 96.12 351 VAL A O 1
ATOM 2774 N N . GLN A 1 352 ? -15.761 7.107 -6.813 1.00 96.56 352 GLN A N 1
ATOM 2775 C CA . GLN A 1 352 ? -15.596 8.073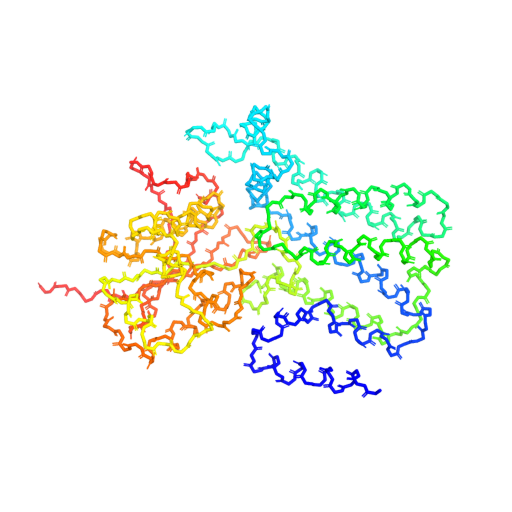 -5.706 1.00 96.56 352 GLN A CA 1
ATOM 2776 C C . GLN A 1 352 ? -16.213 7.586 -4.380 1.00 96.56 352 GLN A C 1
ATOM 2778 O O . GLN A 1 352 ? -16.831 8.348 -3.637 1.00 96.56 352 GLN A O 1
ATOM 2783 N N . LYS A 1 353 ? -16.093 6.283 -4.102 1.00 96.56 353 LYS A N 1
ATOM 2784 C CA . LYS A 1 353 ? -16.659 5.615 -2.922 1.00 96.56 353 LYS A CA 1
ATOM 2785 C C . LYS A 1 353 ? -15.700 4.537 -2.418 1.00 96.56 353 LYS A C 1
ATOM 2787 O O . LYS A 1 353 ? -15.046 3.883 -3.231 1.00 96.56 353 LYS A O 1
ATOM 2792 N N . GLN A 1 354 ? -15.672 4.313 -1.106 1.00 96.94 354 GLN A N 1
ATOM 2793 C CA . GLN A 1 354 ? -14.998 3.169 -0.486 1.00 96.94 354 GLN A CA 1
ATOM 2794 C C . GLN A 1 354 ? -15.998 2.316 0.282 1.00 96.94 354 GLN A C 1
ATOM 2796 O O . GLN A 1 354 ? -16.824 2.826 1.037 1.00 96.94 354 GLN A O 1
ATOM 2801 N N . TRP A 1 355 ? -15.922 1.008 0.060 1.00 97.56 355 TRP A N 1
ATOM 2802 C CA . TRP A 1 355 ? -16.792 0.031 0.701 1.00 97.56 355 TRP A CA 1
ATOM 2803 C C . TRP A 1 355 ? -16.247 -0.337 2.073 1.00 97.56 355 TRP A C 1
ATOM 2805 O O . TRP A 1 355 ? -15.041 -0.541 2.227 1.00 97.56 355 TRP A O 1
ATOM 2815 N N . TYR A 1 356 ? -17.140 -0.470 3.048 1.00 98.12 356 TYR A N 1
ATOM 2816 C CA . TYR A 1 356 ? -16.791 -0.935 4.382 1.00 98.12 356 TYR A CA 1
ATOM 2817 C C . TYR A 1 356 ? -17.683 -2.093 4.821 1.00 98.12 356 TYR A C 1
ATOM 2819 O O . TYR A 1 356 ? -18.808 -2.273 4.340 1.00 98.12 356 TYR A O 1
ATOM 2827 N N . ARG A 1 357 ? -17.161 -2.874 5.763 1.00 98.12 357 ARG A N 1
ATOM 2828 C CA . ARG A 1 357 ? -17.863 -3.952 6.457 1.00 98.12 357 ARG A CA 1
ATOM 2829 C C . ARG A 1 357 ? -17.513 -3.879 7.937 1.00 98.12 357 ARG A C 1
ATOM 2831 O O . ARG A 1 357 ? -16.344 -3.754 8.287 1.00 98.12 357 ARG A O 1
ATOM 2838 N N . ILE A 1 358 ? -18.519 -3.954 8.795 1.00 98.25 358 ILE A N 1
ATOM 2839 C CA . ILE A 1 358 ? -18.373 -4.109 10.241 1.00 98.25 358 ILE A CA 1
ATOM 2840 C C . ILE A 1 358 ? -18.735 -5.550 10.561 1.00 98.25 358 ILE A C 1
ATOM 2842 O O . ILE A 1 358 ? -19.814 -6.022 10.197 1.00 98.25 358 ILE A O 1
ATOM 2846 N N . VAL A 1 359 ? -17.826 -6.256 11.217 1.00 98.06 359 VAL A N 1
ATOM 2847 C CA . VAL A 1 359 ? -17.955 -7.681 11.515 1.00 98.06 359 VAL A CA 1
ATOM 2848 C C . VAL A 1 359 ? -17.750 -7.901 12.999 1.00 98.06 359 VAL A C 1
ATOM 2850 O O . VAL A 1 359 ? -16.773 -7.430 13.571 1.00 98.06 359 VAL A O 1
ATOM 2853 N N . ASP A 1 360 ? -18.656 -8.649 13.609 1.00 98.00 360 ASP A N 1
ATOM 2854 C CA . ASP A 1 360 ? -18.471 -9.214 14.935 1.00 98.00 360 ASP A CA 1
ATOM 2855 C C . ASP A 1 360 ? -17.870 -10.620 14.805 1.00 98.00 360 ASP A C 1
ATOM 2857 O O . ASP A 1 360 ? -18.322 -11.435 13.995 1.00 98.00 360 ASP A O 1
ATOM 2861 N N . ALA A 1 361 ? -16.838 -10.919 15.592 1.00 97.75 361 ALA A N 1
ATOM 2862 C CA . ALA A 1 361 ? -16.123 -12.185 15.488 1.00 97.75 361 ALA A CA 1
ATOM 2863 C C . ALA A 1 361 ? -17.020 -13.401 15.770 1.00 97.75 361 ALA A C 1
ATOM 2865 O O . ALA A 1 361 ? -16.827 -14.454 15.159 1.00 97.75 361 ALA A O 1
ATOM 2866 N N . LYS A 1 362 ? -18.016 -13.268 16.657 1.00 97.56 362 LYS A N 1
ATOM 2867 C CA . LYS A 1 362 ? -18.945 -14.342 17.018 1.00 97.56 362 LYS A CA 1
ATOM 2868 C C . LYS A 1 362 ? -20.102 -14.447 16.035 1.00 97.56 362 LYS A C 1
ATOM 2870 O O . LYS A 1 362 ? -20.474 -15.559 15.654 1.00 97.56 362 LYS A O 1
ATOM 2875 N N . THR A 1 363 ? -20.704 -13.319 15.675 1.00 96.56 363 THR A N 1
ATOM 2876 C CA . THR A 1 363 ? -21.990 -13.295 14.973 1.00 96.56 363 THR A CA 1
ATOM 2877 C C . THR A 1 363 ? -21.865 -13.040 13.467 1.00 96.56 363 THR A C 1
ATOM 2879 O O . THR A 1 363 ? -22.821 -13.311 12.736 1.00 96.56 363 THR A O 1
ATOM 2882 N N . GLY A 1 364 ? -20.693 -12.626 12.979 1.00 96.12 364 GLY A N 1
ATOM 2883 C CA . GLY A 1 364 ? -20.405 -12.386 11.567 1.00 96.12 364 GLY A CA 1
ATOM 2884 C C . GLY A 1 364 ? -20.702 -10.949 11.136 1.00 96.12 364 GLY A C 1
ATOM 2885 O O . GLY A 1 364 ? -20.502 -10.006 11.896 1.00 96.12 364 GLY A O 1
ATOM 2886 N N . LEU A 1 365 ? -21.141 -10.766 9.886 1.00 96.88 365 LEU A N 1
ATOM 2887 C CA . LEU A 1 365 ? -21.418 -9.438 9.333 1.00 96.88 365 LEU A CA 1
ATOM 2888 C C . LEU A 1 365 ? -22.502 -8.716 10.149 1.00 96.88 365 LEU A C 1
ATOM 2890 O O . LEU A 1 365 ? -23.625 -9.205 10.285 1.00 96.88 365 LEU A O 1
ATOM 2894 N N . PHE A 1 366 ? -22.149 -7.540 10.656 1.00 92.94 366 PHE A N 1
ATOM 2895 C CA . PHE A 1 366 ? -23.016 -6.664 11.434 1.00 92.94 366 PHE A CA 1
ATOM 2896 C C . PHE A 1 366 ? -23.625 -5.570 10.548 1.00 92.94 366 PHE A C 1
ATOM 2898 O O . PHE A 1 366 ? -24.844 -5.394 10.511 1.00 92.94 366 PHE A O 1
ATOM 2905 N N . GLU A 1 367 ? -22.784 -4.888 9.767 1.00 96.94 367 GLU A N 1
ATOM 2906 C CA . GLU A 1 367 ? -23.185 -3.821 8.846 1.00 96.94 367 GLU A CA 1
ATOM 2907 C C . GLU A 1 367 ? -22.263 -3.799 7.619 1.00 96.94 367 GLU A C 1
ATOM 2909 O O . GLU A 1 367 ? -21.069 -4.071 7.726 1.00 96.94 367 GLU A O 1
ATOM 2914 N N . ALA A 1 368 ? -22.796 -3.458 6.449 1.00 97.88 368 ALA A N 1
ATOM 2915 C CA . ALA A 1 368 ? -22.023 -3.183 5.245 1.00 97.88 368 ALA A CA 1
ATOM 2916 C C . ALA A 1 368 ? -22.589 -1.974 4.505 1.00 97.88 368 ALA A C 1
ATOM 2918 O O . ALA A 1 368 ? -23.806 -1.785 4.399 1.00 97.88 368 ALA A O 1
ATOM 2919 N N . GLY A 1 369 ? -21.705 -1.191 3.906 1.00 97.81 369 GLY A N 1
ATOM 2920 C CA . GLY A 1 369 ? -22.090 0.000 3.170 1.00 97.81 369 GLY A CA 1
ATOM 2921 C C . GLY A 1 369 ? -20.912 0.636 2.460 1.00 97.81 369 GLY A C 1
ATOM 2922 O O . GLY A 1 369 ? -19.880 0.002 2.229 1.00 97.81 369 GLY A O 1
ATOM 2923 N N . TYR A 1 370 ? -21.068 1.908 2.124 1.00 98.12 370 TYR A N 1
ATOM 2924 C CA . TYR A 1 370 ? -19.986 2.709 1.578 1.00 98.12 370 TYR A CA 1
ATOM 2925 C C . TYR A 1 370 ? -19.958 4.117 2.171 1.00 98.12 370 TYR A C 1
ATOM 2927 O O . TYR A 1 370 ? -20.960 4.634 2.667 1.00 98.12 370 TYR A O 1
ATOM 2935 N N . VAL A 1 371 ? -18.790 4.739 2.062 1.00 97.50 371 VAL A N 1
ATOM 2936 C CA . VAL A 1 371 ? -18.539 6.156 2.351 1.00 97.50 371 VAL A CA 1
ATOM 2937 C C . VAL A 1 371 ? -18.082 6.842 1.069 1.00 97.50 371 VAL A C 1
ATOM 2939 O O . VAL A 1 371 ? -17.536 6.181 0.176 1.00 97.50 371 VAL A O 1
ATOM 2942 N N . THR A 1 372 ? -18.325 8.144 0.934 1.00 97.44 372 THR A N 1
ATOM 2943 C CA . THR A 1 372 ? -17.826 8.897 -0.224 1.00 97.44 372 THR A CA 1
ATOM 2944 C C . THR A 1 372 ? -16.412 9.398 0.038 1.00 97.44 372 THR A C 1
ATOM 2946 O O . THR A 1 372 ? -16.042 9.693 1.172 1.00 97.44 372 THR A O 1
ATOM 2949 N N . VAL A 1 373 ? -15.599 9.503 -1.013 1.00 96.75 373 VAL A N 1
ATOM 2950 C CA . VAL A 1 373 ? -14.241 10.054 -0.872 1.00 96.75 373 VAL A CA 1
ATOM 2951 C C . VAL A 1 373 ? -14.289 11.524 -0.447 1.00 96.75 373 VAL A C 1
ATOM 2953 O O . VAL A 1 373 ? -13.430 11.964 0.307 1.00 96.75 373 VAL A O 1
ATOM 2956 N N . GLU A 1 374 ? -15.311 12.270 -0.862 1.00 95.88 374 GLU A N 1
ATOM 2957 C CA . GLU A 1 374 ? -15.520 13.665 -0.463 1.00 95.88 374 GLU A CA 1
ATOM 2958 C C . GLU A 1 374 ? -15.634 13.825 1.060 1.00 95.88 374 GLU A C 1
ATOM 2960 O O . GLU A 1 374 ? -14.900 14.623 1.648 1.00 95.88 374 GLU A O 1
ATOM 2965 N N . ASP A 1 375 ? -16.455 12.997 1.710 1.00 94.31 375 ASP A N 1
ATOM 2966 C CA . ASP A 1 375 ? -16.637 13.024 3.168 1.00 94.31 375 ASP A CA 1
ATOM 2967 C C . ASP A 1 375 ? -15.346 12.654 3.915 1.00 94.31 375 ASP A C 1
ATOM 2969 O O . ASP A 1 375 ? -15.025 13.194 4.973 1.00 94.31 375 ASP A O 1
ATOM 2973 N N . MET A 1 376 ? -14.545 11.753 3.342 1.00 94.69 376 MET A N 1
ATOM 2974 C CA . MET A 1 376 ? -13.247 11.377 3.912 1.00 94.69 376 MET A CA 1
ATOM 2975 C C . MET A 1 376 ? -12.230 12.522 3.857 1.00 94.69 376 MET A C 1
ATOM 2977 O O . MET A 1 376 ? -11.343 12.611 4.710 1.00 94.69 376 MET A O 1
ATOM 2981 N N . LEU A 1 377 ? -12.324 13.377 2.835 1.00 93.88 377 LEU A N 1
ATOM 2982 C CA . LEU A 1 377 ? -11.423 14.510 2.627 1.00 93.88 377 LEU A CA 1
ATOM 2983 C C . LEU A 1 377 ? -11.790 15.713 3.503 1.00 93.88 377 LEU A C 1
ATOM 2985 O O . LEU A 1 377 ? -10.902 16.489 3.875 1.00 93.88 377 LEU A O 1
ATOM 2989 N N . SER A 1 378 ? -13.076 15.893 3.807 1.00 90.94 378 SER A N 1
ATOM 2990 C CA . SER A 1 378 ? -13.582 17.059 4.535 1.00 90.94 378 SER A CA 1
ATOM 2991 C C . SER A 1 378 ? -13.256 17.012 6.030 1.00 90.94 378 SER A C 1
ATOM 2993 O O . SER A 1 378 ? -12.939 18.060 6.601 1.00 90.94 378 SER A O 1
ATOM 2995 N N . ARG A 1 379 ? -13.259 15.815 6.623 1.00 90.56 379 ARG A N 1
ATOM 2996 C CA . ARG A 1 379 ? -13.119 15.566 8.064 1.00 90.56 379 ARG A CA 1
ATOM 2997 C C . ARG A 1 379 ? -11.717 15.821 8.621 1.00 90.56 379 ARG A C 1
ATOM 2999 O O . ARG A 1 379 ? -10.745 15.704 7.879 1.00 90.56 379 ARG A O 1
ATOM 3006 N N . GLN A 1 380 ? -11.583 16.098 9.923 1.00 91.69 380 GLN A N 1
ATOM 3007 C CA . GLN A 1 380 ? -10.311 16.087 10.670 1.00 91.69 380 GLN A CA 1
ATOM 3008 C C . GLN A 1 380 ? -9.879 14.670 11.122 1.00 91.69 380 GLN A C 1
ATOM 3010 O O . GLN A 1 380 ? -10.667 13.730 11.030 1.00 91.69 380 GLN A O 1
ATOM 3015 N N . PRO A 1 381 ? -8.618 14.469 11.566 1.00 90.25 381 PRO A N 1
ATOM 3016 C CA . PRO A 1 381 ? -8.168 13.194 12.141 1.00 90.25 381 PRO A CA 1
ATOM 3017 C C . PRO A 1 381 ? -8.903 12.796 13.430 1.00 90.25 381 PRO A C 1
ATOM 3019 O O . PRO A 1 381 ? -9.056 11.606 13.706 1.00 90.25 381 PRO A O 1
ATOM 3022 N N . TRP A 1 382 ? -9.333 13.782 14.217 1.00 86.06 382 TRP A N 1
ATOM 3023 C CA . TRP A 1 382 ? -10.092 13.605 15.455 1.00 86.06 382 TRP A CA 1
ATOM 3024 C C . TRP A 1 382 ? -11.576 13.927 15.236 1.00 86.06 382 TRP A C 1
ATOM 3026 O O . TRP A 1 382 ? -11.893 14.732 14.356 1.00 86.06 382 TRP A O 1
ATOM 3036 N N . PRO A 1 383 ? -12.480 13.331 16.034 1.00 79.00 383 PRO A N 1
ATOM 3037 C CA . PRO A 1 383 ? -13.877 13.738 16.052 1.00 79.00 383 PRO A CA 1
ATOM 3038 C C . PRO A 1 383 ? -14.010 15.149 16.636 1.00 79.00 383 PRO A C 1
ATOM 3040 O O . PRO A 1 383 ? -13.414 15.466 17.667 1.00 79.00 383 PRO A O 1
ATOM 3043 N N . GLU A 1 384 ? -14.799 15.997 15.984 1.00 80.44 384 GLU A N 1
ATOM 3044 C CA . GLU A 1 384 ? -15.177 17.317 16.504 1.00 80.44 384 GLU A CA 1
ATOM 3045 C C . GLU A 1 384 ? -16.593 17.269 17.108 1.00 80.44 384 GLU A C 1
ATOM 3047 O O . GLU A 1 384 ? -17.404 16.422 16.726 1.00 80.44 384 GLU A O 1
ATOM 3052 N N . PRO A 1 385 ? -16.943 18.143 18.069 1.00 76.69 385 PRO A N 1
ATOM 3053 C CA . PRO A 1 385 ? -18.317 18.230 18.555 1.00 76.69 385 PRO A CA 1
ATOM 3054 C C . PRO A 1 385 ? -19.294 18.511 17.402 1.00 76.69 385 PRO A C 1
ATOM 3056 O O . PRO A 1 385 ? -19.174 19.528 16.724 1.00 76.69 385 PRO A O 1
ATOM 3059 N N . GLY A 1 386 ? -20.264 17.617 17.191 1.00 74.44 386 GLY A N 1
ATOM 3060 C CA . GLY A 1 386 ? -21.209 17.704 16.068 1.00 74.44 386 GLY A CA 1
ATOM 3061 C C . GLY A 1 386 ? -20.671 17.179 14.731 1.00 74.44 386 GLY A C 1
ATOM 3062 O O . GLY A 1 386 ? -21.311 17.393 13.707 1.00 74.44 386 GLY A O 1
ATOM 3063 N N . ASP A 1 387 ? -19.518 16.505 14.727 1.00 80.56 387 ASP A N 1
ATOM 3064 C CA . ASP A 1 387 ? -18.973 15.814 13.557 1.00 80.56 387 ASP A CA 1
ATOM 3065 C C . ASP A 1 387 ? -19.908 14.678 13.117 1.00 80.56 387 ASP A C 1
ATOM 3067 O O . ASP A 1 387 ? -20.009 13.632 13.763 1.00 80.56 387 ASP A O 1
ATOM 3071 N N . GLU A 1 388 ? -20.605 14.898 12.005 1.00 81.69 388 GLU A N 1
ATOM 3072 C CA . GLU A 1 388 ? -21.393 13.883 11.320 1.00 81.69 388 GLU A CA 1
ATOM 3073 C C . GLU A 1 388 ? -20.590 13.333 10.144 1.00 81.69 388 GLU A C 1
ATOM 3075 O O . GLU A 1 388 ? -20.171 14.070 9.252 1.00 81.69 388 GLU A O 1
ATOM 3080 N N . PHE A 1 389 ? -20.407 12.013 10.115 1.00 90.06 389 PHE A N 1
ATOM 3081 C CA . PHE A 1 389 ? -19.776 11.330 8.993 1.00 90.06 389 PHE A CA 1
ATOM 3082 C C . PHE A 1 389 ? -20.833 10.568 8.191 1.00 90.06 389 PHE A C 1
ATOM 3084 O O . PHE A 1 389 ? -21.369 9.576 8.699 1.00 90.06 389 PHE A O 1
ATOM 3091 N N . PRO A 1 390 ? -21.162 11.009 6.962 1.00 93.62 390 PRO A N 1
ATOM 3092 C CA . PRO A 1 390 ? -22.160 10.342 6.141 1.00 93.62 390 PRO A CA 1
ATOM 3093 C C . PRO A 1 390 ? -21.758 8.906 5.801 1.00 93.62 390 PRO A C 1
ATOM 3095 O O . PRO A 1 390 ? -20.666 8.624 5.305 1.00 93.62 390 PRO A O 1
ATOM 3098 N N . VAL A 1 391 ? -22.680 7.979 6.059 1.00 95.38 391 VAL A N 1
ATOM 3099 C CA . VAL A 1 391 ? -22.497 6.549 5.816 1.00 95.38 391 VAL A CA 1
ATOM 3100 C C . VAL A 1 391 ? -23.716 6.008 5.082 1.00 95.38 391 VAL A C 1
ATOM 3102 O O . VAL A 1 391 ? -24.852 6.170 5.527 1.00 95.38 391 VAL A O 1
ATOM 3105 N N . HIS A 1 392 ? -23.485 5.338 3.956 1.00 96.62 392 HIS A N 1
ATOM 3106 C CA . HIS A 1 392 ? -24.542 4.772 3.126 1.00 96.62 392 HIS A CA 1
ATOM 3107 C C . HIS A 1 392 ? -24.632 3.264 3.341 1.00 96.62 392 HIS A C 1
ATOM 3109 O O . HIS A 1 392 ? -23.902 2.481 2.727 1.00 96.62 392 HIS A O 1
ATOM 3115 N N . VAL A 1 393 ? -25.537 2.862 4.230 1.00 96.50 393 VAL A N 1
ATOM 3116 C CA . VAL A 1 393 ? -25.757 1.460 4.592 1.00 96.50 393 VAL A CA 1
ATOM 3117 C C . VAL A 1 393 ? -26.450 0.719 3.449 1.00 96.50 393 VAL A C 1
ATOM 3119 O O . VAL A 1 393 ? -27.463 1.165 2.916 1.00 96.50 393 VAL A O 1
ATOM 3122 N N . THR A 1 394 ? -25.907 -0.440 3.088 1.00 94.94 394 THR A N 1
ATOM 3123 C CA . THR A 1 394 ? -26.473 -1.344 2.069 1.00 94.94 394 THR A CA 1
ATOM 3124 C C . THR A 1 394 ? -26.992 -2.642 2.669 1.00 94.94 394 THR A C 1
ATOM 3126 O O . THR A 1 394 ? -27.870 -3.290 2.107 1.00 94.94 394 THR A O 1
ATOM 3129 N N . THR A 1 395 ? -26.459 -3.045 3.818 1.00 91.31 395 THR A N 1
ATOM 3130 C CA . THR A 1 395 ? -26.905 -4.215 4.569 1.00 91.31 395 THR A CA 1
ATOM 3131 C C . THR A 1 395 ? -26.673 -3.942 6.044 1.00 91.31 395 THR A C 1
ATOM 3133 O O . THR A 1 395 ? -25.592 -3.506 6.429 1.00 91.31 395 THR A O 1
ATOM 3136 N N . GLN A 1 396 ? -27.668 -4.220 6.876 1.00 82.00 396 GLN A N 1
ATOM 3137 C CA . GLN A 1 396 ? -27.540 -4.140 8.325 1.00 82.00 396 GLN A CA 1
ATOM 3138 C C . GLN A 1 396 ? -28.278 -5.321 8.926 1.00 82.00 396 GLN A C 1
ATOM 3140 O O . GLN A 1 396 ? -29.399 -5.638 8.516 1.00 82.00 396 GLN A O 1
ATOM 3145 N N . ARG A 1 397 ? -27.652 -5.998 9.885 1.00 72.56 397 ARG A N 1
ATOM 3146 C CA . ARG A 1 397 ? -28.356 -7.014 10.652 1.00 72.56 397 ARG A CA 1
ATOM 3147 C C . ARG A 1 397 ? -29.394 -6.305 11.520 1.00 72.56 397 ARG A C 1
ATOM 3149 O O . ARG A 1 397 ? -29.041 -5.420 12.290 1.00 72.56 397 ARG A O 1
ATOM 3156 N N . GLY A 1 398 ? -30.667 -6.679 11.384 1.00 54.41 398 GLY A N 1
ATOM 3157 C CA . GLY A 1 398 ? -31.718 -6.148 12.248 1.00 54.41 398 GLY A CA 1
ATOM 3158 C C . GLY A 1 398 ? -31.392 -6.462 13.706 1.00 54.41 398 GLY A C 1
ATOM 3159 O O . GLY A 1 398 ? -31.221 -7.630 14.063 1.00 54.41 398 GLY A O 1
ATOM 3160 N N . THR A 1 399 ? -31.282 -5.436 14.544 1.00 48.75 399 THR A N 1
ATOM 3161 C CA . THR A 1 399 ? -31.321 -5.613 15.994 1.00 48.75 399 THR A CA 1
ATOM 3162 C C . THR A 1 399 ? -32.676 -6.230 16.345 1.00 48.75 399 THR A C 1
ATOM 3164 O O . THR A 1 399 ? -33.700 -5.741 15.859 1.00 48.75 399 THR A O 1
ATOM 3167 N N . PRO A 1 400 ? -32.740 -7.301 17.159 1.00 36.53 400 PRO A N 1
ATOM 3168 C CA . PRO A 1 400 ? -34.008 -7.714 17.736 1.00 36.53 400 PRO A CA 1
ATOM 3169 C C . PRO A 1 400 ? -34.566 -6.503 18.481 1.00 36.53 400 PRO A C 1
ATOM 3171 O O . PRO A 1 400 ? -33.899 -5.964 19.368 1.00 36.53 400 PRO A O 1
ATOM 3174 N N . SER A 1 401 ? -35.748 -6.037 18.086 1.00 30.36 401 SER A N 1
ATOM 3175 C CA . SER A 1 401 ? -36.482 -5.030 18.843 1.00 30.36 401 SER A CA 1
ATOM 3176 C C . SER A 1 401 ? -36.560 -5.510 20.290 1.00 30.36 401 SER A C 1
ATOM 3178 O O . SER A 1 401 ? -37.074 -6.605 20.537 1.00 30.36 401 SER A O 1
ATOM 3180 N N . LYS A 1 402 ? -36.014 -4.734 21.235 1.00 32.34 402 LYS A N 1
ATOM 3181 C CA . LYS A 1 402 ? -36.294 -4.968 22.655 1.00 32.34 402 LYS A CA 1
ATOM 3182 C C . LYS A 1 402 ? -37.826 -4.934 22.814 1.00 32.34 402 LYS A C 1
ATOM 3184 O O . LYS A 1 402 ? -38.415 -3.980 22.302 1.00 32.34 402 LYS A O 1
ATOM 3189 N N . PRO A 1 403 ? -38.450 -5.974 23.395 1.00 36.69 403 PRO A N 1
ATOM 3190 C CA . PRO A 1 403 ? -39.892 -5.993 23.621 1.00 36.69 403 PRO A CA 1
ATOM 3191 C C . PRO A 1 403 ? -40.342 -4.861 24.545 1.00 36.69 403 PRO A C 1
ATOM 3193 O O . PRO A 1 403 ? -39.521 -4.423 25.389 1.00 36.69 403 PRO A O 1
#

Radius of gyration: 22.77 Å; chains: 1; bounding box: 66×52×62 Å

Secondary structure (DSSP, 8-state):
--HHHHHHHHHHHHHH-HHHHHHTTIIIIIHHHHHTTS-HHHHHHHHHHHHHHHHHHHHHHT-SSSHHHHHHHHHHT-GGG-SGGGHHHHHTTEEETTTEEEE-HHHHHIIIIIIIIHHHHHHHHIIIIITTSTTHHHHHHHHHHHHHHHHHS--SS--HHHHHHHHHHIIIIIIITTTS-GGG---HHHHHHHHHHHHHHHHHHH-TTTS-TTTTT-TTSS-S-EEEEEEETTHHHHHHHHS--SS--HHHHHTTTS-HHHHHHHHHHHHHHHHTSHHHHHHHHHHHHH-S-GGGEEEEEHHHHHHHHHS--SS-GGGSSHHHHHHHHHHH-PPTTSEEEEEEPPPPTT-SEEEEEEEETTTEEEEEEEEEHHHHHHS-SSPPTT-----EEEEEPPPPPP-

Organism: Mycobacterium tuberculosis (NCBI:txid1773)

InterPro domains:
  IPR021941 Protein of unknown function DUF3556, transmembrane [PF12077] (2-394)